Protein 2L2R (pdb70)

Secondary structure (DSSP, 8-state):
---S--HHHHHHHHTSS-GGGHHHHHHHHHS-TTT--

Foldseek 3Di:
DDDDDQLQVVLCVVCVVPVVCSVVSNCVVVPPVDVHD

Solvent-accessible surface area: 3735 Å² total; per-residue (Å²): 117,124,62,211,76,54,34,167,40,95,2,94,156,180,30,141,130,81,76,220,96,12,128,114,28,31,65,106,62,150,141,148,192,84,74,34,180

Organism: Echinochloa crus-galli (NCBI:txid90397)

Radius of gyration: 10.23 Å; Cα contacts (8 Å, |Δi|>4): 17; chains: 1; bounding box: 23×18×23 Å

GO terms:
  GO:0050832 defense response to fungus (P, IDA)

Sequence (37 aa):
GSGRGSCRSQCMRRHEDEPWRVQECVSQCRRRRGGGDGSGRGSCRSQCMRRHEDEPWRVQECVSQCRRRRGGGDGSGRGSCRSQCMRRHEDEPWRVQECVSQCRRRRGGGDGSGRGSCRSQCMRRHEDEPWRVQECVSQCRRRRGGGDGSGRGSCRSQCMRRHEDEPWRVQECVSQCRRRRGGGDGSGRGSCRSQCMRRHEDEPWRVQECVSQCRRRRGGGDGSGRGSCRSQCMRRHEDEPWRVQECVSQCRRRRGGGDGSGRGSCRSQCMRRHEDEPWRVQECVSQCRRRRGGGDGSGRGSCRSQCMRRHEDEPWRVQECVSQCRRRRGGGDGSGRGSCRSQCMRRHEDEPWRVQECVSQCRRRRGGGDGSGRGSCRSQCMRRHEDEPWRVQECVSQCRRRRGGGDGSGRGSCRSQCMRRHEDEPWRVQECVSQCRRRRGGGDGSGRGSCRSQCMRRHEDEPWRVQECVSQCRRRRGGGDGSGRGSCRSQCMRRHEDEPWRVQECVSQCRRRRGGGDGSGRGSCRSQCMRRHEDEPWRVQECVSQCRRRRGGGDGSGRGSCRSQCMRRHEDEPWRVQECVSQCRRRRGGGDGSGRGSCRSQCMRRHEDEPWRVQECVSQCRRRRGGGDGSGRGSCRSQCMRRHEDEPWRVQECVSQCRRRRGGGDGSGRGSCRSQCMRRHEDEPWRVQECVSQCRRRRGGGDGSGRGSCRSQCMRRHEDEPWRVQECVSQCRRRRGGGD

InterPro domains:
  IPR029227 Plant antimicrobial peptide [PF14861] (137-168)
  IPR029227 Plant antimicrobial peptide [PF14861] (222-250)
  IPR029227 Plant antimicrobial peptide [PF14861] (317-346)
  IPR029227 Plant antimicrobial peptide [SM01357] (92-124)
  IPR029227 Plant antimicrobial peptide [SM01357] (136-168)
  IPR029227 Plant antimicrobial peptide [SM01357] (175-205)
  IPR029227 Plant antimicrobial peptide [SM01357] (220-250)
  IPR029227 Plant antimicrobial peptide [SM01357] (316-346)

Structure (mmCIF, N/CA/C/O backbone):
data_2L2R
#
_entry.id   2L2R
#
loop_
_atom_site.group_PDB
_atom_site.id
_atom_site.type_symbol
_atom_site.label_atom_id
_atom_site.label_alt_id
_atom_site.label_comp_id
_atom_site.label_asym_id
_atom_site.label_entity_id
_atom_site.label_seq_id
_atom_site.pdbx_PDB_ins_code
_atom_site.Cartn_x
_atom_site.Cartn_y
_atom_site.Cartn_z
_atom_site.occupancy
_atom_site.B_iso_or_equiv
_atom_site.auth_seq_id
_atom_site.auth_comp_id
_atom_site.auth_asym_id
_atom_site.auth_atom_id
_atom_site.pdbx_PDB_model_num
ATOM 1 N N . GLY A 1 1 ? 15.520 10.080 -34.850 1.00 0.00 1 GLY A N 1
ATOM 2 C CA . GLY A 1 1 ? 15.680 8.650 -34.700 1.00 0.00 1 GLY A CA 1
ATOM 3 C C . GLY A 1 1 ? 15.810 8.230 -33.250 1.00 0.00 1 GLY A C 1
ATOM 4 O O . GLY A 1 1 ? 15.110 7.320 -32.790 1.00 0.00 1 GLY A O 1
ATOM 8 N N . SER A 1 2 ? 16.690 8.900 -32.510 1.00 0.00 2 SER A N 1
ATOM 9 C CA . SER A 1 2 ? 16.910 8.590 -31.110 1.00 0.00 2 SER A CA 1
ATOM 10 C C . SER A 1 2 ? 17.430 7.160 -30.940 1.00 0.00 2 SER A C 1
ATOM 11 O O . SER A 1 2 ? 17.150 6.500 -29.940 1.00 0.00 2 SER A O 1
ATOM 19 N N . GLY A 1 3 ? 18.200 6.700 -31.920 1.00 0.00 3 GLY A N 1
ATOM 20 C CA . GLY A 1 3 ? 18.760 5.360 -31.860 1.00 0.00 3 GLY A CA 1
ATOM 21 C C . GLY A 1 3 ? 17.680 4.300 -31.780 1.00 0.00 3 GLY A C 1
ATOM 22 O O . GLY A 1 3 ? 16.500 4.610 -31.640 1.00 0.00 3 GLY A O 1
ATOM 26 N N . ARG A 1 4 ? 18.090 3.040 -31.850 1.00 0.00 4 ARG A N 1
ATOM 27 C CA . ARG A 1 4 ? 17.160 1.920 -31.780 1.00 0.00 4 ARG A CA 1
ATOM 28 C C . ARG A 1 4 ? 17.180 1.280 -30.400 1.00 0.00 4 ARG A C 1
ATOM 29 O O . ARG A 1 4 ? 18.050 1.570 -29.580 1.00 0.00 4 ARG A O 1
ATOM 50 N N . GLY A 1 5 ? 16.210 0.400 -30.140 1.00 0.00 5 GLY A N 1
ATOM 51 C CA . GLY A 1 5 ? 16.130 -0.270 -28.860 1.00 0.00 5 GLY A CA 1
ATOM 52 C C . GLY A 1 5 ? 15.360 0.540 -27.830 1.00 0.00 5 GLY A C 1
ATOM 53 O O . GLY A 1 5 ? 15.960 1.170 -26.950 1.00 0.00 5 GLY A O 1
ATOM 57 N N . SER A 1 6 ? 14.040 0.530 -27.940 1.00 0.00 6 SER A N 1
ATOM 58 C CA . SER A 1 6 ? 13.190 1.260 -27.020 1.00 0.00 6 SER A CA 1
ATOM 59 C C . SER A 1 6 ? 11.790 0.650 -26.950 1.00 0.00 6 SER A C 1
ATOM 60 O O . SER A 1 6 ? 11.280 0.130 -27.950 1.00 0.00 6 SER A O 1
ATOM 68 N N . CYS A 1 7 ? 11.190 0.700 -25.770 1.00 0.00 7 CYS A N 1
ATOM 69 C CA . CYS A 1 7 ? 9.850 0.150 -25.570 1.00 0.00 7 CYS A CA 1
ATOM 70 C C . CYS A 1 7 ? 8.840 0.830 -26.490 1.00 0.00 7 CYS A C 1
ATOM 71 O O . CYS A 1 7 ? 7.830 0.230 -26.860 1.00 0.00 7 CYS A O 1
ATOM 78 N N . ARG A 1 8 ? 9.120 2.070 -26.850 1.00 0.00 8 ARG A N 1
ATOM 79 C CA . ARG A 1 8 ? 8.230 2.830 -27.720 1.00 0.00 8 ARG A CA 1
ATOM 80 C C . ARG A 1 8 ? 8.140 2.190 -29.100 1.00 0.00 8 ARG A C 1
ATOM 81 O O . ARG A 1 8 ? 7.080 1.720 -29.520 1.00 0.00 8 ARG A O 1
ATOM 102 N N . SER A 1 9 ? 9.270 2.170 -29.810 1.00 0.00 9 SER A N 1
ATOM 103 C CA . SER A 1 9 ? 9.320 1.590 -31.150 1.00 0.00 9 SER A CA 1
ATOM 104 C C . SER A 1 9 ? 8.840 0.140 -31.130 1.00 0.00 9 SER A C 1
ATOM 105 O O . SER A 1 9 ? 8.220 -0.340 -32.080 1.00 0.00 9 SER A O 1
ATOM 113 N N . GLN A 1 10 ? 9.140 -0.560 -30.040 1.00 0.00 10 GLN A N 1
ATOM 114 C CA . GLN A 1 10 ? 8.750 -1.960 -29.890 1.00 0.00 10 GLN A CA 1
ATOM 115 C C . GLN A 1 10 ? 7.230 -2.080 -29.760 1.00 0.00 10 GLN A C 1
ATOM 116 O O . GLN A 1 10 ? 6.610 -2.910 -30.420 1.00 0.00 10 GLN A O 1
ATOM 130 N N . CYS A 1 11 ? 6.650 -1.250 -28.900 1.00 0.00 11 CYS A N 1
ATOM 131 C CA . CYS A 1 11 ? 5.210 -1.270 -28.680 1.00 0.00 11 CYS A CA 1
ATOM 132 C C . CYS A 1 11 ? 4.460 -0.710 -29.890 1.00 0.00 11 CYS A C 1
ATOM 133 O O . CYS A 1 11 ? 3.310 -1.070 -30.140 1.00 0.00 11 CYS A O 1
ATOM 140 N N . MET A 1 12 ? 5.130 0.160 -30.640 1.00 0.00 12 MET A N 1
ATOM 141 C CA . MET A 1 12 ? 4.540 0.760 -31.830 1.00 0.00 12 MET A CA 1
ATOM 142 C C . MET A 1 12 ? 4.360 -0.280 -32.940 1.00 0.00 12 MET A C 1
ATOM 143 O O . MET A 1 12 ? 3.290 -0.380 -33.540 1.00 0.00 12 MET A O 1
ATOM 157 N N . ARG A 1 13 ? 5.420 -1.040 -33.200 1.00 0.00 13 ARG A N 1
ATOM 158 C CA . ARG A 1 13 ? 5.390 -2.060 -34.240 1.00 0.00 13 ARG A CA 1
ATOM 159 C C . ARG A 1 13 ? 4.450 -3.200 -33.840 1.00 0.00 13 ARG A C 1
ATOM 160 O O . ARG A 1 13 ? 3.770 -3.780 -34.690 1.00 0.00 13 ARG A O 1
ATOM 181 N N . ARG A 1 14 ? 4.420 -3.510 -32.550 1.00 0.00 14 ARG A N 1
ATOM 182 C CA . ARG A 1 14 ? 3.560 -4.580 -32.050 1.00 0.00 14 ARG A CA 1
ATOM 183 C C . ARG A 1 14 ? 2.090 -4.190 -32.140 1.00 0.00 14 ARG A C 1
ATOM 184 O O . ARG A 1 14 ? 1.220 -5.050 -32.270 1.00 0.00 14 ARG A O 1
ATOM 205 N N . HIS A 1 15 ? 1.820 -2.890 -32.090 1.00 0.00 15 HIS A N 1
ATOM 206 C CA . HIS A 1 15 ? 0.460 -2.390 -32.170 1.00 0.00 15 HIS A CA 1
ATOM 207 C C . HIS A 1 15 ? 0.280 -1.500 -33.390 1.00 0.00 15 HIS A C 1
ATOM 208 O O . HIS A 1 15 ? -0.260 -0.390 -33.290 1.00 0.00 15 HIS A O 1
ATOM 222 N N . GLU A 1 16 ? 0.720 -1.990 -34.540 1.00 0.00 16 GLU A N 1
ATOM 223 C CA . GLU A 1 16 ? 0.610 -1.230 -35.790 1.00 0.00 16 GLU A CA 1
ATOM 224 C C . GLU A 1 16 ? -0.850 -1.030 -36.170 1.00 0.00 16 GLU A C 1
ATOM 225 O O . GLU A 1 16 ? -1.200 -0.080 -36.870 1.00 0.00 16 GLU A O 1
ATOM 237 N N . ASP A 1 17 ? -1.710 -1.950 -35.720 1.00 0.00 17 ASP A N 1
ATOM 238 C CA . ASP A 1 17 ? -3.130 -1.870 -36.020 1.00 0.00 17 ASP A CA 1
ATOM 239 C C . ASP A 1 17 ? -3.840 -0.910 -35.080 1.00 0.00 17 ASP A C 1
ATOM 240 O O . ASP A 1 17 ? -4.870 -0.330 -35.420 1.00 0.00 17 ASP A O 1
ATOM 249 N N . GLU A 1 18 ? -3.270 -0.730 -33.890 1.00 0.00 18 GLU A N 1
ATOM 250 C CA . GLU A 1 18 ? -3.840 0.170 -32.890 1.00 0.00 18 GLU A CA 1
ATOM 251 C C . GLU A 1 18 ? -2.750 0.850 -32.080 1.00 0.00 18 GLU A C 1
ATOM 252 O O . GLU A 1 18 ? -2.490 0.510 -30.920 1.00 0.00 18 GLU A O 1
ATOM 264 N N . PRO A 1 19 ? -2.090 1.840 -32.690 1.00 0.00 19 PRO A N 1
ATOM 265 C CA . PRO A 1 19 ? -1.010 2.600 -32.040 1.00 0.00 19 PRO A CA 1
ATOM 266 C C . PRO A 1 19 ? -1.520 3.500 -30.920 1.00 0.00 19 PRO A C 1
ATOM 267 O O . PRO A 1 19 ? -0.740 4.090 -30.190 1.00 0.00 19 PRO A O 1
ATOM 278 N N . TRP A 1 20 ? -2.840 3.590 -30.800 1.00 0.00 20 TRP A N 1
ATOM 279 C CA . TRP A 1 20 ? -3.460 4.420 -29.780 1.00 0.00 20 TRP A CA 1
ATOM 280 C C . TRP A 1 20 ? -3.370 3.750 -28.410 1.00 0.00 20 TRP A C 1
ATOM 281 O O . TRP A 1 20 ? -3.580 4.390 -27.380 1.00 0.00 20 TRP A O 1
ATOM 302 N N . ARG A 1 21 ? -3.050 2.460 -28.410 1.00 0.00 21 ARG A N 1
ATOM 303 C CA . ARG A 1 21 ? -2.930 1.710 -27.160 1.00 0.00 21 ARG A CA 1
ATOM 304 C C . ARG A 1 21 ? -1.460 1.450 -26.830 1.00 0.00 21 ARG A C 1
ATOM 305 O O . ARG A 1 21 ? -1.150 0.830 -25.810 1.00 0.00 21 ARG A O 1
ATOM 326 N N . VAL A 1 22 ? -0.570 1.930 -27.680 1.00 0.00 22 VAL A N 1
ATOM 327 C CA . VAL A 1 22 ? 0.870 1.760 -27.470 1.00 0.00 22 VAL A CA 1
ATOM 328 C C . VAL A 1 22 ? 1.290 2.270 -26.100 1.00 0.00 22 VAL A C 1
ATOM 329 O O . VAL A 1 22 ? 2.130 1.670 -25.430 1.00 0.00 22 VAL A O 1
ATOM 342 N N . GLN A 1 23 ? 0.700 3.390 -25.690 1.00 0.00 23 GLN A N 1
ATOM 343 C CA . GLN A 1 23 ? 1.010 3.990 -24.400 1.00 0.00 23 GLN A CA 1
ATOM 344 C C . GLN A 1 23 ? 0.910 2.960 -23.280 1.00 0.00 23 GLN A C 1
ATOM 345 O O . GLN A 1 23 ? 1.810 2.830 -22.450 1.00 0.00 23 GLN A O 1
ATOM 359 N N . GLU A 1 24 ? -0.190 2.210 -23.270 1.00 0.00 24 GLU A N 1
ATOM 360 C CA . GLU A 1 24 ? -0.410 1.190 -22.250 1.00 0.00 24 GLU A CA 1
ATOM 361 C C . GLU A 1 24 ? 0.730 0.170 -22.250 1.00 0.00 24 GLU A C 1
ATOM 362 O O . GLU A 1 24 ? 1.120 -0.340 -21.200 1.00 0.00 24 GLU A O 1
ATOM 374 N N . CYS A 1 25 ? 1.250 -0.130 -23.440 1.00 0.00 25 CYS A N 1
ATOM 375 C CA . CYS A 1 25 ? 2.340 -1.080 -23.570 1.00 0.00 25 CYS A CA 1
ATOM 376 C C . CYS A 1 25 ? 3.660 -0.470 -23.120 1.00 0.00 25 CYS A C 1
ATOM 377 O O . CYS A 1 25 ? 4.440 -1.110 -22.410 1.00 0.00 25 CYS A O 1
ATOM 384 N N . VAL A 1 26 ? 3.910 0.770 -23.530 1.00 0.00 26 VAL A N 1
ATOM 385 C CA . VAL A 1 26 ? 5.130 1.460 -23.170 1.00 0.00 26 VAL A CA 1
ATOM 386 C C . VAL A 1 26 ? 5.200 1.700 -21.660 1.00 0.00 26 VAL A C 1
ATOM 387 O O . VAL A 1 26 ? 6.260 1.570 -21.050 1.00 0.00 26 VAL A O 1
ATOM 400 N N . SER A 1 27 ? 4.070 2.070 -21.070 1.00 0.00 27 SER A N 1
ATOM 401 C CA . SER A 1 27 ? 4.000 2.330 -19.640 1.00 0.00 27 SER A CA 1
ATOM 402 C C . SER A 1 27 ? 4.440 1.110 -18.840 1.00 0.00 27 SER A C 1
ATOM 403 O O . SER A 1 27 ? 5.220 1.220 -17.900 1.00 0.00 27 SER A O 1
ATOM 411 N N . GLN A 1 28 ? 3.940 -0.060 -19.230 1.00 0.00 28 GLN A N 1
ATOM 412 C CA . GLN A 1 28 ? 4.290 -1.300 -18.550 1.00 0.00 28 GLN A CA 1
ATOM 413 C C . GLN A 1 28 ? 5.690 -1.760 -18.920 1.00 0.00 28 GLN A C 1
ATOM 414 O O . GLN A 1 28 ? 6.510 -2.060 -18.050 1.00 0.00 28 GLN A O 1
ATOM 428 N N . CYS A 1 29 ? 5.970 -1.790 -20.220 1.00 0.00 29 CYS A N 1
ATOM 429 C CA . CYS A 1 29 ? 7.280 -2.210 -20.710 1.00 0.00 29 CYS A CA 1
ATOM 430 C C . CYS A 1 29 ? 8.390 -1.380 -20.070 1.00 0.00 29 CYS A C 1
ATOM 431 O O . CYS A 1 29 ? 9.410 -1.920 -19.630 1.00 0.00 29 CYS A O 1
ATOM 438 N N . ARG A 1 30 ? 8.190 -0.070 -20.020 1.00 0.00 30 ARG A N 1
ATOM 439 C CA . ARG A 1 30 ? 9.170 0.840 -19.440 1.00 0.00 30 ARG A CA 1
ATOM 440 C C . ARG A 1 30 ? 9.320 0.580 -17.940 1.00 0.00 30 ARG A C 1
ATOM 441 O O . ARG A 1 30 ? 10.390 0.190 -17.480 1.00 0.00 30 ARG A O 1
ATOM 462 N N . ARG A 1 31 ? 8.250 0.800 -17.190 1.00 0.00 31 ARG A N 1
ATOM 463 C CA . ARG A 1 31 ? 8.260 0.590 -15.750 1.00 0.00 31 ARG A CA 1
ATOM 464 C C . ARG A 1 31 ? 8.720 -0.820 -15.410 1.00 0.00 31 ARG A C 1
ATOM 465 O O . ARG A 1 31 ? 8.590 -1.740 -16.220 1.00 0.00 31 ARG A O 1
ATOM 486 N N . ARG A 1 32 ? 9.250 -1.000 -14.210 1.00 0.00 32 ARG A N 1
ATOM 487 C CA . ARG A 1 32 ? 9.720 -2.300 -13.760 1.00 0.00 32 ARG A CA 1
ATOM 488 C C . ARG A 1 32 ? 10.700 -2.900 -14.770 1.00 0.00 32 ARG A C 1
ATOM 489 O O . ARG A 1 32 ? 10.460 -3.980 -15.300 1.00 0.00 32 ARG A O 1
ATOM 510 N N . ARG A 1 33 ? 11.790 -2.190 -15.030 1.00 0.00 33 ARG A N 1
ATOM 511 C CA . ARG A 1 33 ? 12.800 -2.650 -15.970 1.00 0.00 33 ARG A CA 1
ATOM 512 C C . ARG A 1 33 ? 13.820 -3.540 -15.280 1.00 0.00 33 ARG A C 1
ATOM 513 O O . ARG A 1 33 ? 14.570 -4.260 -15.940 1.00 0.00 33 ARG A O 1
ATOM 534 N N . GLY A 1 34 ? 13.850 -3.490 -13.950 1.00 0.00 34 GLY A N 1
ATOM 535 C CA . GLY A 1 34 ? 14.790 -4.290 -13.200 1.00 0.00 34 GLY A CA 1
ATOM 536 C C . GLY A 1 34 ? 14.460 -5.770 -13.260 1.00 0.00 34 GLY A C 1
ATOM 537 O O . GLY A 1 34 ? 15.350 -6.620 -13.170 1.00 0.00 34 GLY A O 1
ATOM 541 N N . GLY A 1 35 ? 13.180 -6.090 -13.410 1.00 0.00 35 GLY A N 1
ATOM 542 C CA . GLY A 1 35 ? 12.760 -7.480 -13.490 1.00 0.00 35 GLY A CA 1
ATOM 543 C C . GLY A 1 35 ? 11.290 -7.650 -13.160 1.00 0.00 35 GLY A C 1
ATOM 544 O O . GLY A 1 35 ? 10.920 -8.530 -12.380 1.00 0.00 35 GLY A O 1
ATOM 548 N N . GLY A 1 36 ? 10.440 -6.820 -13.770 1.00 0.00 36 GLY A N 1
ATOM 549 C CA . GLY A 1 36 ? 9.020 -6.910 -13.530 1.00 0.00 36 GLY A CA 1
ATOM 550 C C . GLY A 1 36 ? 8.430 -8.230 -13.990 1.00 0.00 36 GLY A C 1
ATOM 551 O O . GLY A 1 36 ? 9.090 -9.000 -14.690 1.00 0.00 36 GLY A O 1
ATOM 555 N N . ASP A 1 37 ? 7.190 -8.490 -13.600 1.00 0.00 37 ASP A N 1
ATOM 556 C CA . ASP A 1 37 ? 6.510 -9.720 -13.980 1.00 0.00 37 ASP A CA 1
ATOM 557 C C . ASP A 1 37 ? 5.930 -9.620 -15.390 1.00 0.00 37 ASP A C 1
ATOM 558 O O . ASP A 1 37 ? 6.220 -8.660 -16.110 1.00 0.00 37 ASP A O 1
ATOM 567 N N . GLY A 1 1 ? 18.609 -5.887 -29.802 1.00 0.00 1 GLY A N 2
ATOM 568 C CA . GLY A 1 1 ? 18.835 -6.701 -30.981 1.00 0.00 1 GLY A CA 2
ATOM 569 C C . GLY A 1 1 ? 18.874 -5.880 -32.255 1.00 0.00 1 GLY A C 2
ATOM 570 O O . GLY A 1 1 ? 17.906 -5.200 -32.593 1.00 0.00 1 GLY A O 2
ATOM 574 N N . SER A 1 2 ? 19.993 -5.957 -32.975 1.00 0.00 2 SER A N 2
ATOM 575 C CA . SER A 1 2 ? 20.152 -5.209 -34.216 1.00 0.00 2 SER A CA 2
ATOM 576 C C . SER A 1 2 ? 19.837 -3.733 -34.010 1.00 0.00 2 SER A C 2
ATOM 577 O O . SER A 1 2 ? 19.020 -3.147 -34.724 1.00 0.00 2 SER A O 2
ATOM 585 N N . GLY A 1 3 ? 20.495 -3.120 -33.025 1.00 0.00 3 GLY A N 2
ATOM 586 C CA . GLY A 1 3 ? 20.278 -1.720 -32.737 1.00 0.00 3 GLY A CA 2
ATOM 587 C C . GLY A 1 3 ? 19.372 -1.506 -31.538 1.00 0.00 3 GLY A C 2
ATOM 588 O O . GLY A 1 3 ? 18.694 -0.489 -31.434 1.00 0.00 3 GLY A O 2
ATOM 592 N N . ARG A 1 4 ? 19.375 -2.476 -30.621 1.00 0.00 4 ARG A N 2
ATOM 593 C CA . ARG A 1 4 ? 18.544 -2.393 -29.427 1.00 0.00 4 ARG A CA 2
ATOM 594 C C . ARG A 1 4 ? 17.072 -2.298 -29.790 1.00 0.00 4 ARG A C 2
ATOM 595 O O . ARG A 1 4 ? 16.695 -2.426 -30.950 1.00 0.00 4 ARG A O 2
ATOM 616 N N . GLY A 1 5 ? 16.226 -2.089 -28.780 1.00 0.00 5 GLY A N 2
ATOM 617 C CA . GLY A 1 5 ? 14.798 -1.988 -29.010 1.00 0.00 5 GLY A CA 2
ATOM 618 C C . GLY A 1 5 ? 14.095 -1.164 -27.953 1.00 0.00 5 GLY A C 2
ATOM 619 O O . GLY A 1 5 ? 13.875 -1.643 -26.840 1.00 0.00 5 GLY A O 2
ATOM 623 N N . SER A 1 6 ? 13.740 0.064 -28.297 1.00 0.00 6 SER A N 2
ATOM 624 C CA . SER A 1 6 ? 13.062 0.954 -27.366 1.00 0.00 6 SER A CA 2
ATOM 625 C C . SER A 1 6 ? 11.638 0.482 -27.099 1.00 0.00 6 SER A C 2
ATOM 626 O O . SER A 1 6 ? 10.952 0.002 -27.997 1.00 0.00 6 SER A O 2
ATOM 634 N N . CYS A 1 7 ? 11.203 0.611 -25.842 1.00 0.00 7 CYS A N 2
ATOM 635 C CA . CYS A 1 7 ? 9.859 0.190 -25.456 1.00 0.00 7 CYS A CA 2
ATOM 636 C C . CYS A 1 7 ? 8.806 0.841 -26.348 1.00 0.00 7 CYS A C 2
ATOM 637 O O . CYS A 1 7 ? 7.730 0.280 -26.570 1.00 0.00 7 CYS A O 2
ATOM 644 N N . ARG A 1 8 ? 9.121 2.030 -26.861 1.00 0.00 8 ARG A N 2
ATOM 645 C CA . ARG A 1 8 ? 8.197 2.748 -27.723 1.00 0.00 8 ARG A CA 2
ATOM 646 C C . ARG A 1 8 ? 8.109 2.088 -29.091 1.00 0.00 8 ARG A C 2
ATOM 647 O O . ARG A 1 8 ? 7.051 1.600 -29.491 1.00 0.00 8 ARG A O 2
ATOM 668 N N . SER A 1 9 ? 9.227 2.082 -29.818 1.00 0.00 9 SER A N 2
ATOM 669 C CA . SER A 1 9 ? 9.265 1.481 -31.146 1.00 0.00 9 SER A CA 2
ATOM 670 C C . SER A 1 9 ? 8.792 0.026 -31.106 1.00 0.00 9 SER A C 2
ATOM 671 O O . SER A 1 9 ? 8.129 -0.439 -32.035 1.00 0.00 9 SER A O 2
ATOM 679 N N . GLN A 1 10 ? 9.123 -0.667 -30.030 1.00 0.00 10 GLN A N 2
ATOM 680 C CA . GLN A 1 10 ? 8.731 -2.060 -29.863 1.00 0.00 10 GLN A CA 2
ATOM 681 C C . GLN A 1 10 ? 7.215 -2.189 -29.743 1.00 0.00 10 GLN A C 2
ATOM 682 O O . GLN A 1 10 ? 6.602 -3.031 -30.402 1.00 0.00 10 GLN A O 2
ATOM 696 N N . CYS A 1 11 ? 6.617 -1.348 -28.904 1.00 0.00 11 CYS A N 2
ATOM 697 C CA . CYS A 1 11 ? 5.181 -1.369 -28.701 1.00 0.00 11 CYS A CA 2
ATOM 698 C C . CYS A 1 11 ? 4.447 -0.819 -29.921 1.00 0.00 11 CYS A C 2
ATOM 699 O O . CYS A 1 11 ? 3.297 -1.182 -30.186 1.00 0.00 11 CYS A O 2
ATOM 706 N N . MET A 1 12 ? 5.119 0.049 -30.670 1.00 0.00 12 MET A N 2
ATOM 707 C CA . MET A 1 12 ? 4.540 0.642 -31.868 1.00 0.00 12 MET A CA 2
ATOM 708 C C . MET A 1 12 ? 4.422 -0.396 -32.990 1.00 0.00 12 MET A C 2
ATOM 709 O O . MET A 1 12 ? 3.388 -0.487 -33.658 1.00 0.00 12 MET A O 2
ATOM 723 N N . ARG A 1 13 ? 5.477 -1.176 -33.182 1.00 0.00 13 ARG A N 2
ATOM 724 C CA . ARG A 1 13 ? 5.497 -2.203 -34.209 1.00 0.00 13 ARG A CA 2
ATOM 725 C C . ARG A 1 13 ? 4.506 -3.313 -33.892 1.00 0.00 13 ARG A C 2
ATOM 726 O O . ARG A 1 13 ? 3.869 -3.879 -34.780 1.00 0.00 13 ARG A O 2
ATOM 747 N N . ARG A 1 14 ? 4.378 -3.625 -32.601 1.00 0.00 14 ARG A N 2
ATOM 748 C CA . ARG A 1 14 ? 3.469 -4.673 -32.156 1.00 0.00 14 ARG A CA 2
ATOM 749 C C . ARG A 1 14 ? 2.017 -4.225 -32.281 1.00 0.00 14 ARG A C 2
ATOM 750 O O . ARG A 1 14 ? 1.110 -5.039 -32.482 1.00 0.00 14 ARG A O 2
ATOM 771 N N . HIS A 1 15 ? 1.798 -2.922 -32.174 1.00 0.00 15 HIS A N 2
ATOM 772 C CA . HIS A 1 15 ? 0.450 -2.353 -32.265 1.00 0.00 15 HIS A CA 2
ATOM 773 C C . HIS A 1 15 ? 0.337 -1.416 -33.466 1.00 0.00 15 HIS A C 2
ATOM 774 O O . HIS A 1 15 ? -0.137 -0.290 -33.333 1.00 0.00 15 HIS A O 2
ATOM 788 N N . GLU A 1 16 ? 0.785 -1.892 -34.628 1.00 0.00 16 GLU A N 2
ATOM 789 C CA . GLU A 1 16 ? 0.748 -1.087 -35.843 1.00 0.00 16 GLU A CA 2
ATOM 790 C C . GLU A 1 16 ? -0.696 -0.776 -36.236 1.00 0.00 16 GLU A C 2
ATOM 791 O O . GLU A 1 16 ? -0.971 0.233 -36.887 1.00 0.00 16 GLU A O 2
ATOM 803 N N . ASP A 1 17 ? -1.612 -1.655 -35.838 1.00 0.00 17 ASP A N 2
ATOM 804 C CA . ASP A 1 17 ? -3.026 -1.472 -36.147 1.00 0.00 17 ASP A CA 2
ATOM 805 C C . ASP A 1 17 ? -3.678 -0.509 -35.150 1.00 0.00 17 ASP A C 2
ATOM 806 O O . ASP A 1 17 ? -4.412 0.399 -35.550 1.00 0.00 17 ASP A O 2
ATOM 815 N N . GLU A 1 18 ? -3.420 -0.720 -33.873 1.00 0.00 18 GLU A N 2
ATOM 816 C CA . GLU A 1 18 ? -3.977 0.135 -32.822 1.00 0.00 18 GLU A CA 2
ATOM 817 C C . GLU A 1 18 ? -2.884 0.836 -32.039 1.00 0.00 18 GLU A C 2
ATOM 818 O O . GLU A 1 18 ? -2.575 0.485 -30.896 1.00 0.00 18 GLU A O 2
ATOM 830 N N . PRO A 1 19 ? -2.261 1.854 -32.663 1.00 0.00 19 PRO A N 2
ATOM 831 C CA . PRO A 1 19 ? -1.190 2.623 -32.049 1.00 0.00 19 PRO A CA 2
ATOM 832 C C . PRO A 1 19 ? -1.688 3.509 -30.908 1.00 0.00 19 PRO A C 2
ATOM 833 O O . PRO A 1 19 ? -0.887 4.110 -30.178 1.00 0.00 19 PRO A O 2
ATOM 844 N N . TRP A 1 20 ? -3.001 3.569 -30.748 1.00 0.00 20 TRP A N 2
ATOM 845 C CA . TRP A 1 20 ? -3.604 4.380 -29.695 1.00 0.00 20 TRP A CA 2
ATOM 846 C C . TRP A 1 20 ? -3.469 3.696 -28.336 1.00 0.00 20 TRP A C 2
ATOM 847 O O . TRP A 1 20 ? -3.660 4.321 -27.299 1.00 0.00 20 TRP A O 2
ATOM 868 N N . ARG A 1 21 ? -3.120 2.415 -28.359 1.00 0.00 21 ARG A N 2
ATOM 869 C CA . ARG A 1 21 ? -2.948 1.644 -27.132 1.00 0.00 21 ARG A CA 2
ATOM 870 C C . ARG A 1 21 ? -1.469 1.411 -26.836 1.00 0.00 21 ARG A C 2
ATOM 871 O O . ARG A 1 21 ? -1.128 0.769 -25.845 1.00 0.00 21 ARG A O 2
ATOM 892 N N . VAL A 1 22 ? -0.612 1.931 -27.704 1.00 0.00 22 VAL A N 2
ATOM 893 C CA . VAL A 1 22 ? 0.833 1.772 -27.538 1.00 0.00 22 VAL A CA 2
ATOM 894 C C . VAL A 1 22 ? 1.274 2.275 -26.170 1.00 0.00 22 VAL A C 2
ATOM 895 O O . VAL A 1 22 ? 2.087 1.624 -25.500 1.00 0.00 22 VAL A O 2
ATOM 908 N N . GLN A 1 23 ? 0.736 3.414 -25.749 1.00 0.00 23 GLN A N 2
ATOM 909 C CA . GLN A 1 23 ? 1.080 3.994 -24.453 1.00 0.00 23 GLN A CA 2
ATOM 910 C C . GLN A 1 23 ? 0.934 2.959 -23.344 1.00 0.00 23 GLN A C 2
ATOM 911 O O . GLN A 1 23 ? 1.827 2.800 -22.507 1.00 0.00 23 GLN A O 2
ATOM 925 N N . GLU A 1 24 ? -0.201 2.276 -23.326 1.00 0.00 24 GLU A N 2
ATOM 926 C CA . GLU A 1 24 ? -0.471 1.258 -22.315 1.00 0.00 24 GLU A CA 2
ATOM 927 C C . GLU A 1 24 ? 0.618 0.188 -22.317 1.00 0.00 24 GLU A C 2
ATOM 928 O O . GLU A 1 24 ? 0.969 -0.359 -21.264 1.00 0.00 24 GLU A O 2
ATOM 940 N N . CYS A 1 25 ? 1.150 -0.109 -23.502 1.00 0.00 25 CYS A N 2
ATOM 941 C CA . CYS A 1 25 ? 2.194 -1.115 -23.633 1.00 0.00 25 CYS A CA 2
ATOM 942 C C . CYS A 1 25 ? 3.536 -0.574 -23.146 1.00 0.00 25 CYS A C 2
ATOM 943 O O . CYS A 1 25 ? 4.260 -1.259 -22.426 1.00 0.00 25 CYS A O 2
ATOM 950 N N . VAL A 1 26 ? 3.849 0.657 -23.533 1.00 0.00 26 VAL A N 2
ATOM 951 C CA . VAL A 1 26 ? 5.105 1.282 -23.128 1.00 0.00 26 VAL A CA 2
ATOM 952 C C . VAL A 1 26 ? 5.143 1.514 -21.630 1.00 0.00 26 VAL A C 2
ATOM 953 O O . VAL A 1 26 ? 6.172 1.300 -20.983 1.00 0.00 26 VAL A O 2
ATOM 966 N N . SER A 1 27 ? 4.016 1.952 -21.066 1.00 0.00 27 SER A N 2
ATOM 967 C CA . SER A 1 27 ? 3.921 2.215 -19.637 1.00 0.00 27 SER A CA 2
ATOM 968 C C . SER A 1 27 ? 4.395 1.004 -18.827 1.00 0.00 27 SER A C 2
ATOM 969 O O . SER A 1 27 ? 5.033 1.147 -17.799 1.00 0.00 27 SER A O 2
ATOM 977 N N . GLN A 1 28 ? 4.052 -0.192 -19.320 1.00 0.00 28 GLN A N 2
ATOM 978 C CA . GLN A 1 28 ? 4.430 -1.423 -18.643 1.00 0.00 28 GLN A CA 2
ATOM 979 C C . GLN A 1 28 ? 5.918 -1.725 -18.863 1.00 0.00 28 GLN A C 2
ATOM 980 O O . GLN A 1 28 ? 6.655 -1.954 -17.905 1.00 0.00 28 GLN A O 2
ATOM 994 N N . CYS A 1 29 ? 6.338 -1.730 -20.121 1.00 0.00 29 CYS A N 2
ATOM 995 C CA . CYS A 1 29 ? 7.726 -1.999 -20.459 1.00 0.00 29 CYS A CA 2
ATOM 996 C C . CYS A 1 29 ? 8.669 -1.060 -19.715 1.00 0.00 29 CYS A C 2
ATOM 997 O O . CYS A 1 29 ? 9.575 -1.507 -19.011 1.00 0.00 29 CYS A O 2
ATOM 1004 N N . ARG A 1 30 ? 8.433 0.242 -19.861 1.00 0.00 30 ARG A N 2
ATOM 1005 C CA . ARG A 1 30 ? 9.267 1.238 -19.207 1.00 0.00 30 ARG A CA 2
ATOM 1006 C C . ARG A 1 30 ? 9.206 1.080 -17.686 1.00 0.00 30 ARG A C 2
ATOM 1007 O O . ARG A 1 30 ? 10.164 1.386 -16.982 1.00 0.00 30 ARG A O 2
ATOM 1028 N N . ARG A 1 31 ? 8.071 0.601 -17.196 1.00 0.00 31 ARG A N 2
ATOM 1029 C CA . ARG A 1 31 ? 7.889 0.411 -15.757 1.00 0.00 31 ARG A CA 2
ATOM 1030 C C . ARG A 1 31 ? 8.840 -0.655 -15.233 1.00 0.00 31 ARG A C 2
ATOM 1031 O O . ARG A 1 31 ? 8.577 -1.856 -15.339 1.00 0.00 31 ARG A O 2
ATOM 1052 N N . ARG A 1 32 ? 9.953 -0.208 -14.655 1.00 0.00 32 ARG A N 2
ATOM 1053 C CA . ARG A 1 32 ? 10.951 -1.127 -14.113 1.00 0.00 32 ARG A CA 2
ATOM 1054 C C . ARG A 1 32 ? 10.628 -1.480 -12.665 1.00 0.00 32 ARG A C 2
ATOM 1055 O O . ARG A 1 32 ? 11.513 -1.536 -11.807 1.00 0.00 32 ARG A O 2
ATOM 1076 N N . ARG A 1 33 ? 9.350 -1.738 -12.392 1.00 0.00 33 ARG A N 2
ATOM 1077 C CA . ARG A 1 33 ? 8.901 -2.095 -11.049 1.00 0.00 33 ARG A CA 2
ATOM 1078 C C . ARG A 1 33 ? 8.907 -3.607 -10.864 1.00 0.00 33 ARG A C 2
ATOM 1079 O O . ARG A 1 33 ? 8.857 -4.096 -9.733 1.00 0.00 33 ARG A O 2
ATOM 1100 N N . GLY A 1 34 ? 8.978 -4.334 -11.967 1.00 0.00 34 GLY A N 2
ATOM 1101 C CA . GLY A 1 34 ? 8.988 -5.787 -11.898 1.00 0.00 34 GLY A CA 2
ATOM 1102 C C . GLY A 1 34 ? 10.294 -6.329 -11.348 1.00 0.00 34 GLY A C 2
ATOM 1103 O O . GLY A 1 34 ? 10.318 -6.879 -10.238 1.00 0.00 34 GLY A O 2
ATOM 1107 N N . GLY A 1 35 ? 11.361 -6.190 -12.111 1.00 0.00 35 GLY A N 2
ATOM 1108 C CA . GLY A 1 35 ? 12.661 -6.671 -11.678 1.00 0.00 35 GLY A CA 2
ATOM 1109 C C . GLY A 1 35 ? 12.665 -8.167 -11.423 1.00 0.00 35 GLY A C 2
ATOM 1110 O O . GLY A 1 35 ? 13.014 -8.629 -10.338 1.00 0.00 35 GLY A O 2
ATOM 1114 N N . GLY A 1 36 ? 12.273 -8.938 -12.442 1.00 0.00 36 GLY A N 2
ATOM 1115 C CA . GLY A 1 36 ? 12.240 -10.380 -12.314 1.00 0.00 36 GLY A CA 2
ATOM 1116 C C . GLY A 1 36 ? 12.306 -11.086 -13.651 1.00 0.00 36 GLY A C 2
ATOM 1117 O O . GLY A 1 36 ? 12.490 -10.455 -14.690 1.00 0.00 36 GLY A O 2
ATOM 1121 N N . ASP A 1 37 ? 12.152 -12.411 -13.631 1.00 0.00 37 ASP A N 2
ATOM 1122 C CA . ASP A 1 37 ? 12.191 -13.205 -14.850 1.00 0.00 37 ASP A CA 2
ATOM 1123 C C . ASP A 1 37 ? 10.778 -13.572 -15.307 1.00 0.00 37 ASP A C 2
ATOM 1124 O O . ASP A 1 37 ? 10.058 -14.288 -14.615 1.00 0.00 37 ASP A O 2
ATOM 1133 N N . GLY A 1 1 ? 17.310 -10.820 -30.830 1.00 0.00 1 GLY A N 3
ATOM 1134 C CA . GLY A 1 1 ? 18.611 -11.436 -31.011 1.00 0.00 1 GLY A CA 3
ATOM 1135 C C . GLY A 1 1 ? 19.648 -10.455 -31.507 1.00 0.00 1 GLY A C 3
ATOM 1136 O O . GLY A 1 1 ? 19.587 -9.998 -32.646 1.00 0.00 1 GLY A O 3
ATOM 1140 N N . SER A 1 2 ? 20.611 -10.130 -30.650 1.00 0.00 2 SER A N 3
ATOM 1141 C CA . SER A 1 2 ? 21.665 -9.187 -31.007 1.00 0.00 2 SER A CA 3
ATOM 1142 C C . SER A 1 2 ? 21.076 -7.862 -31.487 1.00 0.00 2 SER A C 3
ATOM 1143 O O . SER A 1 2 ? 21.143 -7.536 -32.668 1.00 0.00 2 SER A O 3
ATOM 1151 N N . GLY A 1 3 ? 20.510 -7.104 -30.551 1.00 0.00 3 GLY A N 3
ATOM 1152 C CA . GLY A 1 3 ? 19.916 -5.824 -30.903 1.00 0.00 3 GLY A CA 3
ATOM 1153 C C . GLY A 1 3 ? 19.009 -5.291 -29.806 1.00 0.00 3 GLY A C 3
ATOM 1154 O O . GLY A 1 3 ? 18.303 -6.063 -29.144 1.00 0.00 3 GLY A O 3
ATOM 1158 N N . ARG A 1 4 ? 19.023 -3.979 -29.619 1.00 0.00 4 ARG A N 3
ATOM 1159 C CA . ARG A 1 4 ? 18.201 -3.342 -28.593 1.00 0.00 4 ARG A CA 3
ATOM 1160 C C . ARG A 1 4 ? 17.082 -2.527 -29.229 1.00 0.00 4 ARG A C 3
ATOM 1161 O O . ARG A 1 4 ? 17.285 -1.859 -30.238 1.00 0.00 4 ARG A O 3
ATOM 1182 N N . GLY A 1 5 ? 15.892 -2.591 -28.631 1.00 0.00 5 GLY A N 3
ATOM 1183 C CA . GLY A 1 5 ? 14.763 -1.852 -29.156 1.00 0.00 5 GLY A CA 3
ATOM 1184 C C . GLY A 1 5 ? 14.031 -1.076 -28.082 1.00 0.00 5 GLY A C 3
ATOM 1185 O O . GLY A 1 5 ? 13.685 -1.628 -27.031 1.00 0.00 5 GLY A O 3
ATOM 1189 N N . SER A 1 6 ? 13.799 0.209 -28.336 1.00 0.00 6 SER A N 3
ATOM 1190 C CA . SER A 1 6 ? 13.109 1.064 -27.374 1.00 0.00 6 SER A CA 3
ATOM 1191 C C . SER A 1 6 ? 11.688 0.565 -27.123 1.00 0.00 6 SER A C 3
ATOM 1192 O O . SER A 1 6 ? 11.033 0.040 -28.027 1.00 0.00 6 SER A O 3
ATOM 1200 N N . CYS A 1 7 ? 11.209 0.746 -25.899 1.00 0.00 7 CYS A N 3
ATOM 1201 C CA . CYS A 1 7 ? 9.873 0.315 -25.521 1.00 0.00 7 CYS A CA 3
ATOM 1202 C C . CYS A 1 7 ? 8.826 0.950 -26.439 1.00 0.00 7 CYS A C 3
ATOM 1203 O O . CYS A 1 7 ? 7.743 0.399 -26.631 1.00 0.00 7 CYS A O 3
ATOM 1210 N N . ARG A 1 8 ? 9.156 2.103 -26.994 1.00 0.00 8 ARG A N 3
ATOM 1211 C CA . ARG A 1 8 ? 8.249 2.820 -27.884 1.00 0.00 8 ARG A CA 3
ATOM 1212 C C . ARG A 1 8 ? 8.166 2.130 -29.246 1.00 0.00 8 ARG A C 3
ATOM 1213 O O . ARG A 1 8 ? 7.117 1.628 -29.636 1.00 0.00 8 ARG A O 3
ATOM 1234 N N . SER A 1 9 ? 9.287 2.115 -29.948 1.00 0.00 9 SER A N 3
ATOM 1235 C CA . SER A 1 9 ? 9.351 1.497 -31.270 1.00 0.00 9 SER A CA 3
ATOM 1236 C C . SER A 1 9 ? 8.853 0.049 -31.219 1.00 0.00 9 SER A C 3
ATOM 1237 O O . SER A 1 9 ? 8.164 -0.405 -32.127 1.00 0.00 9 SER A O 3
ATOM 1245 N N . GLN A 1 10 ? 9.195 -0.645 -30.144 1.00 0.00 10 GLN A N 3
ATOM 1246 C CA . GLN A 1 10 ? 8.780 -2.036 -29.975 1.00 0.00 10 GLN A CA 3
ATOM 1247 C C . GLN A 1 10 ? 7.267 -2.138 -29.812 1.00 0.00 10 GLN A C 3
ATOM 1248 O O . GLN A 1 10 ? 6.625 -2.966 -30.466 1.00 0.00 10 GLN A O 3
ATOM 1262 N N . CYS A 1 11 ? 6.709 -1.300 -28.958 1.00 0.00 11 CYS A N 3
ATOM 1263 C CA . CYS A 1 11 ? 5.278 -1.287 -28.715 1.00 0.00 11 CYS A CA 3
ATOM 1264 C C . CYS A 1 11 ? 4.520 -0.799 -29.943 1.00 0.00 11 CYS A C 3
ATOM 1265 O O . CYS A 1 11 ? 3.370 -1.170 -30.168 1.00 0.00 11 CYS A O 3
ATOM 1272 N N . MET A 1 12 ? 5.175 0.042 -30.741 1.00 0.00 12 MET A N 3
ATOM 1273 C CA . MET A 1 12 ? 4.564 0.590 -31.947 1.00 0.00 12 MET A CA 3
ATOM 1274 C C . MET A 1 12 ? 4.426 -0.495 -33.020 1.00 0.00 12 MET A C 3
ATOM 1275 O O . MET A 1 12 ? 3.392 -0.590 -33.684 1.00 0.00 12 MET A O 3
ATOM 1289 N N . ARG A 1 13 ? 5.470 -1.302 -33.172 1.00 0.00 13 ARG A N 3
ATOM 1290 C CA . ARG A 1 13 ? 5.462 -2.369 -34.166 1.00 0.00 13 ARG A CA 3
ATOM 1291 C C . ARG A 1 13 ? 4.428 -3.441 -33.809 1.00 0.00 13 ARG A C 3
ATOM 1292 O O . ARG A 1 13 ? 3.789 -4.018 -34.683 1.00 0.00 13 ARG A O 3
ATOM 1313 N N . ARG A 1 14 ? 4.283 -3.689 -32.504 1.00 0.00 14 ARG A N 3
ATOM 1314 C CA . ARG A 1 14 ? 3.325 -4.693 -32.030 1.00 0.00 14 ARG A CA 3
ATOM 1315 C C . ARG A 1 14 ? 1.899 -4.175 -32.127 1.00 0.00 14 ARG A C 3
ATOM 1316 O O . ARG A 1 14 ? 0.950 -4.946 -32.235 1.00 0.00 14 ARG A O 3
ATOM 1337 N N . HIS A 1 15 ? 1.746 -2.849 -32.077 1.00 0.00 15 HIS A N 3
ATOM 1338 C CA . HIS A 1 15 ? 0.436 -2.225 -32.162 1.00 0.00 15 HIS A CA 3
ATOM 1339 C C . HIS A 1 15 ? 0.335 -1.332 -33.391 1.00 0.00 15 HIS A C 3
ATOM 1340 O O . HIS A 1 15 ? -0.180 -0.214 -33.327 1.00 0.00 15 HIS A O 3
ATOM 1354 N N . GLU A 1 16 ? 0.829 -1.837 -34.524 1.00 0.00 16 GLU A N 3
ATOM 1355 C CA . GLU A 1 16 ? 0.788 -1.086 -35.767 1.00 0.00 16 GLU A CA 3
ATOM 1356 C C . GLU A 1 16 ? -0.657 -0.861 -36.227 1.00 0.00 16 GLU A C 3
ATOM 1357 O O . GLU A 1 16 ? -0.945 0.107 -36.934 1.00 0.00 16 GLU A O 3
ATOM 1369 N N . ASP A 1 17 ? -1.540 -1.757 -35.814 1.00 0.00 17 ASP A N 3
ATOM 1370 C CA . ASP A 1 17 ? -2.953 -1.653 -36.182 1.00 0.00 17 ASP A CA 3
ATOM 1371 C C . ASP A 1 17 ? -3.717 -0.785 -35.186 1.00 0.00 17 ASP A C 3
ATOM 1372 O O . ASP A 1 17 ? -4.734 -0.186 -35.528 1.00 0.00 17 ASP A O 3
ATOM 1381 N N . GLU A 1 18 ? -3.214 -0.740 -33.957 1.00 0.00 18 GLU A N 3
ATOM 1382 C CA . GLU A 1 18 ? -3.857 0.052 -32.910 1.00 0.00 18 GLU A CA 3
ATOM 1383 C C . GLU A 1 18 ? -2.811 0.762 -32.055 1.00 0.00 18 GLU A C 3
ATOM 1384 O O . GLU A 1 18 ? -2.598 0.436 -30.883 1.00 0.00 18 GLU A O 3
ATOM 1396 N N . PRO A 1 19 ? -2.141 1.761 -32.652 1.00 0.00 19 PRO A N 3
ATOM 1397 C CA . PRO A 1 19 ? -1.100 2.544 -31.961 1.00 0.00 19 PRO A CA 3
ATOM 1398 C C . PRO A 1 19 ? -1.679 3.449 -30.875 1.00 0.00 19 PRO A C 3
ATOM 1399 O O . PRO A 1 19 ? -0.945 4.099 -30.136 1.00 0.00 19 PRO A O 3
ATOM 1410 N N . TRP A 1 20 ? -3.013 3.487 -30.801 1.00 0.00 20 TRP A N 3
ATOM 1411 C CA . TRP A 1 20 ? -3.684 4.311 -29.802 1.00 0.00 20 TRP A CA 3
ATOM 1412 C C . TRP A 1 20 ? -3.516 3.736 -28.403 1.00 0.00 20 TRP A C 3
ATOM 1413 O O . TRP A 1 20 ? -3.699 4.435 -27.407 1.00 0.00 20 TRP A O 3
ATOM 1434 N N . ARG A 1 21 ? -3.146 2.465 -28.333 1.00 0.00 21 ARG A N 3
ATOM 1435 C CA . ARG A 1 21 ? -2.946 1.792 -27.058 1.00 0.00 21 ARG A CA 3
ATOM 1436 C C . ARG A 1 21 ? -1.465 1.587 -26.771 1.00 0.00 21 ARG A C 3
ATOM 1437 O O . ARG A 1 21 ? -1.084 0.907 -25.827 1.00 0.00 21 ARG A O 3
ATOM 1458 N N . VAL A 1 22 ? -0.623 2.197 -27.611 1.00 0.00 22 VAL A N 3
ATOM 1459 C CA . VAL A 1 22 ? 0.821 2.079 -27.451 1.00 0.00 22 VAL A CA 3
ATOM 1460 C C . VAL A 1 22 ? 1.258 2.496 -26.050 1.00 0.00 22 VAL A C 3
ATOM 1461 O O . VAL A 1 22 ? 2.066 1.813 -25.407 1.00 0.00 22 VAL A O 3
ATOM 1474 N N . GLN A 1 23 ? 0.717 3.613 -25.572 1.00 0.00 23 GLN A N 3
ATOM 1475 C CA . GLN A 1 23 ? 1.047 4.111 -24.243 1.00 0.00 23 GLN A CA 3
ATOM 1476 C C . GLN A 1 23 ? 0.883 3.023 -23.187 1.00 0.00 23 GLN A C 3
ATOM 1477 O O . GLN A 1 23 ? 1.761 2.805 -22.356 1.00 0.00 23 GLN A O 3
ATOM 1491 N N . GLU A 1 24 ? -0.251 2.329 -23.230 1.00 0.00 24 GLU A N 3
ATOM 1492 C CA . GLU A 1 24 ? -0.533 1.257 -22.287 1.00 0.00 24 GLU A CA 3
ATOM 1493 C C . GLU A 1 24 ? 0.561 0.192 -22.324 1.00 0.00 24 GLU A C 3
ATOM 1494 O O . GLU A 1 24 ? 0.904 -0.395 -21.306 1.00 0.00 24 GLU A O 3
ATOM 1506 N N . CYS A 1 25 ? 1.093 -0.050 -23.515 1.00 0.00 25 CYS A N 3
ATOM 1507 C CA . CYS A 1 25 ? 2.149 -1.041 -23.698 1.00 0.00 25 CYS A CA 3
ATOM 1508 C C . CYS A 1 25 ? 3.488 -0.511 -23.168 1.00 0.00 25 CYS A C 3
ATOM 1509 O O . CYS A 1 25 ? 4.220 -1.232 -22.485 1.00 0.00 25 CYS A O 3
ATOM 1516 N N . VAL A 1 26 ? 3.794 0.729 -23.506 1.00 0.00 26 VAL A N 3
ATOM 1517 C CA . VAL A 1 26 ? 5.042 1.353 -23.069 1.00 0.00 26 VAL A CA 3
ATOM 1518 C C . VAL A 1 26 ? 5.082 1.502 -21.556 1.00 0.00 26 VAL A C 3
ATOM 1519 O O . VAL A 1 26 ? 6.121 1.258 -20.922 1.00 0.00 26 VAL A O 3
ATOM 1532 N N . SER A 1 27 ? 3.959 1.887 -20.971 1.00 0.00 27 SER A N 3
ATOM 1533 C CA . SER A 1 27 ? 3.860 2.072 -19.526 1.00 0.00 27 SER A CA 3
ATOM 1534 C C . SER A 1 27 ? 4.345 0.818 -18.790 1.00 0.00 27 SER A C 3
ATOM 1535 O O . SER A 1 27 ? 4.995 0.915 -17.751 1.00 0.00 27 SER A O 3
ATOM 1543 N N . GLN A 1 28 ? 4.014 -0.346 -19.339 1.00 0.00 28 GLN A N 3
ATOM 1544 C CA . GLN A 1 28 ? 4.418 -1.608 -18.740 1.00 0.00 28 GLN A CA 3
ATOM 1545 C C . GLN A 1 28 ? 5.901 -1.883 -18.980 1.00 0.00 28 GLN A C 3
ATOM 1546 O O . GLN A 1 28 ? 6.648 -2.157 -18.038 1.00 0.00 28 GLN A O 3
ATOM 1560 N N . CYS A 1 29 ? 6.319 -1.813 -20.236 1.00 0.00 29 CYS A N 3
ATOM 1561 C CA . CYS A 1 29 ? 7.710 -2.048 -20.590 1.00 0.00 29 CYS A CA 3
ATOM 1562 C C . CYS A 1 29 ? 8.644 -1.141 -19.794 1.00 0.00 29 CYS A C 3
ATOM 1563 O O . CYS A 1 29 ? 9.560 -1.619 -19.123 1.00 0.00 29 CYS A O 3
ATOM 1570 N N . ARG A 1 30 ? 8.397 0.161 -19.869 1.00 0.00 30 ARG A N 3
ATOM 1571 C CA . ARG A 1 30 ? 9.213 1.140 -19.154 1.00 0.00 30 ARG A CA 3
ATOM 1572 C C . ARG A 1 30 ? 9.132 0.912 -17.654 1.00 0.00 30 ARG A C 3
ATOM 1573 O O . ARG A 1 30 ? 10.126 0.524 -17.022 1.00 0.00 30 ARG A O 3
ATOM 1594 N N . ARG A 1 31 ? 7.953 1.143 -17.081 1.00 0.00 31 ARG A N 3
ATOM 1595 C CA . ARG A 1 31 ? 7.749 0.969 -15.650 1.00 0.00 31 ARG A CA 3
ATOM 1596 C C . ARG A 1 31 ? 7.817 -0.507 -15.268 1.00 0.00 31 ARG A C 3
ATOM 1597 O O . ARG A 1 31 ? 6.805 -1.214 -15.329 1.00 0.00 31 ARG A O 3
ATOM 1618 N N . ARG A 1 32 ? 8.997 -0.964 -14.874 1.00 0.00 32 ARG A N 3
ATOM 1619 C CA . ARG A 1 32 ? 9.187 -2.355 -14.485 1.00 0.00 32 ARG A CA 3
ATOM 1620 C C . ARG A 1 32 ? 8.889 -2.551 -13.007 1.00 0.00 32 ARG A C 3
ATOM 1621 O O . ARG A 1 32 ? 9.613 -3.257 -12.306 1.00 0.00 32 ARG A O 3
ATOM 1642 N N . ARG A 1 33 ? 7.806 -1.933 -12.546 1.00 0.00 33 ARG A N 3
ATOM 1643 C CA . ARG A 1 33 ? 7.406 -2.030 -11.141 1.00 0.00 33 ARG A CA 3
ATOM 1644 C C . ARG A 1 33 ? 6.777 -3.393 -10.861 1.00 0.00 33 ARG A C 3
ATOM 1645 O O . ARG A 1 33 ? 6.642 -3.798 -9.704 1.00 0.00 33 ARG A O 3
ATOM 1666 N N . GLY A 1 34 ? 6.389 -4.090 -11.921 1.00 0.00 34 GLY A N 3
ATOM 1667 C CA . GLY A 1 34 ? 5.777 -5.401 -11.768 1.00 0.00 34 GLY A CA 3
ATOM 1668 C C . GLY A 1 34 ? 6.789 -6.520 -11.743 1.00 0.00 34 GLY A C 3
ATOM 1669 O O . GLY A 1 34 ? 7.709 -6.521 -10.921 1.00 0.00 34 GLY A O 3
ATOM 1673 N N . GLY A 1 35 ? 6.630 -7.484 -12.654 1.00 0.00 35 GLY A N 3
ATOM 1674 C CA . GLY A 1 35 ? 7.548 -8.601 -12.717 1.00 0.00 35 GLY A CA 3
ATOM 1675 C C . GLY A 1 35 ? 7.739 -9.118 -14.125 1.00 0.00 35 GLY A C 3
ATOM 1676 O O . GLY A 1 35 ? 8.235 -8.413 -14.996 1.00 0.00 35 GLY A O 3
ATOM 1680 N N . GLY A 1 36 ? 7.341 -10.367 -14.351 1.00 0.00 36 GLY A N 3
ATOM 1681 C CA . GLY A 1 36 ? 7.472 -10.961 -15.671 1.00 0.00 36 GLY A CA 3
ATOM 1682 C C . GLY A 1 36 ? 6.722 -10.191 -16.728 1.00 0.00 36 GLY A C 3
ATOM 1683 O O . GLY A 1 36 ? 5.628 -9.671 -16.476 1.00 0.00 36 GLY A O 3
ATOM 1687 N N . ASP A 1 37 ? 7.289 -10.120 -17.923 1.00 0.00 37 ASP A N 3
ATOM 1688 C CA . ASP A 1 37 ? 6.667 -9.401 -19.034 1.00 0.00 37 ASP A CA 3
ATOM 1689 C C . ASP A 1 37 ? 5.801 -10.342 -19.871 1.00 0.00 37 ASP A C 3
ATOM 1690 O O . ASP A 1 37 ? 5.087 -9.903 -20.763 1.00 0.00 37 ASP A O 3
ATOM 1699 N N . GLY A 1 1 ? 17.150 -6.832 -22.936 1.00 0.00 1 GLY A N 4
ATOM 1700 C CA . GLY A 1 1 ? 16.125 -7.853 -23.121 1.00 0.00 1 GLY A CA 4
ATOM 1701 C C . GLY A 1 1 ? 15.966 -8.252 -24.580 1.00 0.00 1 GLY A C 4
ATOM 1702 O O . GLY A 1 1 ? 16.250 -9.388 -24.951 1.00 0.00 1 GLY A O 4
ATOM 1706 N N . SER A 1 2 ? 15.496 -7.316 -25.394 1.00 0.00 2 SER A N 4
ATOM 1707 C CA . SER A 1 2 ? 15.294 -7.574 -26.817 1.00 0.00 2 SER A CA 4
ATOM 1708 C C . SER A 1 2 ? 16.547 -7.255 -27.616 1.00 0.00 2 SER A C 4
ATOM 1709 O O . SER A 1 2 ? 17.225 -8.156 -28.122 1.00 0.00 2 SER A O 4
ATOM 1717 N N . GLY A 1 3 ? 16.866 -5.972 -27.725 1.00 0.00 3 GLY A N 4
ATOM 1718 C CA . GLY A 1 3 ? 18.048 -5.557 -28.465 1.00 0.00 3 GLY A CA 4
ATOM 1719 C C . GLY A 1 3 ? 18.082 -4.060 -28.704 1.00 0.00 3 GLY A C 4
ATOM 1720 O O . GLY A 1 3 ? 18.516 -3.303 -27.838 1.00 0.00 3 GLY A O 4
ATOM 1724 N N . ARG A 1 4 ? 17.630 -3.633 -29.886 1.00 0.00 4 ARG A N 4
ATOM 1725 C CA . ARG A 1 4 ? 17.618 -2.220 -30.231 1.00 0.00 4 ARG A CA 4
ATOM 1726 C C . ARG A 1 4 ? 16.217 -1.639 -30.109 1.00 0.00 4 ARG A C 4
ATOM 1727 O O . ARG A 1 4 ? 15.259 -2.370 -29.845 1.00 0.00 4 ARG A O 4
ATOM 1748 N N . GLY A 1 5 ? 16.100 -0.331 -30.309 1.00 0.00 5 GLY A N 4
ATOM 1749 C CA . GLY A 1 5 ? 14.812 0.322 -30.219 1.00 0.00 5 GLY A CA 4
ATOM 1750 C C . GLY A 1 5 ? 14.260 0.326 -28.796 1.00 0.00 5 GLY A C 4
ATOM 1751 O O . GLY A 1 5 ? 14.321 -0.681 -28.093 1.00 0.00 5 GLY A O 4
ATOM 1755 N N . SER A 1 6 ? 13.723 1.472 -28.386 1.00 0.00 6 SER A N 4
ATOM 1756 C CA . SER A 1 6 ? 13.174 1.610 -27.045 1.00 0.00 6 SER A CA 4
ATOM 1757 C C . SER A 1 6 ? 11.823 0.904 -26.940 1.00 0.00 6 SER A C 4
ATOM 1758 O O . SER A 1 6 ? 11.362 0.287 -27.890 1.00 0.00 6 SER A O 4
ATOM 1766 N N . CYS A 1 7 ? 11.198 1.010 -25.770 1.00 0.00 7 CYS A N 4
ATOM 1767 C CA . CYS A 1 7 ? 9.903 0.387 -25.539 1.00 0.00 7 CYS A CA 4
ATOM 1768 C C . CYS A 1 7 ? 8.834 0.987 -26.450 1.00 0.00 7 CYS A C 4
ATOM 1769 O O . CYS A 1 7 ? 7.761 0.409 -26.636 1.00 0.00 7 CYS A O 4
ATOM 1776 N N . ARG A 1 8 ? 9.141 2.143 -27.020 1.00 0.00 8 ARG A N 4
ATOM 1777 C CA . ARG A 1 8 ? 8.203 2.816 -27.912 1.00 0.00 8 ARG A CA 4
ATOM 1778 C C . ARG A 1 8 ? 8.160 2.135 -29.271 1.00 0.00 8 ARG A C 4
ATOM 1779 O O . ARG A 1 8 ? 7.124 1.594 -29.680 1.00 0.00 8 ARG A O 4
ATOM 1800 N N . SER A 1 9 ? 9.283 2.146 -29.978 1.00 0.00 9 SER A N 4
ATOM 1801 C CA . SER A 1 9 ? 9.368 1.529 -31.297 1.00 0.00 9 SER A CA 4
ATOM 1802 C C . SER A 1 9 ? 8.877 0.084 -31.252 1.00 0.00 9 SER A C 4
ATOM 1803 O O . SER A 1 9 ? 8.224 -0.383 -32.193 1.00 0.00 9 SER A O 4
ATOM 1811 N N . GLN A 1 10 ? 9.175 -0.601 -30.165 1.00 0.00 10 GLN A N 4
ATOM 1812 C CA . GLN A 1 10 ? 8.755 -1.996 -29.991 1.00 0.00 10 GLN A CA 4
ATOM 1813 C C . GLN A 1 10 ? 7.246 -2.098 -29.855 1.00 0.00 10 GLN A C 4
ATOM 1814 O O . GLN A 1 10 ? 6.600 -2.862 -30.569 1.00 0.00 10 GLN A O 4
ATOM 1828 N N . CYS A 1 11 ? 6.681 -1.313 -28.942 1.00 0.00 11 CYS A N 4
ATOM 1829 C CA . CYS A 1 11 ? 5.242 -1.316 -28.711 1.00 0.00 11 CYS A CA 4
ATOM 1830 C C . CYS A 1 11 ? 4.502 -0.801 -29.943 1.00 0.00 11 CYS A C 4
ATOM 1831 O O . CYS A 1 11 ? 3.333 -1.133 -30.154 1.00 0.00 11 CYS A O 4
ATOM 1838 N N . MET A 1 12 ? 5.177 0.008 -30.749 1.00 0.00 12 MET A N 4
ATOM 1839 C CA . MET A 1 12 ? 4.572 0.557 -31.957 1.00 0.00 12 MET A CA 4
ATOM 1840 C C . MET A 1 12 ? 4.418 -0.511 -33.026 1.00 0.00 12 MET A C 4
ATOM 1841 O O . MET A 1 12 ? 3.378 -0.604 -33.674 1.00 0.00 12 MET A O 4
ATOM 1855 N N . ARG A 1 13 ? 5.453 -1.335 -33.192 1.00 0.00 13 ARG A N 4
ATOM 1856 C CA . ARG A 1 13 ? 5.426 -2.406 -34.184 1.00 0.00 13 ARG A CA 4
ATOM 1857 C C . ARG A 1 13 ? 4.395 -3.461 -33.814 1.00 0.00 13 ARG A C 4
ATOM 1858 O O . ARG A 1 13 ? 3.735 -4.034 -34.686 1.00 0.00 13 ARG A O 4
ATOM 1879 N N . ARG A 1 14 ? 4.257 -3.721 -32.511 1.00 0.00 14 ARG A N 4
ATOM 1880 C CA . ARG A 1 14 ? 3.301 -4.707 -32.023 1.00 0.00 14 ARG A CA 4
ATOM 1881 C C . ARG A 1 14 ? 1.874 -4.181 -32.119 1.00 0.00 14 ARG A C 4
ATOM 1882 O O . ARG A 1 14 ? 0.919 -4.962 -32.222 1.00 0.00 14 ARG A O 4
ATOM 1903 N N . HIS A 1 15 ? 1.725 -2.868 -32.080 1.00 0.00 15 HIS A N 4
ATOM 1904 C CA . HIS A 1 15 ? 0.413 -2.236 -32.160 1.00 0.00 15 HIS A CA 4
ATOM 1905 C C . HIS A 1 15 ? 0.313 -1.349 -33.397 1.00 0.00 15 HIS A C 4
ATOM 1906 O O . HIS A 1 15 ? -0.198 -0.224 -33.326 1.00 0.00 15 HIS A O 4
ATOM 1920 N N . GLU A 1 16 ? 0.799 -1.856 -34.528 1.00 0.00 16 GLU A N 4
ATOM 1921 C CA . GLU A 1 16 ? 0.761 -1.100 -35.771 1.00 0.00 16 GLU A CA 4
ATOM 1922 C C . GLU A 1 16 ? -0.678 -0.876 -36.233 1.00 0.00 16 GLU A C 4
ATOM 1923 O O . GLU A 1 16 ? -0.967 0.093 -36.942 1.00 0.00 16 GLU A O 4
ATOM 1935 N N . ASP A 1 17 ? -1.576 -1.764 -35.811 1.00 0.00 17 ASP A N 4
ATOM 1936 C CA . ASP A 1 17 ? -2.978 -1.660 -36.181 1.00 0.00 17 ASP A CA 4
ATOM 1937 C C . ASP A 1 17 ? -3.736 -0.778 -35.185 1.00 0.00 17 ASP A C 4
ATOM 1938 O O . ASP A 1 17 ? -4.757 -0.189 -35.510 1.00 0.00 17 ASP A O 4
ATOM 1947 N N . GLU A 1 18 ? -3.227 -0.712 -33.953 1.00 0.00 18 GLU A N 4
ATOM 1948 C CA . GLU A 1 18 ? -3.848 0.091 -32.914 1.00 0.00 18 GLU A CA 4
ATOM 1949 C C . GLU A 1 18 ? -2.804 0.789 -32.057 1.00 0.00 18 GLU A C 4
ATOM 1950 O O . GLU A 1 18 ? -2.589 0.466 -30.895 1.00 0.00 18 GLU A O 4
ATOM 1962 N N . PRO A 1 19 ? -2.115 1.775 -32.657 1.00 0.00 19 PRO A N 4
ATOM 1963 C CA . PRO A 1 19 ? -1.071 2.549 -31.967 1.00 0.00 19 PRO A CA 4
ATOM 1964 C C . PRO A 1 19 ? -1.648 3.462 -30.885 1.00 0.00 19 PRO A C 4
ATOM 1965 O O . PRO A 1 19 ? -0.899 4.102 -30.146 1.00 0.00 19 PRO A O 4
ATOM 1976 N N . TRP A 1 20 ? -2.971 3.510 -30.805 1.00 0.00 20 TRP A N 4
ATOM 1977 C CA . TRP A 1 20 ? -3.634 4.347 -29.811 1.00 0.00 20 TRP A CA 4
ATOM 1978 C C . TRP A 1 20 ? -3.469 3.768 -28.407 1.00 0.00 20 TRP A C 4
ATOM 1979 O O . TRP A 1 20 ? -3.646 4.473 -27.411 1.00 0.00 20 TRP A O 4
ATOM 2000 N N . ARG A 1 21 ? -3.119 2.485 -28.340 1.00 0.00 21 ARG A N 4
ATOM 2001 C CA . ARG A 1 21 ? -2.931 1.811 -27.058 1.00 0.00 21 ARG A CA 4
ATOM 2002 C C . ARG A 1 21 ? -1.450 1.596 -26.776 1.00 0.00 21 ARG A C 4
ATOM 2003 O O . ARG A 1 21 ? -1.083 0.910 -25.826 1.00 0.00 21 ARG A O 4
ATOM 2024 N N . VAL A 1 22 ? -0.602 2.185 -27.615 1.00 0.00 22 VAL A N 4
ATOM 2025 C CA . VAL A 1 22 ? 0.848 2.056 -27.453 1.00 0.00 22 VAL A CA 4
ATOM 2026 C C . VAL A 1 22 ? 1.284 2.461 -26.053 1.00 0.00 22 VAL A C 4
ATOM 2027 O O . VAL A 1 22 ? 2.072 1.779 -25.408 1.00 0.00 22 VAL A O 4
ATOM 2040 N N . GLN A 1 23 ? 0.761 3.590 -25.581 1.00 0.00 23 GLN A N 4
ATOM 2041 C CA . GLN A 1 23 ? 1.095 4.095 -24.254 1.00 0.00 23 GLN A CA 4
ATOM 2042 C C . GLN A 1 23 ? 0.903 3.012 -23.193 1.00 0.00 23 GLN A C 4
ATOM 2043 O O . GLN A 1 23 ? 1.758 2.815 -22.326 1.00 0.00 23 GLN A O 4
ATOM 2057 N N . GLU A 1 24 ? -0.216 2.297 -23.279 1.00 0.00 24 GLU A N 4
ATOM 2058 C CA . GLU A 1 24 ? -0.510 1.231 -22.334 1.00 0.00 24 GLU A CA 4
ATOM 2059 C C . GLU A 1 24 ? 0.574 0.168 -22.346 1.00 0.00 24 GLU A C 4
ATOM 2060 O O . GLU A 1 24 ? 0.910 -0.416 -21.317 1.00 0.00 24 GLU A O 4
ATOM 2072 N N . CYS A 1 25 ? 1.128 -0.090 -23.536 1.00 0.00 25 CYS A N 4
ATOM 2073 C CA . CYS A 1 25 ? 2.178 -1.088 -23.686 1.00 0.00 25 CYS A CA 4
ATOM 2074 C C . CYS A 1 25 ? 3.509 -0.561 -23.164 1.00 0.00 25 CYS A C 4
ATOM 2075 O O . CYS A 1 25 ? 4.229 -1.269 -22.459 1.00 0.00 25 CYS A O 4
ATOM 2082 N N . VAL A 1 26 ? 3.826 0.682 -23.510 1.00 0.00 26 VAL A N 4
ATOM 2083 C CA . VAL A 1 26 ? 5.064 1.307 -23.070 1.00 0.00 26 VAL A CA 4
ATOM 2084 C C . VAL A 1 26 ? 5.095 1.466 -21.556 1.00 0.00 26 VAL A C 4
ATOM 2085 O O . VAL A 1 26 ? 6.120 1.236 -20.910 1.00 0.00 26 VAL A O 4
ATOM 2098 N N . SER A 1 27 ? 3.958 1.871 -20.986 1.00 0.00 27 SER A N 4
ATOM 2099 C CA . SER A 1 27 ? 3.858 2.073 -19.551 1.00 0.00 27 SER A CA 4
ATOM 2100 C C . SER A 1 27 ? 4.329 0.839 -18.790 1.00 0.00 27 SER A C 4
ATOM 2101 O O . SER A 1 27 ? 4.965 0.942 -17.748 1.00 0.00 27 SER A O 4
ATOM 2109 N N . GLN A 1 28 ? 4.000 -0.332 -19.325 1.00 0.00 28 GLN A N 4
ATOM 2110 C CA . GLN A 1 28 ? 4.383 -1.595 -18.706 1.00 0.00 28 GLN A CA 4
ATOM 2111 C C . GLN A 1 28 ? 5.871 -1.882 -18.920 1.00 0.00 28 GLN A C 4
ATOM 2112 O O . GLN A 1 28 ? 6.613 -2.137 -17.972 1.00 0.00 28 GLN A O 4
ATOM 2126 N N . CYS A 1 29 ? 6.302 -1.823 -20.173 1.00 0.00 29 CYS A N 4
ATOM 2127 C CA . CYS A 1 29 ? 7.701 -2.076 -20.514 1.00 0.00 29 CYS A CA 4
ATOM 2128 C C . CYS A 1 29 ? 8.627 -1.164 -19.721 1.00 0.00 29 CYS A C 4
ATOM 2129 O O . CYS A 1 29 ? 9.535 -1.627 -19.039 1.00 0.00 29 CYS A O 4
ATOM 2136 N N . ARG A 1 30 ? 8.383 0.141 -19.825 1.00 0.00 30 ARG A N 4
ATOM 2137 C CA . ARG A 1 30 ? 9.202 1.123 -19.112 1.00 0.00 30 ARG A CA 4
ATOM 2138 C C . ARG A 1 30 ? 9.139 0.899 -17.608 1.00 0.00 30 ARG A C 4
ATOM 2139 O O . ARG A 1 30 ? 10.140 0.570 -16.975 1.00 0.00 30 ARG A O 4
ATOM 2160 N N . ARG A 1 31 ? 7.949 1.080 -17.031 1.00 0.00 31 ARG A N 4
ATOM 2161 C CA . ARG A 1 31 ? 7.754 0.889 -15.606 1.00 0.00 31 ARG A CA 4
ATOM 2162 C C . ARG A 1 31 ? 7.950 -0.567 -15.210 1.00 0.00 31 ARG A C 4
ATOM 2163 O O . ARG A 1 31 ? 8.219 -1.416 -16.059 1.00 0.00 31 ARG A O 4
ATOM 2184 N N . ARG A 1 32 ? 7.819 -0.849 -13.915 1.00 0.00 32 ARG A N 4
ATOM 2185 C CA . ARG A 1 32 ? 7.982 -2.211 -13.417 1.00 0.00 32 ARG A CA 4
ATOM 2186 C C . ARG A 1 32 ? 9.309 -2.808 -13.882 1.00 0.00 32 ARG A C 4
ATOM 2187 O O . ARG A 1 32 ? 9.356 -3.939 -14.364 1.00 0.00 32 ARG A O 4
ATOM 2208 N N . ARG A 1 33 ? 10.380 -2.040 -13.723 1.00 0.00 33 ARG A N 4
ATOM 2209 C CA . ARG A 1 33 ? 11.704 -2.490 -14.130 1.00 0.00 33 ARG A CA 4
ATOM 2210 C C . ARG A 1 33 ? 12.463 -3.104 -12.950 1.00 0.00 33 ARG A C 4
ATOM 2211 O O . ARG A 1 33 ? 13.693 -3.120 -12.926 1.00 0.00 33 ARG A O 4
ATOM 2232 N N . GLY A 1 34 ? 11.713 -3.594 -11.974 1.00 0.00 34 GLY A N 4
ATOM 2233 C CA . GLY A 1 34 ? 12.322 -4.197 -10.801 1.00 0.00 34 GLY A CA 4
ATOM 2234 C C . GLY A 1 34 ? 12.576 -5.678 -10.982 1.00 0.00 34 GLY A C 4
ATOM 2235 O O . GLY A 1 34 ? 13.600 -6.198 -10.532 1.00 0.00 34 GLY A O 4
ATOM 2239 N N . GLY A 1 35 ? 11.644 -6.365 -11.634 1.00 0.00 35 GLY A N 4
ATOM 2240 C CA . GLY A 1 35 ? 11.787 -7.793 -11.855 1.00 0.00 35 GLY A CA 4
ATOM 2241 C C . GLY A 1 35 ? 11.990 -8.134 -13.314 1.00 0.00 35 GLY A C 4
ATOM 2242 O O . GLY A 1 35 ? 12.920 -8.847 -13.675 1.00 0.00 35 GLY A O 4
ATOM 2246 N N . GLY A 1 36 ? 11.096 -7.636 -14.169 1.00 0.00 36 GLY A N 4
ATOM 2247 C CA . GLY A 1 36 ? 11.197 -7.898 -15.588 1.00 0.00 36 GLY A CA 4
ATOM 2248 C C . GLY A 1 36 ? 9.837 -8.165 -16.215 1.00 0.00 36 GLY A C 4
ATOM 2249 O O . GLY A 1 36 ? 8.837 -7.581 -15.826 1.00 0.00 36 GLY A O 4
ATOM 2253 N N . ASP A 1 37 ? 9.814 -9.063 -17.203 1.00 0.00 37 ASP A N 4
ATOM 2254 C CA . ASP A 1 37 ? 8.578 -9.414 -17.887 1.00 0.00 37 ASP A CA 4
ATOM 2255 C C . ASP A 1 37 ? 7.818 -8.161 -18.310 1.00 0.00 37 ASP A C 4
ATOM 2256 O O . ASP A 1 37 ? 8.418 -7.143 -18.675 1.00 0.00 37 ASP A O 4
ATOM 2265 N N . GLY A 1 1 ? 22.969 -10.488 -34.699 1.00 0.00 1 GLY A N 5
ATOM 2266 C CA . GLY A 1 1 ? 23.593 -9.358 -34.043 1.00 0.00 1 GLY A CA 5
ATOM 2267 C C . GLY A 1 1 ? 22.574 -8.363 -33.514 1.00 0.00 1 GLY A C 5
ATOM 2268 O O . GLY A 1 1 ? 21.634 -7.986 -34.221 1.00 0.00 1 GLY A O 5
ATOM 2272 N N . SER A 1 2 ? 22.755 -7.927 -32.271 1.00 0.00 2 SER A N 5
ATOM 2273 C CA . SER A 1 2 ? 21.849 -6.971 -31.656 1.00 0.00 2 SER A CA 5
ATOM 2274 C C . SER A 1 2 ? 22.325 -5.547 -31.882 1.00 0.00 2 SER A C 5
ATOM 2275 O O . SER A 1 2 ? 23.454 -5.309 -32.296 1.00 0.00 2 SER A O 5
ATOM 2283 N N . GLY A 1 3 ? 21.442 -4.582 -31.618 1.00 0.00 3 GLY A N 5
ATOM 2284 C CA . GLY A 1 3 ? 21.782 -3.190 -31.805 1.00 0.00 3 GLY A CA 5
ATOM 2285 C C . GLY A 1 3 ? 21.071 -2.279 -30.832 1.00 0.00 3 GLY A C 5
ATOM 2286 O O . GLY A 1 3 ? 21.305 -2.344 -29.620 1.00 0.00 3 GLY A O 5
ATOM 2290 N N . ARG A 1 4 ? 20.190 -1.425 -31.353 1.00 0.00 4 ARG A N 5
ATOM 2291 C CA . ARG A 1 4 ? 19.445 -0.497 -30.512 1.00 0.00 4 ARG A CA 5
ATOM 2292 C C . ARG A 1 4 ? 18.003 -0.971 -30.324 1.00 0.00 4 ARG A C 5
ATOM 2293 O O . ARG A 1 4 ? 17.555 -1.891 -30.996 1.00 0.00 4 ARG A O 5
ATOM 2314 N N . GLY A 1 5 ? 17.292 -0.335 -29.396 1.00 0.00 5 GLY A N 5
ATOM 2315 C CA . GLY A 1 5 ? 15.920 -0.703 -29.131 1.00 0.00 5 GLY A CA 5
ATOM 2316 C C . GLY A 1 5 ? 15.241 0.225 -28.148 1.00 0.00 5 GLY A C 5
ATOM 2317 O O . GLY A 1 5 ? 15.902 0.922 -27.378 1.00 0.00 5 GLY A O 5
ATOM 2321 N N . SER A 1 6 ? 13.905 0.250 -28.175 1.00 0.00 6 SER A N 5
ATOM 2322 C CA . SER A 1 6 ? 13.141 1.113 -27.290 1.00 0.00 6 SER A CA 5
ATOM 2323 C C . SER A 1 6 ? 11.738 0.554 -27.066 1.00 0.00 6 SER A C 5
ATOM 2324 O O . SER A 1 6 ? 11.137 -0.016 -27.972 1.00 0.00 6 SER A O 5
ATOM 2332 N N . CYS A 1 7 ? 11.226 0.728 -25.857 1.00 0.00 7 CYS A N 5
ATOM 2333 C CA . CYS A 1 7 ? 9.899 0.248 -25.515 1.00 0.00 7 CYS A CA 5
ATOM 2334 C C . CYS A 1 7 ? 8.834 0.882 -26.409 1.00 0.00 7 CYS A C 5
ATOM 2335 O O . CYS A 1 7 ? 7.767 0.311 -26.627 1.00 0.00 7 CYS A O 5
ATOM 2342 N N . ARG A 1 8 ? 9.140 2.070 -26.918 1.00 0.00 8 ARG A N 5
ATOM 2343 C CA . ARG A 1 8 ? 8.205 2.791 -27.783 1.00 0.00 8 ARG A CA 5
ATOM 2344 C C . ARG A 1 8 ? 8.122 2.125 -29.151 1.00 0.00 8 ARG A C 5
ATOM 2345 O O . ARG A 1 8 ? 7.079 1.623 -29.552 1.00 0.00 8 ARG A O 5
ATOM 2366 N N . SER A 1 9 ? 9.244 2.126 -29.873 1.00 0.00 9 SER A N 5
ATOM 2367 C CA . SER A 1 9 ? 9.288 1.527 -31.212 1.00 0.00 9 SER A CA 5
ATOM 2368 C C . SER A 1 9 ? 8.826 0.082 -31.165 1.00 0.00 9 SER A C 5
ATOM 2369 O O . SER A 1 9 ? 8.156 -0.391 -32.088 1.00 0.00 9 SER A O 5
ATOM 2377 N N . GLN A 1 10 ? 9.182 -0.621 -30.095 1.00 0.00 10 GLN A N 5
ATOM 2378 C CA . GLN A 1 10 ? 8.792 -2.019 -29.938 1.00 0.00 10 GLN A CA 5
ATOM 2379 C C . GLN A 1 10 ? 7.281 -2.155 -29.790 1.00 0.00 10 GLN A C 5
ATOM 2380 O O . GLN A 1 10 ? 6.660 -2.992 -30.432 1.00 0.00 10 GLN A O 5
ATOM 2394 N N . CYS A 1 11 ? 6.705 -1.326 -28.929 1.00 0.00 11 CYS A N 5
ATOM 2395 C CA . CYS A 1 11 ? 5.263 -1.354 -28.685 1.00 0.00 11 CYS A CA 5
ATOM 2396 C C . CYS A 1 11 ? 4.496 -0.843 -29.905 1.00 0.00 11 CYS A C 5
ATOM 2397 O O . CYS A 1 11 ? 3.361 -1.235 -30.154 1.00 0.00 11 CYS A O 5
ATOM 2404 N N . MET A 1 12 ? 5.138 0.040 -30.668 1.00 0.00 12 MET A N 5
ATOM 2405 C CA . MET A 1 12 ? 4.528 0.605 -31.868 1.00 0.00 12 MET A CA 5
ATOM 2406 C C . MET A 1 12 ? 4.370 -0.451 -32.956 1.00 0.00 12 MET A C 5
ATOM 2407 O O . MET A 1 12 ? 3.309 -0.569 -33.569 1.00 0.00 12 MET A O 5
ATOM 2421 N N . ARG A 1 13 ? 5.435 -1.224 -33.176 1.00 0.00 13 ARG A N 5
ATOM 2422 C CA . ARG 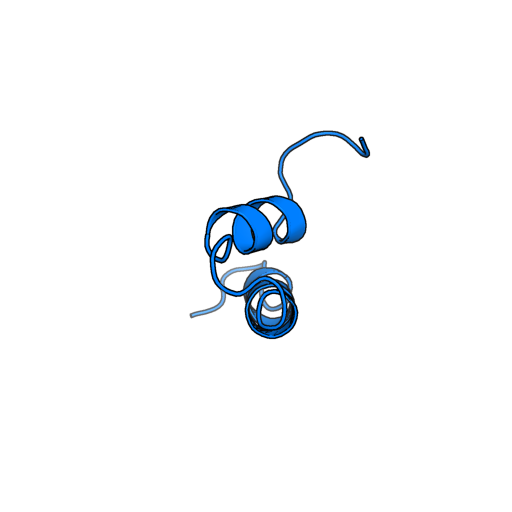A 1 13 ? 5.417 -2.273 -34.191 1.00 0.00 13 ARG A CA 5
ATOM 2423 C C . ARG A 1 13 ? 4.411 -3.365 -33.827 1.00 0.00 13 ARG A C 5
ATOM 2424 O O . ARG A 1 13 ? 3.758 -3.938 -34.694 1.00 0.00 13 ARG A O 5
ATOM 2445 N N . ARG A 1 14 ? 4.305 -3.648 -32.531 1.00 0.00 14 ARG A N 5
ATOM 2446 C CA . ARG A 1 14 ? 3.384 -4.674 -32.049 1.00 0.00 14 ARG A CA 5
ATOM 2447 C C . ARG A 1 14 ? 1.942 -4.184 -32.113 1.00 0.00 14 ARG A C 5
ATOM 2448 O O . ARG A 1 14 ? 1.006 -4.986 -32.224 1.00 0.00 14 ARG A O 5
ATOM 2469 N N . HIS A 1 15 ? 1.762 -2.868 -32.050 1.00 0.00 15 HIS A N 5
ATOM 2470 C CA . HIS A 1 15 ? 0.433 -2.270 -32.108 1.00 0.00 15 HIS A CA 5
ATOM 2471 C C . HIS A 1 15 ? 0.296 -1.370 -33.333 1.00 0.00 15 HIS A C 5
ATOM 2472 O O . HIS A 1 15 ? -0.306 -0.296 -33.248 1.00 0.00 15 HIS A O 5
ATOM 2486 N N . GLU A 1 16 ? 0.846 -1.806 -34.457 1.00 0.00 16 GLU A N 5
ATOM 2487 C CA . GLU A 1 16 ? 0.785 -1.036 -35.693 1.00 0.00 16 GLU A CA 5
ATOM 2488 C C . GLU A 1 16 ? -0.662 -0.878 -36.151 1.00 0.00 16 GLU A C 5
ATOM 2489 O O . GLU A 1 16 ? -0.990 0.082 -36.863 1.00 0.00 16 GLU A O 5
ATOM 2501 N N . ASP A 1 17 ? -1.509 -1.806 -35.751 1.00 0.00 17 ASP A N 5
ATOM 2502 C CA . ASP A 1 17 ? -2.922 -1.769 -36.131 1.00 0.00 17 ASP A CA 5
ATOM 2503 C C . ASP A 1 17 ? -3.717 -0.889 -35.169 1.00 0.00 17 ASP A C 5
ATOM 2504 O O . ASP A 1 17 ? -4.760 -0.341 -35.537 1.00 0.00 17 ASP A O 5
ATOM 2513 N N . GLU A 1 18 ? -3.219 -0.764 -33.950 1.00 0.00 18 GLU A N 5
ATOM 2514 C CA . GLU A 1 18 ? -3.883 0.043 -32.930 1.00 0.00 18 GLU A CA 5
ATOM 2515 C C . GLU A 1 18 ? -2.871 0.833 -32.105 1.00 0.00 18 GLU A C 5
ATOM 2516 O O . GLU A 1 18 ? -2.621 0.542 -30.941 1.00 0.00 18 GLU A O 5
ATOM 2528 N N . PRO A 1 19 ? -2.259 1.847 -32.736 1.00 0.00 19 PRO A N 5
ATOM 2529 C CA . PRO A 1 19 ? -1.254 2.700 -32.075 1.00 0.00 19 PRO A CA 5
ATOM 2530 C C . PRO A 1 19 ? -1.870 3.595 -31.008 1.00 0.00 19 PRO A C 5
ATOM 2531 O O . PRO A 1 19 ? -1.151 4.264 -30.265 1.00 0.00 19 PRO A O 5
ATOM 2542 N N . TRP A 1 20 ? -3.192 3.595 -30.923 1.00 0.00 20 TRP A N 5
ATOM 2543 C CA . TRP A 1 20 ? -3.895 4.404 -29.944 1.00 0.00 20 TRP A CA 5
ATOM 2544 C C . TRP A 1 20 ? -3.866 3.746 -28.565 1.00 0.00 20 TRP A C 5
ATOM 2545 O O . TRP A 1 20 ? -4.572 4.169 -27.655 1.00 0.00 20 TRP A O 5
ATOM 2566 N N . ARG A 1 21 ? -3.056 2.699 -28.436 1.00 0.00 21 ARG A N 5
ATOM 2567 C CA . ARG A 1 21 ? -2.939 1.985 -27.171 1.00 0.00 21 ARG A CA 5
ATOM 2568 C C . ARG A 1 21 ? -1.486 1.657 -26.864 1.00 0.00 21 ARG A C 5
ATOM 2569 O O . ARG A 1 21 ? -1.179 0.934 -25.915 1.00 0.00 21 ARG A O 5
ATOM 2590 N N . VAL A 1 22 ? -0.581 2.193 -27.681 1.00 0.00 22 VAL A N 5
ATOM 2591 C CA . VAL A 1 22 ? 0.846 1.963 -27.491 1.00 0.00 22 VAL A CA 5
ATOM 2592 C C . VAL A 1 22 ? 1.303 2.385 -26.099 1.00 0.00 22 VAL A C 5
ATOM 2593 O O . VAL A 1 22 ? 2.099 1.699 -25.460 1.00 0.00 22 VAL A O 5
ATOM 2606 N N . GLN A 1 23 ? 0.786 3.519 -25.634 1.00 0.00 23 GLN A N 5
ATOM 2607 C CA . GLN A 1 23 ? 1.136 4.039 -24.321 1.00 0.00 23 GLN A CA 5
ATOM 2608 C C . GLN A 1 23 ? 0.956 2.967 -23.255 1.00 0.00 23 GLN A C 5
ATOM 2609 O O . GLN A 1 23 ? 1.813 2.789 -22.391 1.00 0.00 23 GLN A O 5
ATOM 2623 N N . GLU A 1 24 ? -0.172 2.260 -23.316 1.00 0.00 24 GLU A N 5
ATOM 2624 C CA . GLU A 1 24 ? -0.477 1.217 -22.345 1.00 0.00 24 GLU A CA 5
ATOM 2625 C C . GLU A 1 24 ? 0.617 0.150 -22.348 1.00 0.00 24 GLU A C 5
ATOM 2626 O O . GLU A 1 24 ? 0.961 -0.412 -21.306 1.00 0.00 24 GLU A O 5
ATOM 2638 N N . CYS A 1 25 ? 1.168 -0.128 -23.530 1.00 0.00 25 CYS A N 5
ATOM 2639 C CA . CYS A 1 25 ? 2.214 -1.126 -23.668 1.00 0.00 25 CYS A CA 5
ATOM 2640 C C . CYS A 1 25 ? 3.549 -0.592 -23.152 1.00 0.00 25 CYS A C 5
ATOM 2641 O O . CYS A 1 25 ? 4.270 -1.286 -22.433 1.00 0.00 25 CYS A O 5
ATOM 2648 N N . VAL A 1 26 ? 3.866 0.642 -23.522 1.00 0.00 26 VAL A N 5
ATOM 2649 C CA . VAL A 1 26 ? 5.114 1.273 -23.093 1.00 0.00 26 VAL A CA 5
ATOM 2650 C C . VAL A 1 26 ? 5.137 1.459 -21.579 1.00 0.00 26 VAL A C 5
ATOM 2651 O O . VAL A 1 26 ? 6.167 1.230 -20.929 1.00 0.00 26 VAL A O 5
ATOM 2664 N N . SER A 1 27 ? 4.007 1.865 -21.010 1.00 0.00 27 SER A N 5
ATOM 2665 C CA . SER A 1 27 ? 3.905 2.082 -19.572 1.00 0.00 27 SER A CA 5
ATOM 2666 C C . SER A 1 27 ? 4.381 0.856 -18.801 1.00 0.00 27 SER A C 5
ATOM 2667 O O . SER A 1 27 ? 5.014 0.966 -17.759 1.00 0.00 27 SER A O 5
ATOM 2675 N N . GLN A 1 28 ? 4.059 -0.323 -19.326 1.00 0.00 28 GLN A N 5
ATOM 2676 C CA . GLN A 1 28 ? 4.446 -1.576 -18.696 1.00 0.00 28 GLN A CA 5
ATOM 2677 C C . GLN A 1 28 ? 5.932 -1.854 -18.912 1.00 0.00 28 GLN A C 5
ATOM 2678 O O . GLN A 1 28 ? 6.667 -2.104 -17.957 1.00 0.00 28 GLN A O 5
ATOM 2692 N N . CYS A 1 29 ? 6.360 -1.819 -20.165 1.00 0.00 29 CYS A N 5
ATOM 2693 C CA . CYS A 1 29 ? 7.752 -2.072 -20.505 1.00 0.00 29 CYS A CA 5
ATOM 2694 C C . CYS A 1 29 ? 8.681 -1.143 -19.720 1.00 0.00 29 CYS A C 5
ATOM 2695 O O . CYS A 1 29 ? 9.592 -1.599 -19.040 1.00 0.00 29 CYS A O 5
ATOM 2702 N N . ARG A 1 30 ? 8.434 0.161 -19.838 1.00 0.00 30 ARG A N 5
ATOM 2703 C CA . ARG A 1 30 ? 9.251 1.149 -19.140 1.00 0.00 30 ARG A CA 5
ATOM 2704 C C . ARG A 1 30 ? 9.188 0.942 -17.627 1.00 0.00 30 ARG A C 5
ATOM 2705 O O . ARG A 1 30 ? 10.146 1.239 -16.917 1.00 0.00 30 ARG A O 5
ATOM 2726 N N . ARG A 1 31 ? 8.056 0.435 -17.158 1.00 0.00 31 ARG A N 5
ATOM 2727 C CA . ARG A 1 31 ? 7.860 0.200 -15.728 1.00 0.00 31 ARG A CA 5
ATOM 2728 C C . ARG A 1 31 ? 8.826 -0.877 -15.232 1.00 0.00 31 ARG A C 5
ATOM 2729 O O . ARG A 1 31 ? 9.353 -1.675 -16.006 1.00 0.00 31 ARG A O 5
ATOM 2750 N N . ARG A 1 32 ? 9.064 -0.888 -13.923 1.00 0.00 32 ARG A N 5
ATOM 2751 C CA . ARG A 1 32 ? 9.958 -1.860 -13.315 1.00 0.00 32 ARG A CA 5
ATOM 2752 C C . ARG A 1 32 ? 9.231 -3.169 -13.012 1.00 0.00 32 ARG A C 5
ATOM 2753 O O . ARG A 1 32 ? 9.810 -4.095 -12.435 1.00 0.00 32 ARG A O 5
ATOM 2774 N N . ARG A 1 33 ? 7.967 -3.242 -13.412 1.00 0.00 33 ARG A N 5
ATOM 2775 C CA . ARG A 1 33 ? 7.155 -4.435 -13.187 1.00 0.00 33 ARG A CA 5
ATOM 2776 C C . ARG A 1 33 ? 7.236 -5.374 -14.386 1.00 0.00 33 ARG A C 5
ATOM 2777 O O . ARG A 1 33 ? 6.875 -6.546 -14.291 1.00 0.00 33 ARG A O 5
ATOM 2798 N N . GLY A 1 34 ? 7.697 -4.852 -15.515 1.00 0.00 34 GLY A N 5
ATOM 2799 C CA . GLY A 1 34 ? 7.804 -5.653 -16.720 1.00 0.00 34 GLY A CA 5
ATOM 2800 C C . GLY A 1 34 ? 9.028 -6.553 -16.708 1.00 0.00 34 GLY A C 5
ATOM 2801 O O . GLY A 1 34 ? 9.092 -7.520 -15.952 1.00 0.00 34 GLY A O 5
ATOM 2805 N N . GLY A 1 35 ? 10.001 -6.218 -17.543 1.00 0.00 35 GLY A N 5
ATOM 2806 C CA . GLY A 1 35 ? 11.221 -7.011 -17.617 1.00 0.00 35 GLY A CA 5
ATOM 2807 C C . GLY A 1 35 ? 12.475 -6.168 -17.540 1.00 0.00 35 GLY A C 5
ATOM 2808 O O . GLY A 1 35 ? 13.274 -6.316 -16.620 1.00 0.00 35 GLY A O 5
ATOM 2812 N N . GLY A 1 36 ? 12.642 -5.270 -18.507 1.00 0.00 36 GLY A N 5
ATOM 2813 C CA . GLY A 1 36 ? 13.802 -4.400 -18.524 1.00 0.00 36 GLY A CA 5
ATOM 2814 C C . GLY A 1 36 ? 14.891 -4.910 -19.459 1.00 0.00 36 GLY A C 5
ATOM 2815 O O . GLY A 1 36 ? 15.245 -6.089 -19.415 1.00 0.00 36 GLY A O 5
ATOM 2819 N N . ASP A 1 37 ? 15.415 -4.017 -20.296 1.00 0.00 37 ASP A N 5
ATOM 2820 C CA . ASP A 1 37 ? 16.461 -4.382 -21.240 1.00 0.00 37 ASP A CA 5
ATOM 2821 C C . ASP A 1 37 ? 17.843 -4.190 -20.613 1.00 0.00 37 ASP A C 5
ATOM 2822 O O . ASP A 1 37 ? 17.997 -4.256 -19.394 1.00 0.00 37 ASP A O 5
ATOM 2831 N N . GLY A 1 1 ? 26.735 -3.217 -24.694 1.00 0.00 1 GLY A N 6
ATOM 2832 C CA . GLY A 1 1 ? 26.868 -1.891 -24.125 1.00 0.00 1 GLY A CA 6
ATOM 2833 C C . GLY A 1 1 ? 25.687 -0.999 -24.457 1.00 0.00 1 GLY A C 6
ATOM 2834 O O . GLY A 1 1 ? 25.131 -0.340 -23.586 1.00 0.00 1 GLY A O 6
ATOM 2838 N N . SER A 1 2 ? 25.315 -0.973 -25.738 1.00 0.00 2 SER A N 6
ATOM 2839 C CA . SER A 1 2 ? 24.187 -0.154 -26.181 1.00 0.00 2 SER A CA 6
ATOM 2840 C C . SER A 1 2 ? 22.869 -0.885 -25.986 1.00 0.00 2 SER A C 6
ATOM 2841 O O . SER A 1 2 ? 22.839 -2.019 -25.513 1.00 0.00 2 SER A O 6
ATOM 2849 N N . GLY A 1 3 ? 21.777 -0.221 -26.345 1.00 0.00 3 GLY A N 6
ATOM 2850 C CA . GLY A 1 3 ? 20.456 -0.821 -26.198 1.00 0.00 3 GLY A CA 6
ATOM 2851 C C . GLY A 1 3 ? 20.075 -1.672 -2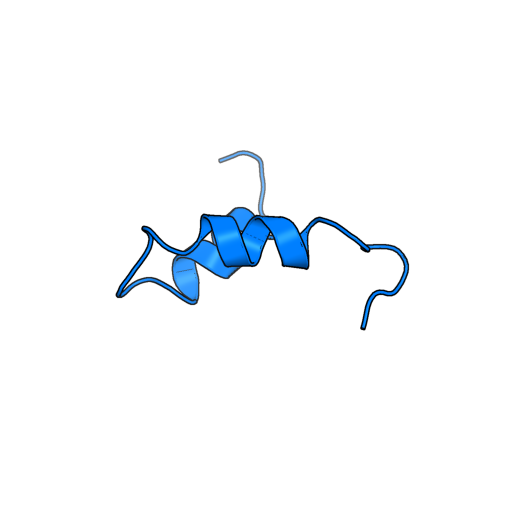7.390 1.00 0.00 3 GLY A C 6
ATOM 2852 O O . GLY A 1 3 ? 20.901 -1.929 -28.270 1.00 0.00 3 GLY A O 6
ATOM 2856 N N . ARG A 1 4 ? 18.826 -2.107 -27.425 1.00 0.00 4 ARG A N 6
ATOM 2857 C CA . ARG A 1 4 ? 18.332 -2.936 -28.513 1.00 0.00 4 ARG A CA 6
ATOM 2858 C C . ARG A 1 4 ? 16.834 -2.719 -28.737 1.00 0.00 4 ARG A C 6
ATOM 2859 O O . ARG A 1 4 ? 16.018 -3.577 -28.400 1.00 0.00 4 ARG A O 6
ATOM 2880 N N . GLY A 1 5 ? 16.491 -1.567 -29.299 1.00 0.00 5 GLY A N 6
ATOM 2881 C CA . GLY A 1 5 ? 15.094 -1.256 -29.556 1.00 0.00 5 GLY A CA 6
ATOM 2882 C C . GLY A 1 5 ? 14.382 -0.751 -28.323 1.00 0.00 5 GLY A C 6
ATOM 2883 O O . GLY A 1 5 ? 14.224 -1.482 -27.343 1.00 0.00 5 GLY A O 6
ATOM 2887 N N . SER A 1 6 ? 13.932 0.497 -28.359 1.00 0.00 6 SER A N 6
ATOM 2888 C CA . SER A 1 6 ? 13.231 1.108 -27.231 1.00 0.00 6 SER A CA 6
ATOM 2889 C C . SER A 1 6 ? 11.823 0.532 -27.097 1.00 0.00 6 SER A C 6
ATOM 2890 O O . SER A 1 6 ? 11.276 -0.010 -28.055 1.00 0.00 6 SER A O 6
ATOM 2898 N N . CYS A 1 7 ? 11.251 0.657 -25.905 1.00 0.00 7 CYS A N 6
ATOM 2899 C CA . CYS A 1 7 ? 9.909 0.156 -25.645 1.00 0.00 7 CYS A CA 6
ATOM 2900 C C . CYS A 1 7 ? 8.894 0.807 -26.579 1.00 0.00 7 CYS A C 6
ATOM 2901 O O . CYS A 1 7 ? 7.898 0.197 -26.955 1.00 0.00 7 CYS A O 6
ATOM 2908 N N . ARG A 1 8 ? 9.165 2.057 -26.957 1.00 0.00 8 ARG A N 6
ATOM 2909 C CA . ARG A 1 8 ? 8.269 2.792 -27.840 1.00 0.00 8 ARG A CA 6
ATOM 2910 C C . ARG A 1 8 ? 8.212 2.145 -29.224 1.00 0.00 8 ARG A C 6
ATOM 2911 O O . ARG A 1 8 ? 7.170 1.652 -29.644 1.00 0.00 8 ARG A O 6
ATOM 2932 N N . SER A 1 9 ? 9.348 2.137 -29.917 1.00 0.00 9 SER A N 6
ATOM 2933 C CA . SER A 1 9 ? 9.427 1.551 -31.247 1.00 0.00 9 SER A CA 6
ATOM 2934 C C . SER A 1 9 ? 8.902 0.116 -31.244 1.00 0.00 9 SER A C 6
ATOM 2935 O O . SER A 1 9 ? 8.215 -0.311 -32.167 1.00 0.00 9 SER A O 6
ATOM 2943 N N . GLN A 1 10 ? 9.243 -0.623 -30.190 1.00 0.00 10 GLN A N 6
ATOM 2944 C CA . GLN A 1 10 ? 8.801 -2.006 -30.058 1.00 0.00 10 GLN A CA 6
ATOM 2945 C C . GLN A 1 10 ? 7.291 -2.097 -29.883 1.00 0.00 10 GLN A C 6
ATOM 2946 O O . GLN A 1 10 ? 6.617 -2.873 -30.562 1.00 0.00 10 GLN A O 6
ATOM 2960 N N . CYS A 1 11 ? 6.765 -1.280 -28.976 1.00 0.00 11 CYS A N 6
ATOM 2961 C CA . CYS A 1 11 ? 5.330 -1.269 -28.706 1.00 0.00 11 CYS A CA 6
ATOM 2962 C C . CYS A 1 11 ? 4.551 -0.799 -29.933 1.00 0.00 11 CYS A C 6
ATOM 2963 O O . CYS A 1 11 ? 3.432 -1.242 -30.183 1.00 0.00 11 CYS A O 6
ATOM 2970 N N . MET A 1 12 ? 5.157 0.110 -30.694 1.00 0.00 12 MET A N 6
ATOM 2971 C CA . MET A 1 12 ? 4.529 0.647 -31.895 1.00 0.00 12 MET A CA 6
ATOM 2972 C C . MET A 1 12 ? 4.389 -0.442 -32.962 1.00 0.00 12 MET A C 6
ATOM 2973 O O . MET A 1 12 ? 3.344 -0.566 -33.604 1.00 0.00 12 MET A O 6
ATOM 2987 N N . ARG A 1 13 ? 5.446 -1.219 -33.147 1.00 0.00 13 ARG A N 6
ATOM 2988 C CA . ARG A 1 13 ? 5.442 -2.288 -34.138 1.00 0.00 13 ARG A CA 6
ATOM 2989 C C . ARG A 1 13 ? 4.457 -3.390 -33.748 1.00 0.00 13 ARG A C 6
ATOM 2990 O O . ARG A 1 13 ? 3.796 -3.981 -34.608 1.00 0.00 13 ARG A O 6
ATOM 3011 N N . ARG A 1 14 ? 4.351 -3.652 -32.455 1.00 0.00 14 ARG A N 6
ATOM 3012 C CA . ARG A 1 14 ? 3.445 -4.672 -31.949 1.00 0.00 14 ARG A CA 6
ATOM 3013 C C . ARG A 1 14 ? 1.998 -4.194 -32.019 1.00 0.00 14 ARG A C 6
ATOM 3014 O O . ARG A 1 14 ? 1.077 -5.011 -32.142 1.00 0.00 14 ARG A O 6
ATOM 3035 N N . HIS A 1 15 ? 1.808 -2.883 -31.945 1.00 0.00 15 HIS A N 6
ATOM 3036 C CA . HIS A 1 15 ? 0.467 -2.300 -31.998 1.00 0.00 15 HIS A CA 6
ATOM 3037 C C . HIS A 1 15 ? 0.328 -1.387 -33.208 1.00 0.00 15 HIS A C 6
ATOM 3038 O O . HIS A 1 15 ? -0.357 -0.370 -33.140 1.00 0.00 15 HIS A O 6
ATOM 3052 N N . GLU A 1 16 ? 0.971 -1.764 -34.306 1.00 0.00 16 GLU A N 6
ATOM 3053 C CA . GLU A 1 16 ? 0.916 -0.976 -35.528 1.00 0.00 16 GLU A CA 6
ATOM 3054 C C . GLU A 1 16 ? -0.528 -0.848 -36.023 1.00 0.00 16 GLU A C 6
ATOM 3055 O O . GLU A 1 16 ? -0.874 0.107 -36.717 1.00 0.00 16 GLU A O 6
ATOM 3067 N N . ASP A 1 17 ? -1.355 -1.825 -35.671 1.00 0.00 17 ASP A N 6
ATOM 3068 C CA . ASP A 1 17 ? -2.758 -1.813 -36.084 1.00 0.00 17 ASP A CA 6
ATOM 3069 C C . ASP A 1 17 ? -3.600 -0.962 -35.138 1.00 0.00 17 ASP A C 6
ATOM 3070 O O . ASP A 1 17 ? -4.640 -0.440 -35.523 1.00 0.00 17 ASP A O 6
ATOM 3079 N N . GLU A 1 18 ? -3.137 -0.833 -33.895 1.00 0.00 18 GLU A N 6
ATOM 3080 C CA . GLU A 1 18 ? -3.843 -0.043 -32.898 1.00 0.00 18 GLU A CA 6
ATOM 3081 C C . GLU A 1 18 ? -2.869 0.769 -32.052 1.00 0.00 18 GLU A C 6
ATOM 3082 O O . GLU A 1 18 ? -2.645 0.490 -30.877 1.00 0.00 18 GLU A O 6
ATOM 3094 N N . PRO A 1 19 ? -2.273 1.807 -32.659 1.00 0.00 19 PRO A N 6
ATOM 3095 C CA . PRO A 1 19 ? -1.307 2.675 -31.988 1.00 0.00 19 PRO A CA 6
ATOM 3096 C C . PRO A 1 19 ? -1.966 3.560 -30.931 1.00 0.00 19 PRO A C 6
ATOM 3097 O O . PRO A 1 19 ? -1.295 4.287 -30.209 1.00 0.00 19 PRO A O 6
ATOM 3108 N N . TRP A 1 20 ? -3.296 3.487 -30.855 1.00 0.00 20 TRP A N 6
ATOM 3109 C CA . TRP A 1 20 ? -4.040 4.271 -29.883 1.00 0.00 20 TRP A CA 6
ATOM 3110 C C . TRP A 1 20 ? -3.926 3.683 -28.483 1.00 0.00 20 TRP A C 6
ATOM 3111 O O . TRP A 1 20 ? -4.484 4.214 -27.524 1.00 0.00 20 TRP A O 6
ATOM 3132 N N . ARG A 1 21 ? -3.198 2.574 -28.378 1.00 0.00 21 ARG A N 6
ATOM 3133 C CA . ARG A 1 21 ? -3.011 1.898 -27.094 1.00 0.00 21 ARG A CA 6
ATOM 3134 C C . ARG A 1 21 ? -1.536 1.625 -26.840 1.00 0.00 21 ARG A C 6
ATOM 3135 O O . ARG A 1 21 ? -1.188 0.859 -25.945 1.00 0.00 21 ARG A O 6
ATOM 3156 N N . VAL A 1 22 ? -0.675 2.247 -27.632 1.00 0.00 22 VAL A N 6
ATOM 3157 C CA . VAL A 1 22 ? 0.770 2.066 -27.498 1.00 0.00 22 VAL A CA 6
ATOM 3158 C C . VAL A 1 22 ? 1.240 2.493 -26.108 1.00 0.00 22 VAL A C 6
ATOM 3159 O O . VAL A 1 22 ? 2.072 1.821 -25.500 1.00 0.00 22 VAL A O 6
ATOM 3172 N N . GLN A 1 23 ? 0.708 3.611 -25.623 1.00 0.00 23 GLN A N 6
ATOM 3173 C CA . GLN A 1 23 ? 1.080 4.123 -24.312 1.00 0.00 23 GLN A CA 6
ATOM 3174 C C . GLN A 1 23 ? 0.945 3.037 -23.248 1.00 0.00 23 GLN A C 6
ATOM 3175 O O . GLN A 1 23 ? 1.844 2.837 -22.435 1.00 0.00 23 GLN A O 6
ATOM 3189 N N . GLU A 1 24 ? -0.196 2.352 -23.245 1.00 0.00 24 GLU A N 6
ATOM 3190 C CA . GLU A 1 24 ? -0.446 1.291 -22.279 1.00 0.00 24 GLU A CA 6
ATOM 3191 C C . GLU A 1 24 ? 0.669 0.245 -22.310 1.00 0.00 24 GLU A C 6
ATOM 3192 O O . GLU A 1 24 ? 1.041 -0.317 -21.282 1.00 0.00 24 GLU A O 6
ATOM 3204 N N . CYS A 1 25 ? 1.201 -0.005 -23.500 1.00 0.00 25 CYS A N 6
ATOM 3205 C CA . CYS A 1 25 ? 2.273 -0.988 -23.671 1.00 0.00 25 CYS A CA 6
ATOM 3206 C C . CYS A 1 25 ? 3.603 -0.418 -23.169 1.00 0.00 25 CYS A C 6
ATOM 3207 O O . CYS A 1 25 ? 4.347 -1.103 -22.460 1.00 0.00 25 CYS A O 6
ATOM 3214 N N . VAL A 1 26 ? 3.892 0.820 -23.545 1.00 0.00 26 VAL A N 6
ATOM 3215 C CA . VAL A 1 26 ? 5.125 1.474 -23.130 1.00 0.00 26 VAL A CA 6
ATOM 3216 C C . VAL A 1 26 ? 5.189 1.638 -21.617 1.00 0.00 26 VAL A C 6
ATOM 3217 O O . VAL A 1 26 ? 6.229 1.448 -20.998 1.00 0.00 26 VAL A O 6
ATOM 3230 N N . SER A 1 27 ? 4.048 1.988 -21.015 1.00 0.00 27 SER A N 6
ATOM 3231 C CA . SER A 1 27 ? 3.972 2.172 -19.571 1.00 0.00 27 SER A CA 6
ATOM 3232 C C . SER A 1 27 ? 4.408 0.920 -18.839 1.00 0.00 27 SER A C 6
ATOM 3233 O O . SER A 1 27 ? 5.119 0.990 -17.833 1.00 0.00 27 SER A O 6
ATOM 3241 N N . GLN A 1 28 ? 3.966 -0.232 -19.337 1.00 0.00 28 GLN A N 6
ATOM 3242 C CA . GLN A 1 28 ? 4.311 -1.514 -18.716 1.00 0.00 28 GLN A CA 6
ATOM 3243 C C . GLN A 1 28 ? 5.755 -1.893 -19.035 1.00 0.00 28 GLN A C 6
ATOM 3244 O O . GLN A 1 28 ? 6.532 -2.202 -18.130 1.00 0.00 28 GLN A O 6
ATOM 3258 N N . CYS A 1 29 ? 6.096 -1.882 -20.315 1.00 0.00 29 CYS A N 6
ATOM 3259 C CA . CYS A 1 29 ? 7.450 -2.221 -20.748 1.00 0.00 29 CYS A CA 6
ATOM 3260 C C . CYS A 1 29 ? 8.487 -1.372 -20.026 1.00 0.00 29 CYS A C 6
ATOM 3261 O O . CYS A 1 29 ? 9.521 -1.881 -19.583 1.00 0.00 29 CYS A O 6
ATOM 3268 N N . ARG A 1 30 ? 8.208 -0.075 -19.913 1.00 0.00 30 ARG A N 6
ATOM 3269 C CA . ARG A 1 30 ? 9.121 0.843 -19.241 1.00 0.00 30 ARG A CA 6
ATOM 3270 C C . ARG A 1 30 ? 9.241 0.500 -17.763 1.00 0.00 30 ARG A C 6
ATOM 3271 O O . ARG A 1 30 ? 10.314 0.138 -17.282 1.00 0.00 30 ARG A O 6
ATOM 3292 N N . ARG A 1 31 ? 8.139 0.625 -17.032 1.00 0.00 31 ARG A N 6
ATOM 3293 C CA . ARG A 1 31 ? 8.122 0.333 -15.605 1.00 0.00 31 ARG A CA 6
ATOM 3294 C C . ARG A 1 31 ? 8.637 -1.081 -15.338 1.00 0.00 31 ARG A C 6
ATOM 3295 O O . ARG A 1 31 ? 8.298 -2.024 -16.046 1.00 0.00 31 ARG A O 6
ATOM 3316 N N . ARG A 1 32 ? 9.455 -1.209 -14.298 1.00 0.00 32 ARG A N 6
ATOM 3317 C CA . ARG A 1 32 ? 10.016 -2.505 -13.931 1.00 0.00 32 ARG A CA 6
ATOM 3318 C C . ARG A 1 32 ? 9.066 -3.282 -13.040 1.00 0.00 32 ARG A C 6
ATOM 3319 O O . ARG A 1 32 ? 9.378 -4.370 -12.556 1.00 0.00 32 ARG A O 6
ATOM 3340 N N . ARG A 1 33 ? 7.878 -2.714 -12.810 1.00 0.00 33 ARG A N 6
ATOM 3341 C CA . ARG A 1 33 ? 6.875 -3.352 -11.974 1.00 0.00 33 ARG A CA 6
ATOM 3342 C C . ARG A 1 33 ? 5.892 -4.163 -12.822 1.00 0.00 33 ARG A C 6
ATOM 3343 O O . ARG A 1 33 ? 4.685 -4.149 -12.574 1.00 0.00 33 ARG A O 6
ATOM 3364 N N . GLY A 1 34 ? 6.417 -4.862 -13.816 1.00 0.00 34 GLY A N 6
ATOM 3365 C CA . GLY A 1 34 ? 5.571 -5.666 -14.688 1.00 0.00 34 GLY A CA 6
ATOM 3366 C C . GLY A 1 34 ? 5.741 -7.145 -14.442 1.00 0.00 34 GLY A C 6
ATOM 3367 O O . GLY A 1 34 ? 4.873 -7.783 -13.841 1.00 0.00 34 GLY A O 6
ATOM 3371 N N . GLY A 1 35 ? 6.850 -7.709 -14.914 1.00 0.00 35 GLY A N 6
ATOM 3372 C CA . GLY A 1 35 ? 7.101 -9.122 -14.733 1.00 0.00 35 GLY A CA 6
ATOM 3373 C C . GLY A 1 35 ? 7.888 -9.727 -15.880 1.00 0.00 35 GLY A C 6
ATOM 3374 O O . GLY A 1 35 ? 8.984 -10.245 -15.681 1.00 0.00 35 GLY A O 6
ATOM 3378 N N . GLY A 1 36 ? 7.329 -9.658 -17.087 1.00 0.00 36 GLY A N 6
ATOM 3379 C CA . GLY A 1 36 ? 8.004 -10.194 -18.243 1.00 0.00 36 GLY A CA 6
ATOM 3380 C C . GLY A 1 36 ? 7.046 -10.882 -19.205 1.00 0.00 36 GLY A C 6
ATOM 3381 O O . GLY A 1 36 ? 5.845 -10.910 -18.974 1.00 0.00 36 GLY A O 6
ATOM 3385 N N . ASP A 1 37 ? 7.588 -11.424 -20.287 1.00 0.00 37 ASP A N 6
ATOM 3386 C CA . ASP A 1 37 ? 6.779 -12.107 -21.292 1.00 0.00 37 ASP A CA 6
ATOM 3387 C C . ASP A 1 37 ? 6.554 -13.567 -20.896 1.00 0.00 37 ASP A C 6
ATOM 3388 O O . ASP A 1 37 ? 7.466 -14.248 -20.438 1.00 0.00 37 ASP A O 6
ATOM 3397 N N . GLY A 1 1 ? 16.781 -2.966 -38.172 1.00 0.00 1 GLY A N 7
ATOM 3398 C CA . GLY A 1 1 ? 16.956 -4.405 -38.350 1.00 0.00 1 GLY A CA 7
ATOM 3399 C C . GLY A 1 1 ? 17.437 -5.086 -37.082 1.00 0.00 1 GLY A C 7
ATOM 3400 O O . GLY A 1 1 ? 17.048 -6.215 -36.788 1.00 0.00 1 GLY A O 7
ATOM 3404 N N . SER A 1 2 ? 18.288 -4.398 -36.331 1.00 0.00 2 SER A N 7
ATOM 3405 C CA . SER A 1 2 ? 18.829 -4.942 -35.090 1.00 0.00 2 SER A CA 7
ATOM 3406 C C . SER A 1 2 ? 17.771 -4.942 -33.986 1.00 0.00 2 SER A C 7
ATOM 3407 O O . SER A 1 2 ? 16.813 -4.173 -34.029 1.00 0.00 2 SER A O 7
ATOM 3415 N N . GLY A 1 3 ? 17.959 -5.805 -32.995 1.00 0.00 3 GLY A N 7
ATOM 3416 C CA . GLY A 1 3 ? 17.018 -5.883 -31.892 1.00 0.00 3 GLY A CA 7
ATOM 3417 C C . GLY A 1 3 ? 17.371 -4.948 -30.758 1.00 0.00 3 GLY A C 7
ATOM 3418 O O . GLY A 1 3 ? 18.297 -4.137 -30.869 1.00 0.00 3 GLY A O 7
ATOM 3422 N N . ARG A 1 4 ? 16.632 -5.039 -29.657 1.00 0.00 4 ARG A N 7
ATOM 3423 C CA . ARG A 1 4 ? 16.874 -4.190 -28.497 1.00 0.00 4 ARG A CA 7
ATOM 3424 C C . ARG A 1 4 ? 16.888 -2.720 -28.893 1.00 0.00 4 ARG A C 7
ATOM 3425 O O . ARG A 1 4 ? 17.938 -2.093 -28.962 1.00 0.00 4 ARG A O 7
ATOM 3446 N N . GLY A 1 5 ? 15.697 -2.172 -29.143 1.00 0.00 5 GLY A N 7
ATOM 3447 C CA . GLY A 1 5 ? 15.593 -0.780 -29.536 1.00 0.00 5 GLY A CA 7
ATOM 3448 C C . GLY A 1 5 ? 15.046 0.091 -28.424 1.00 0.00 5 GLY A C 7
ATOM 3449 O O . GLY A 1 5 ? 15.792 0.672 -27.644 1.00 0.00 5 GLY A O 7
ATOM 3453 N N . SER A 1 6 ? 13.721 0.191 -28.349 1.00 0.00 6 SER A N 7
ATOM 3454 C CA . SER A 1 6 ? 13.065 0.995 -27.329 1.00 0.00 6 SER A CA 7
ATOM 3455 C C . SER A 1 6 ? 11.648 0.497 -27.062 1.00 0.00 6 SER A C 7
ATOM 3456 O O . SER A 1 6 ? 10.984 -0.022 -27.964 1.00 0.00 6 SER A O 7
ATOM 3464 N N . CYS A 1 7 ? 11.185 0.655 -25.831 1.00 0.00 7 CYS A N 7
ATOM 3465 C CA . CYS A 1 7 ? 9.854 0.215 -25.441 1.00 0.00 7 CYS A CA 7
ATOM 3466 C C . CYS A 1 7 ? 8.799 0.866 -26.331 1.00 0.00 7 CYS A C 7
ATOM 3467 O O . CYS A 1 7 ? 7.710 0.308 -26.532 1.00 0.00 7 CYS A O 7
ATOM 3474 N N . ARG A 1 8 ? 9.112 2.049 -26.852 1.00 0.00 8 ARG A N 7
ATOM 3475 C CA . ARG A 1 8 ? 8.183 2.771 -27.723 1.00 0.00 8 ARG A CA 7
ATOM 3476 C C . ARG A 1 8 ? 8.085 2.111 -29.091 1.00 0.00 8 ARG A C 7
ATOM 3477 O O . ARG A 1 8 ? 7.031 1.612 -29.477 1.00 0.00 8 ARG A O 7
ATOM 3498 N N . SER A 1 9 ? 9.197 2.104 -29.814 1.00 0.00 9 SER A N 7
ATOM 3499 C CA . SER A 1 9 ? 9.242 1.503 -31.149 1.00 0.00 9 SER A CA 7
ATOM 3500 C C . SER A 1 9 ? 8.765 0.050 -31.107 1.00 0.00 9 SER A C 7
ATOM 3501 O O . SER A 1 9 ? 8.111 -0.423 -32.029 1.00 0.00 9 SER A O 7
ATOM 3509 N N . GLN A 1 10 ? 9.114 -0.641 -30.025 1.00 0.00 10 GLN A N 7
ATOM 3510 C CA . GLN A 1 10 ? 8.732 -2.039 -29.869 1.00 0.00 10 GLN A CA 7
ATOM 3511 C C . GLN A 1 10 ? 7.213 -2.178 -29.740 1.00 0.00 10 GLN A C 7
ATOM 3512 O O . GLN A 1 10 ? 6.599 -3.022 -30.390 1.00 0.00 10 GLN A O 7
ATOM 3526 N N . CYS A 1 11 ? 6.618 -1.333 -28.910 1.00 0.00 11 CYS A N 7
ATOM 3527 C CA . CYS A 1 11 ? 5.178 -1.356 -28.691 1.00 0.00 11 CYS A CA 7
ATOM 3528 C C . CYS A 1 11 ? 4.433 -0.808 -29.919 1.00 0.00 11 CYS A C 7
ATOM 3529 O O . CYS A 1 11 ? 3.287 -1.155 -30.166 1.00 0.00 11 CYS A O 7
ATOM 3536 N N . MET A 1 12 ? 5.116 0.052 -30.670 1.00 0.00 12 MET A N 7
ATOM 3537 C CA . MET A 1 12 ? 4.521 0.648 -31.862 1.00 0.00 12 MET A CA 7
ATOM 3538 C C . MET A 1 12 ? 4.394 -0.383 -32.981 1.00 0.00 12 MET A C 7
ATOM 3539 O O . MET A 1 12 ? 3.359 -0.470 -33.635 1.00 0.00 12 MET A O 7
ATOM 3553 N N . ARG A 1 13 ? 5.449 -1.160 -33.188 1.00 0.00 13 ARG A N 7
ATOM 3554 C CA . ARG A 1 13 ? 5.460 -2.183 -34.222 1.00 0.00 13 ARG A CA 7
ATOM 3555 C C . ARG A 1 13 ? 4.477 -3.302 -33.886 1.00 0.00 13 ARG A C 7
ATOM 3556 O O . ARG A 1 13 ? 3.832 -3.875 -34.777 1.00 0.00 13 ARG A O 7
ATOM 3577 N N . ARG A 1 14 ? 4.364 -3.624 -32.597 1.00 0.00 14 ARG A N 7
ATOM 3578 C CA . ARG A 1 14 ? 3.459 -4.674 -32.150 1.00 0.00 14 ARG A CA 7
ATOM 3579 C C . ARG A 1 14 ? 2.001 -4.227 -32.253 1.00 0.00 14 ARG A C 7
ATOM 3580 O O . ARG A 1 14 ? 1.102 -5.044 -32.396 1.00 0.00 14 ARG A O 7
ATOM 3601 N N . HIS A 1 15 ? 1.788 -2.917 -32.183 1.00 0.00 15 HIS A N 7
ATOM 3602 C CA . HIS A 1 15 ? 0.444 -2.355 -32.266 1.00 0.00 15 HIS A CA 7
ATOM 3603 C C . HIS A 1 15 ? 0.316 -1.424 -33.474 1.00 0.00 15 HIS A C 7
ATOM 3604 O O . HIS A 1 15 ? -0.153 -0.297 -33.342 1.00 0.00 15 HIS A O 7
ATOM 3618 N N . GLU A 1 16 ? 0.750 -1.905 -34.628 1.00 0.00 16 GLU A N 7
ATOM 3619 C CA . GLU A 1 16 ? 0.686 -1.117 -35.856 1.00 0.00 16 GLU A CA 7
ATOM 3620 C C . GLU A 1 16 ? -0.763 -0.834 -36.252 1.00 0.00 16 GLU A C 7
ATOM 3621 O O . GLU A 1 16 ? -1.049 0.166 -36.916 1.00 0.00 16 GLU A O 7
ATOM 3633 N N . ASP A 1 17 ? -1.663 -1.714 -35.830 1.00 0.00 17 ASP A N 7
ATOM 3634 C CA . ASP A 1 17 ? -3.082 -1.556 -36.138 1.00 0.00 17 ASP A CA 7
ATOM 3635 C C . ASP A 1 17 ? -3.745 -0.593 -35.160 1.00 0.00 17 ASP A C 7
ATOM 3636 O O . ASP A 1 17 ? -4.578 0.214 -35.555 1.00 0.00 17 ASP A O 7
ATOM 3645 N N . GLU A 1 18 ? -3.364 -0.701 -33.891 1.00 0.00 18 GLU A N 7
ATOM 3646 C CA . GLU A 1 18 ? -3.929 0.158 -32.859 1.00 0.00 18 GLU A CA 7
ATOM 3647 C C . GLU A 1 18 ? -2.824 0.853 -32.062 1.00 0.00 18 GLU A C 7
ATOM 3648 O O . GLU A 1 18 ? -2.544 0.502 -30.919 1.00 0.00 18 GLU A O 7
ATOM 3660 N N . PRO A 1 19 ? -2.192 1.855 -32.681 1.00 0.00 19 PRO A N 7
ATOM 3661 C CA . PRO A 1 19 ? -1.111 2.626 -32.053 1.00 0.00 19 PRO A CA 7
ATOM 3662 C C . PRO A 1 19 ? -1.616 3.513 -30.923 1.00 0.00 19 PRO A C 7
ATOM 3663 O O . PRO A 1 19 ? -0.823 4.104 -30.196 1.00 0.00 19 PRO A O 7
ATOM 3674 N N . TRP A 1 20 ? -2.929 3.592 -30.783 1.00 0.00 20 TRP A N 7
ATOM 3675 C CA . TRP A 1 20 ? -3.533 4.411 -29.733 1.00 0.00 20 TRP A CA 7
ATOM 3676 C C . TRP A 1 20 ? -3.416 3.732 -28.374 1.00 0.00 20 TRP A C 7
ATOM 3677 O O . TRP A 1 20 ? -3.619 4.359 -27.335 1.00 0.00 20 TRP A O 7
ATOM 3698 N N . ARG A 1 21 ? -3.080 2.437 -28.393 1.00 0.00 21 ARG A N 7
ATOM 3699 C CA . ARG A 1 21 ? -2.940 1.676 -27.159 1.00 0.00 21 ARG A CA 7
ATOM 3700 C C . ARG A 1 21 ? -1.467 1.435 -26.842 1.00 0.00 21 ARG A C 7
ATOM 3701 O O . ARG A 1 21 ? -1.133 0.791 -25.852 1.00 0.00 21 ARG A O 7
ATOM 3722 N N . VAL A 1 22 ? -0.591 1.939 -27.708 1.00 0.00 22 VAL A N 7
ATOM 3723 C CA . VAL A 1 22 ? 0.845 1.774 -27.521 1.00 0.00 22 VAL A CA 7
ATOM 3724 C C . VAL A 1 22 ? 1.288 2.267 -26.149 1.00 0.00 22 VAL A C 7
ATOM 3725 O O . VAL A 1 22 ? 2.104 1.623 -25.482 1.00 0.00 22 VAL A O 7
ATOM 3738 N N . GLN A 1 23 ? 0.750 3.403 -25.736 1.00 0.00 23 GLN A N 7
ATOM 3739 C CA . GLN A 1 23 ? 1.081 3.979 -24.436 1.00 0.00 23 GLN A CA 7
ATOM 3740 C C . GLN A 1 23 ? 0.931 2.952 -23.328 1.00 0.00 23 GLN A C 7
ATOM 3741 O O . GLN A 1 23 ? 1.821 2.784 -22.492 1.00 0.00 23 GLN A O 7
ATOM 3755 N N . GLU A 1 24 ? -0.199 2.257 -23.319 1.00 0.00 24 GLU A N 7
ATOM 3756 C CA . GLU A 1 24 ? -0.473 1.237 -22.309 1.00 0.00 24 GLU A CA 7
ATOM 3757 C C . GLU A 1 24 ? 0.622 0.169 -22.312 1.00 0.00 24 GLU A C 7
ATOM 3758 O O . GLU A 1 24 ? 0.970 -0.382 -21.258 1.00 0.00 24 GLU A O 7
ATOM 3770 N N . CYS A 1 25 ? 1.146 -0.128 -23.492 1.00 0.00 25 CYS A N 7
ATOM 3771 C CA . CYS A 1 25 ? 2.192 -1.130 -23.633 1.00 0.00 25 CYS A CA 7
ATOM 3772 C C . CYS A 1 25 ? 3.533 -0.587 -23.135 1.00 0.00 25 CYS A C 7
ATOM 3773 O O . CYS A 1 25 ? 4.268 -1.268 -22.422 1.00 0.00 25 CYS A O 7
ATOM 3780 N N . VAL A 1 26 ? 3.847 0.643 -23.524 1.00 0.00 26 VAL A N 7
ATOM 3781 C CA . VAL A 1 26 ? 5.101 1.280 -23.119 1.00 0.00 26 VAL A CA 7
ATOM 3782 C C . VAL A 1 26 ? 5.142 1.501 -21.611 1.00 0.00 26 VAL A C 7
ATOM 3783 O O . VAL A 1 26 ? 6.169 1.285 -20.975 1.00 0.00 26 VAL A O 7
ATOM 3796 N N . SER A 1 27 ? 4.015 1.936 -21.059 1.00 0.00 27 SER A N 7
ATOM 3797 C CA . SER A 1 27 ? 3.925 2.192 -19.623 1.00 0.00 27 SER A CA 7
ATOM 3798 C C . SER A 1 27 ? 4.394 0.982 -18.818 1.00 0.00 27 SER A C 7
ATOM 3799 O O . SER A 1 27 ? 5.045 1.123 -17.786 1.00 0.00 27 SER A O 7
ATOM 3807 N N . GLN A 1 28 ? 4.059 -0.202 -19.308 1.00 0.00 28 GLN A N 7
ATOM 3808 C CA . GLN A 1 28 ? 4.440 -1.442 -18.642 1.00 0.00 28 GLN A CA 7
ATOM 3809 C C . GLN A 1 28 ? 5.928 -1.740 -18.855 1.00 0.00 28 GLN A C 7
ATOM 3810 O O . GLN A 1 28 ? 6.665 -1.965 -17.898 1.00 0.00 28 GLN A O 7
ATOM 3824 N N . CYS A 1 29 ? 6.344 -1.739 -20.120 1.00 0.00 29 CYS A N 7
ATOM 3825 C CA . CYS A 1 29 ? 7.734 -2.009 -20.454 1.00 0.00 29 CYS A CA 7
ATOM 3826 C C . CYS A 1 29 ? 8.677 -1.071 -19.712 1.00 0.00 29 CYS A C 7
ATOM 3827 O O . CYS A 1 29 ? 9.583 -1.510 -19.013 1.00 0.00 29 CYS A O 7
ATOM 3834 N N . ARG A 1 30 ? 8.436 0.233 -19.856 1.00 0.00 30 ARG A N 7
ATOM 3835 C CA . ARG A 1 30 ? 9.266 1.240 -19.203 1.00 0.00 30 ARG A CA 7
ATOM 3836 C C . ARG A 1 30 ? 9.209 1.078 -17.679 1.00 0.00 30 ARG A C 7
ATOM 3837 O O . ARG A 1 30 ? 10.212 0.740 -17.050 1.00 0.00 30 ARG A O 7
ATOM 3858 N N . ARG A 1 31 ? 8.030 1.310 -17.107 1.00 0.00 31 ARG A N 7
ATOM 3859 C CA . ARG A 1 31 ? 7.844 1.190 -15.667 1.00 0.00 31 ARG A CA 7
ATOM 3860 C C . ARG A 1 31 ? 8.024 -0.257 -15.210 1.00 0.00 31 ARG A C 7
ATOM 3861 O O . ARG A 1 31 ? 7.178 -1.111 -15.486 1.00 0.00 31 ARG A O 7
ATOM 3882 N N . ARG A 1 32 ? 9.130 -0.521 -14.521 1.00 0.00 32 ARG A N 7
ATOM 3883 C CA . ARG A 1 32 ? 9.421 -1.861 -14.031 1.00 0.00 32 ARG A CA 7
ATOM 3884 C C . ARG A 1 32 ? 8.778 -2.097 -12.673 1.00 0.00 32 ARG A C 7
ATOM 3885 O O . ARG A 1 32 ? 9.112 -3.049 -11.976 1.00 0.00 32 ARG A O 7
ATOM 3906 N N . ARG A 1 33 ? 7.866 -1.212 -12.299 1.00 0.00 33 ARG A N 7
ATOM 3907 C CA . ARG A 1 33 ? 7.183 -1.318 -11.010 1.00 0.00 33 ARG A CA 7
ATOM 3908 C C . ARG A 1 33 ? 5.722 -0.896 -11.138 1.00 0.00 33 ARG A C 7
ATOM 3909 O O . ARG A 1 33 ? 5.033 -0.674 -10.141 1.00 0.00 33 ARG A O 7
ATOM 3930 N N . GLY A 1 34 ? 5.246 -0.794 -12.378 1.00 0.00 34 GLY A N 7
ATOM 3931 C CA . GLY A 1 34 ? 3.869 -0.400 -12.611 1.00 0.00 34 GLY A CA 7
ATOM 3932 C C . GLY A 1 34 ? 2.985 -1.577 -12.975 1.00 0.00 34 GLY A C 7
ATOM 3933 O O . GLY A 1 34 ? 1.756 -1.500 -12.863 1.00 0.00 34 GLY A O 7
ATOM 3937 N N . GLY A 1 35 ? 3.607 -2.665 -13.427 1.00 0.00 35 GLY A N 7
ATOM 3938 C CA . GLY A 1 35 ? 2.845 -3.848 -13.797 1.00 0.00 35 GLY A CA 7
ATOM 3939 C C . GLY A 1 35 ? 3.652 -5.123 -13.632 1.00 0.00 35 GLY A C 7
ATOM 3940 O O . GLY A 1 35 ? 3.302 -5.982 -12.831 1.00 0.00 35 GLY A O 7
ATOM 3944 N N . GLY A 1 36 ? 4.724 -5.247 -14.404 1.00 0.00 36 GLY A N 7
ATOM 3945 C CA . GLY A 1 36 ? 5.565 -6.433 -14.329 1.00 0.00 36 GLY A CA 7
ATOM 3946 C C . GLY A 1 36 ? 6.236 -6.756 -15.642 1.00 0.00 36 GLY A C 7
ATOM 3947 O O . GLY A 1 36 ? 5.929 -6.148 -16.676 1.00 0.00 36 GLY A O 7
ATOM 3951 N N . ASP A 1 37 ? 7.159 -7.710 -15.623 1.00 0.00 37 ASP A N 7
ATOM 3952 C CA . ASP A 1 37 ? 7.877 -8.116 -16.826 1.00 0.00 37 ASP A CA 7
ATOM 3953 C C . ASP A 1 37 ? 7.059 -9.114 -17.634 1.00 0.00 37 ASP A C 7
ATOM 3954 O O . ASP A 1 37 ? 6.842 -8.933 -18.832 1.00 0.00 37 ASP A O 7
ATOM 3963 N N . GLY A 1 1 ? 17.222 4.613 -40.637 1.00 0.00 1 GLY A N 8
ATOM 3964 C CA . GLY A 1 1 ? 16.553 3.554 -39.901 1.00 0.00 1 GLY A CA 8
ATOM 3965 C C . GLY A 1 1 ? 17.490 2.777 -39.013 1.00 0.00 1 GLY A C 8
ATOM 3966 O O . GLY A 1 1 ? 18.666 3.132 -38.865 1.00 0.00 1 GLY A O 8
ATOM 3970 N N . SER A 1 2 ? 16.995 1.699 -38.406 1.00 0.00 2 SER A N 8
ATOM 3971 C CA . SER A 1 2 ? 17.792 0.869 -37.526 1.00 0.00 2 SER A CA 8
ATOM 3972 C C . SER A 1 2 ? 18.277 1.671 -36.317 1.00 0.00 2 SER A C 8
ATOM 3973 O O . SER A 1 2 ? 17.940 2.845 -36.157 1.00 0.00 2 SER A O 8
ATOM 3981 N N . GLY A 1 3 ? 19.061 1.030 -35.454 1.00 0.00 3 GLY A N 8
ATOM 3982 C CA . GLY A 1 3 ? 19.575 1.688 -34.274 1.00 0.00 3 GLY A CA 8
ATOM 3983 C C . GLY A 1 3 ? 18.794 1.327 -33.024 1.00 0.00 3 GLY A C 8
ATOM 3984 O O . GLY A 1 3 ? 18.031 2.145 -32.497 1.00 0.00 3 GLY A O 8
ATOM 3988 N N . ARG A 1 4 ? 18.975 0.098 -32.548 1.00 0.00 4 ARG A N 8
ATOM 3989 C CA . ARG A 1 4 ? 18.282 -0.367 -31.354 1.00 0.00 4 ARG A CA 8
ATOM 3990 C C . ARG A 1 4 ? 16.803 0.015 -31.394 1.00 0.00 4 ARG A C 8
ATOM 3991 O O . ARG A 1 4 ? 16.282 0.383 -32.446 1.00 0.00 4 ARG A O 8
ATOM 4012 N N . GLY A 1 5 ? 16.143 -0.062 -30.246 1.00 0.00 5 GLY A N 8
ATOM 4013 C CA . GLY A 1 5 ? 14.731 0.282 -30.175 1.00 0.00 5 GLY A CA 8
ATOM 4014 C C . GLY A 1 5 ? 14.204 0.251 -28.758 1.00 0.00 5 GLY A C 8
ATOM 4015 O O . GLY A 1 5 ? 14.252 -0.782 -28.092 1.00 0.00 5 GLY A O 8
ATOM 4019 N N . SER A 1 6 ? 13.684 1.389 -28.303 1.00 0.00 6 SER A N 8
ATOM 4020 C CA . SER A 1 6 ? 13.143 1.493 -26.947 1.00 0.00 6 SER A CA 8
ATOM 4021 C C . SER A 1 6 ? 11.784 0.805 -26.854 1.00 0.00 6 SER A C 8
ATOM 4022 O O . SER A 1 6 ? 11.310 0.207 -27.821 1.00 0.00 6 SER A O 8
ATOM 4030 N N . CYS A 1 7 ? 11.174 0.882 -25.674 1.00 0.00 7 CYS A N 8
ATOM 4031 C CA . CYS A 1 7 ? 9.871 0.268 -25.450 1.00 0.00 7 CYS A CA 8
ATOM 4032 C C . CYS A 1 7 ? 8.805 0.912 -26.339 1.00 0.00 7 CYS A C 8
ATOM 4033 O O . CYS A 1 7 ? 7.721 0.364 -26.525 1.00 0.00 7 CYS A O 8
ATOM 4040 N N . ARG A 1 8 ? 9.123 2.083 -26.876 1.00 0.00 8 ARG A N 8
ATOM 4041 C CA . ARG A 1 8 ? 8.198 2.802 -27.739 1.00 0.00 8 ARG A CA 8
ATOM 4042 C C . ARG A 1 8 ? 8.094 2.133 -29.110 1.00 0.00 8 ARG A C 8
ATOM 4043 O O . ARG A 1 8 ? 7.038 1.638 -29.493 1.00 0.00 8 ARG A O 8
ATOM 4064 N N . SER A 1 9 ? 9.207 2.126 -29.840 1.00 0.00 9 SER A N 8
ATOM 4065 C CA . SER A 1 9 ? 9.245 1.524 -31.164 1.00 0.00 9 SER A CA 8
ATOM 4066 C C . SER A 1 9 ? 8.785 0.074 -31.118 1.00 0.00 9 SER A C 8
ATOM 4067 O O . SER A 1 9 ? 8.121 -0.413 -32.044 1.00 0.00 9 SER A O 8
ATOM 4075 N N . GLN A 1 10 ? 9.131 -0.615 -30.036 1.00 0.00 10 GLN A N 8
ATOM 4076 C CA . GLN A 1 10 ? 8.746 -2.012 -29.868 1.00 0.00 10 GLN A CA 8
ATOM 4077 C C . GLN A 1 10 ? 7.233 -2.157 -29.737 1.00 0.00 10 GLN A C 8
ATOM 4078 O O . GLN A 1 10 ? 6.628 -3.009 -30.381 1.00 0.00 10 GLN A O 8
ATOM 4092 N N . CYS A 1 11 ? 6.635 -1.308 -28.909 1.00 0.00 11 CYS A N 8
ATOM 4093 C CA . CYS A 1 11 ? 5.194 -1.343 -28.691 1.00 0.00 11 CYS A CA 8
ATOM 4094 C C . CYS A 1 11 ? 4.453 -0.794 -29.910 1.00 0.00 11 CYS A C 8
ATOM 4095 O O . CYS A 1 11 ? 3.292 -1.138 -30.161 1.00 0.00 11 CYS A O 8
ATOM 4102 N N . MET A 1 12 ? 5.123 0.062 -30.677 1.00 0.00 12 MET A N 8
ATOM 4103 C CA . MET A 1 12 ? 4.532 0.656 -31.868 1.00 0.00 12 MET A CA 8
ATOM 4104 C C . MET A 1 12 ? 4.396 -0.372 -32.983 1.00 0.00 12 MET A C 8
ATOM 4105 O O . MET A 1 12 ? 3.362 -0.469 -33.635 1.00 0.00 12 MET A O 8
ATOM 4119 N N . ARG A 1 13 ? 5.457 -1.146 -33.188 1.00 0.00 13 ARG A N 8
ATOM 4120 C CA . ARG A 1 13 ? 5.455 -2.175 -34.229 1.00 0.00 13 ARG A CA 8
ATOM 4121 C C . ARG A 1 13 ? 4.485 -3.305 -33.884 1.00 0.00 13 ARG A C 8
ATOM 4122 O 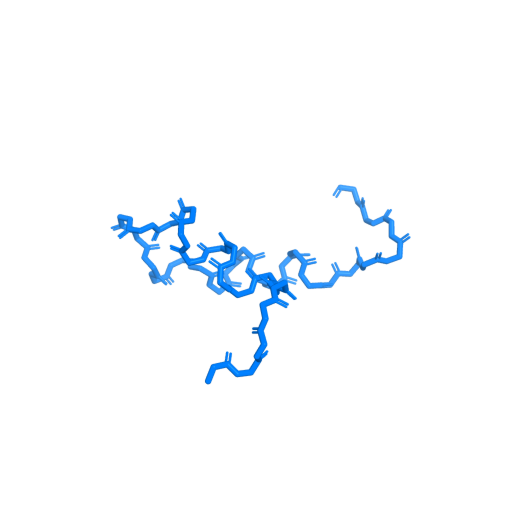O . ARG A 1 13 ? 3.835 -3.868 -34.764 1.00 0.00 13 ARG A O 8
ATOM 4143 N N . ARG A 1 14 ? 4.377 -3.611 -32.593 1.00 0.00 14 ARG A N 8
ATOM 4144 C CA . ARG A 1 14 ? 3.483 -4.668 -32.128 1.00 0.00 14 ARG A CA 8
ATOM 4145 C C . ARG A 1 14 ? 2.030 -4.231 -32.235 1.00 0.00 14 ARG A C 8
ATOM 4146 O O . ARG A 1 14 ? 1.131 -5.053 -32.384 1.00 0.00 14 ARG A O 8
ATOM 4167 N N . HIS A 1 15 ? 1.807 -2.922 -32.163 1.00 0.00 15 HIS A N 8
ATOM 4168 C CA . HIS A 1 15 ? 0.454 -2.371 -32.245 1.00 0.00 15 HIS A CA 8
ATOM 4169 C C . HIS A 1 15 ? 0.319 -1.448 -33.449 1.00 0.00 15 HIS A C 8
ATOM 4170 O O . HIS A 1 15 ? -0.159 -0.321 -33.327 1.00 0.00 15 HIS A O 8
ATOM 4184 N N . GLU A 1 16 ? 0.745 -1.929 -34.613 1.00 0.00 16 GLU A N 8
ATOM 4185 C CA . GLU A 1 16 ? 0.681 -1.138 -35.839 1.00 0.00 16 GLU A CA 8
ATOM 4186 C C . GLU A 1 16 ? -0.775 -0.866 -36.221 1.00 0.00 16 GLU A C 8
ATOM 4187 O O . GLU A 1 16 ? -1.073 0.122 -36.890 1.00 0.00 16 GLU A O 8
ATOM 4199 N N . ASP A 1 17 ? -1.673 -1.757 -35.802 1.00 0.00 17 ASP A N 8
ATOM 4200 C CA . ASP A 1 17 ? -3.083 -1.608 -36.105 1.00 0.00 17 ASP A CA 8
ATOM 4201 C C . ASP A 1 17 ? -3.754 -0.646 -35.123 1.00 0.00 17 ASP A C 8
ATOM 4202 O O . ASP A 1 17 ? -4.596 0.167 -35.517 1.00 0.00 17 ASP A O 8
ATOM 4211 N N . GLU A 1 18 ? -3.376 -0.735 -33.858 1.00 0.00 18 GLU A N 8
ATOM 4212 C CA . GLU A 1 18 ? -3.934 0.133 -32.823 1.00 0.00 18 GLU A CA 8
ATOM 4213 C C . GLU A 1 18 ? -2.829 0.826 -32.038 1.00 0.00 18 GLU A C 8
ATOM 4214 O O . GLU A 1 18 ? -2.535 0.483 -30.896 1.00 0.00 18 GLU A O 8
ATOM 4226 N N . PRO A 1 19 ? -2.204 1.834 -32.666 1.00 0.00 19 PRO A N 8
ATOM 4227 C CA . PRO A 1 19 ? -1.119 2.602 -32.048 1.00 0.00 19 PRO A CA 8
ATOM 4228 C C . PRO A 1 19 ? -1.622 3.499 -30.918 1.00 0.00 19 PRO A C 8
ATOM 4229 O O . PRO A 1 19 ? -0.830 4.092 -30.189 1.00 0.00 19 PRO A O 8
ATOM 4240 N N . TRP A 1 20 ? -2.937 3.571 -30.767 1.00 0.00 20 TRP A N 8
ATOM 4241 C CA . TRP A 1 20 ? -3.543 4.389 -29.725 1.00 0.00 20 TRP A CA 8
ATOM 4242 C C . TRP A 1 20 ? -3.413 3.722 -28.363 1.00 0.00 20 TRP A C 8
ATOM 4243 O O . TRP A 1 20 ? -3.607 4.345 -27.325 1.00 0.00 20 TRP A O 8
ATOM 4264 N N . ARG A 1 21 ? -3.077 2.431 -28.372 1.00 0.00 21 ARG A N 8
ATOM 4265 C CA . ARG A 1 21 ? -2.923 1.673 -27.134 1.00 0.00 21 ARG A CA 8
ATOM 4266 C C . ARG A 1 21 ? -1.442 1.434 -26.836 1.00 0.00 21 ARG A C 8
ATOM 4267 O O . ARG A 1 21 ? -1.101 0.799 -25.830 1.00 0.00 21 ARG A O 8
ATOM 4288 N N . VAL A 1 22 ? -0.572 1.933 -27.701 1.00 0.00 22 VAL A N 8
ATOM 4289 C CA . VAL A 1 22 ? 0.861 1.773 -27.519 1.00 0.00 22 VAL A CA 8
ATOM 4290 C C . VAL A 1 22 ? 1.308 2.277 -26.150 1.00 0.00 22 VAL A C 8
ATOM 4291 O O . VAL A 1 22 ? 2.122 1.649 -25.480 1.00 0.00 22 VAL A O 8
ATOM 4304 N N . GLN A 1 23 ? 0.764 3.419 -25.745 1.00 0.00 23 GLN A N 8
ATOM 4305 C CA . GLN A 1 23 ? 1.105 4.005 -24.448 1.00 0.00 23 GLN A CA 8
ATOM 4306 C C . GLN A 1 23 ? 0.956 2.980 -23.331 1.00 0.00 23 GLN A C 8
ATOM 4307 O O . GLN A 1 23 ? 1.853 2.830 -22.498 1.00 0.00 23 GLN A O 8
ATOM 4321 N N . GLU A 1 24 ? -0.166 2.289 -23.320 1.00 0.00 24 GLU A N 8
ATOM 4322 C CA . GLU A 1 24 ? -0.431 1.273 -22.298 1.00 0.00 24 GLU A CA 8
ATOM 4323 C C . GLU A 1 24 ? 0.664 0.207 -22.296 1.00 0.00 24 GLU A C 8
ATOM 4324 O O . GLU A 1 24 ? 1.016 -0.324 -21.250 1.00 0.00 24 GLU A O 8
ATOM 4336 N N . CYS A 1 25 ? 1.186 -0.093 -23.482 1.00 0.00 25 CYS A N 8
ATOM 4337 C CA . CYS A 1 25 ? 2.233 -1.092 -23.615 1.00 0.00 25 CYS A CA 8
ATOM 4338 C C . CYS A 1 25 ? 3.573 -0.553 -23.140 1.00 0.00 25 CYS A C 8
ATOM 4339 O O . CYS A 1 25 ? 4.310 -1.229 -22.422 1.00 0.00 25 CYS A O 8
ATOM 4346 N N . VAL A 1 26 ? 3.888 0.681 -23.541 1.00 0.00 26 VAL A N 8
ATOM 4347 C CA . VAL A 1 26 ? 5.132 1.320 -23.151 1.00 0.00 26 VAL A CA 8
ATOM 4348 C C . VAL A 1 26 ? 5.188 1.559 -21.648 1.00 0.00 26 VAL A C 8
ATOM 4349 O O . VAL A 1 26 ? 6.215 1.363 -21.009 1.00 0.00 26 VAL A O 8
ATOM 4362 N N . SER A 1 27 ? 4.061 1.993 -21.077 1.00 0.00 27 SER A N 8
ATOM 4363 C CA . SER A 1 27 ? 3.982 2.262 -19.650 1.00 0.00 27 SER A CA 8
ATOM 4364 C C . SER A 1 27 ? 4.400 1.037 -18.844 1.00 0.00 27 SER A C 8
ATOM 4365 O O . SER A 1 27 ? 5.093 1.162 -17.826 1.00 0.00 27 SER A O 8
ATOM 4373 N N . GLN A 1 28 ? 3.990 -0.146 -19.298 1.00 0.00 28 GLN A N 8
ATOM 4374 C CA . GLN A 1 28 ? 4.332 -1.384 -18.618 1.00 0.00 28 GLN A CA 8
ATOM 4375 C C . GLN A 1 28 ? 5.785 -1.763 -18.869 1.00 0.00 28 GLN A C 8
ATOM 4376 O O . GLN A 1 28 ? 6.539 -2.027 -17.938 1.00 0.00 28 GLN A O 8
ATOM 4390 N N . CYS A 1 29 ? 6.179 -1.782 -20.144 1.00 0.00 29 CYS A N 8
ATOM 4391 C CA . CYS A 1 29 ? 7.546 -2.134 -20.514 1.00 0.00 29 CYS A CA 8
ATOM 4392 C C . CYS A 1 29 ? 8.545 -1.248 -19.792 1.00 0.00 29 CYS A C 8
ATOM 4393 O O . CYS A 1 29 ? 9.457 -1.744 -19.130 1.00 0.00 29 CYS A O 8
ATOM 4400 N N . ARG A 1 30 ? 8.381 0.063 -19.924 1.00 0.00 30 ARG A N 8
ATOM 4401 C CA . ARG A 1 30 ? 9.275 1.020 -19.284 1.00 0.00 30 ARG A CA 8
ATOM 4402 C C . ARG A 1 30 ? 9.226 0.876 -17.770 1.00 0.00 30 ARG A C 8
ATOM 4403 O O . ARG A 1 30 ? 10.221 1.097 -17.077 1.00 0.00 30 ARG A O 8
ATOM 4424 N N . ARG A 1 31 ? 8.056 0.502 -17.253 1.00 0.00 31 ARG A N 8
ATOM 4425 C CA . ARG A 1 31 ? 7.873 0.329 -15.810 1.00 0.00 31 ARG A CA 8
ATOM 4426 C C . ARG A 1 31 ? 8.826 -0.730 -15.269 1.00 0.00 31 ARG A C 8
ATOM 4427 O O . ARG A 1 31 ? 9.094 -1.730 -15.935 1.00 0.00 31 ARG A O 8
ATOM 4448 N N . ARG A 1 32 ? 9.327 -0.511 -14.058 1.00 0.00 32 ARG A N 8
ATOM 4449 C CA . ARG A 1 32 ? 10.244 -1.452 -13.425 1.00 0.00 32 ARG A CA 8
ATOM 4450 C C . ARG A 1 32 ? 11.524 -1.585 -14.243 1.00 0.00 32 ARG A C 8
ATOM 4451 O O . ARG A 1 32 ? 11.918 -2.688 -14.634 1.00 0.00 32 ARG A O 8
ATOM 4472 N N . ARG A 1 33 ? 12.188 -0.452 -14.502 1.00 0.00 33 ARG A N 8
ATOM 4473 C CA . ARG A 1 33 ? 13.419 -0.451 -15.269 1.00 0.00 33 ARG A CA 8
ATOM 4474 C C . ARG A 1 33 ? 14.640 -0.496 -14.342 1.00 0.00 33 ARG A C 8
ATOM 4475 O O . ARG A 1 33 ? 15.650 0.160 -14.605 1.00 0.00 33 ARG A O 8
ATOM 4496 N N . GLY A 1 34 ? 14.526 -1.264 -13.270 1.00 0.00 34 GLY A N 8
ATOM 4497 C CA . GLY A 1 34 ? 15.628 -1.380 -12.321 1.00 0.00 34 GLY A CA 8
ATOM 4498 C C . GLY A 1 34 ? 16.246 -2.765 -12.326 1.00 0.00 34 GLY A C 8
ATOM 4499 O O . GLY A 1 34 ? 17.473 -2.900 -12.266 1.00 0.00 34 GLY A O 8
ATOM 4503 N N . GLY A 1 35 ? 15.404 -3.791 -12.399 1.00 0.00 35 GLY A N 8
ATOM 4504 C CA . GLY A 1 35 ? 15.901 -5.158 -12.399 1.00 0.00 35 GLY A CA 8
ATOM 4505 C C . GLY A 1 35 ? 16.762 -5.455 -13.613 1.00 0.00 35 GLY A C 8
ATOM 4506 O O . GLY A 1 35 ? 17.938 -5.086 -13.647 1.00 0.00 35 GLY A O 8
ATOM 4510 N N . GLY A 1 36 ? 16.188 -6.127 -14.598 1.00 0.00 36 GLY A N 8
ATOM 4511 C CA . GLY A 1 36 ? 16.920 -6.465 -15.801 1.00 0.00 36 GLY A CA 8
ATOM 4512 C C . GLY A 1 36 ? 16.842 -5.377 -16.852 1.00 0.00 36 GLY A C 8
ATOM 4513 O O . GLY A 1 36 ? 16.834 -4.194 -16.538 1.00 0.00 36 GLY A O 8
ATOM 4517 N N . ASP A 1 37 ? 16.790 -5.785 -18.119 1.00 0.00 37 ASP A N 8
ATOM 4518 C CA . ASP A 1 37 ? 16.710 -4.843 -19.227 1.00 0.00 37 ASP A CA 8
ATOM 4519 C C . ASP A 1 37 ? 15.729 -5.328 -20.289 1.00 0.00 37 ASP A C 8
ATOM 4520 O O . ASP A 1 37 ? 16.049 -6.199 -21.090 1.00 0.00 37 ASP A O 8
ATOM 4529 N N . GLY A 1 1 ? 22.186 -8.379 -36.986 1.00 0.00 1 GLY A N 9
ATOM 4530 C CA . GLY A 1 1 ? 21.560 -7.095 -37.182 1.00 0.00 1 GLY A CA 9
ATOM 4531 C C . GLY A 1 1 ? 20.856 -6.587 -35.937 1.00 0.00 1 GLY A C 9
ATOM 4532 O O . GLY A 1 1 ? 20.002 -7.273 -35.381 1.00 0.00 1 GLY A O 9
ATOM 4536 N N . SER A 1 2 ? 21.228 -5.398 -35.487 1.00 0.00 2 SER A N 9
ATOM 4537 C CA . SER A 1 2 ? 20.623 -4.804 -34.293 1.00 0.00 2 SER A CA 9
ATOM 4538 C C . SER A 1 2 ? 20.835 -3.301 -34.264 1.00 0.00 2 SER A C 9
ATOM 4539 O O . SER A 1 2 ? 21.686 -2.760 -34.989 1.00 0.00 2 SER A O 9
ATOM 4547 N N . GLY A 1 3 ? 20.067 -2.609 -33.432 1.00 0.00 3 GLY A N 9
ATOM 4548 C CA . GLY A 1 3 ? 20.184 -1.169 -33.323 1.00 0.00 3 GLY A CA 9
ATOM 4549 C C . GLY A 1 3 ? 18.872 -0.508 -32.957 1.00 0.00 3 GLY A C 9
ATOM 4550 O O . GLY A 1 3 ? 17.811 -0.942 -33.376 1.00 0.00 3 GLY A O 9
ATOM 4554 N N . ARG A 1 4 ? 18.961 0.561 -32.164 1.00 0.00 4 ARG A N 9
ATOM 4555 C CA . ARG A 1 4 ? 17.770 1.285 -31.727 1.00 0.00 4 ARG A CA 9
ATOM 4556 C C . ARG A 1 4 ? 16.839 0.376 -30.929 1.00 0.00 4 ARG A C 9
ATOM 4557 O O . ARG A 1 4 ? 16.084 -0.418 -31.503 1.00 0.00 4 ARG A O 9
ATOM 4578 N N . GLY A 1 5 ? 16.899 0.483 -29.604 1.00 0.00 5 GLY A N 9
ATOM 4579 C CA . GLY A 1 5 ? 16.051 -0.330 -28.757 1.00 0.00 5 GLY A CA 9
ATOM 4580 C C . GLY A 1 5 ? 15.274 0.490 -27.744 1.00 0.00 5 GLY A C 9
ATOM 4581 O O . GLY A 1 5 ? 15.860 1.117 -26.857 1.00 0.00 5 GLY A O 9
ATOM 4585 N N . SER A 1 6 ? 13.960 0.492 -27.876 1.00 0.00 6 SER A N 9
ATOM 4586 C CA . SER A 1 6 ? 13.102 1.250 -26.975 1.00 0.00 6 SER A CA 9
ATOM 4587 C C . SER A 1 6 ? 11.696 0.652 -26.924 1.00 0.00 6 SER A C 9
ATOM 4588 O O . SER A 1 6 ? 11.182 0.158 -27.925 1.00 0.00 6 SER A O 9
ATOM 4596 N N . CYS A 1 7 ? 11.087 0.680 -25.744 1.00 0.00 7 CYS A N 9
ATOM 4597 C CA . CYS A 1 7 ? 9.744 0.147 -25.560 1.00 0.00 7 CYS A CA 9
ATOM 4598 C C . CYS A 1 7 ? 8.750 0.822 -26.494 1.00 0.00 7 CYS A C 9
ATOM 4599 O O . CYS A 1 7 ? 7.733 0.235 -26.873 1.00 0.00 7 CYS A O 9
ATOM 4606 N N . ARG A 1 8 ? 9.050 2.070 -26.860 1.00 0.00 8 ARG A N 9
ATOM 4607 C CA . ARG A 1 8 ? 8.177 2.827 -27.746 1.00 0.00 8 ARG A CA 9
ATOM 4608 C C . ARG A 1 8 ? 8.105 2.181 -29.126 1.00 0.00 8 ARG A C 9
ATOM 4609 O O . ARG A 1 8 ? 7.050 1.715 -29.553 1.00 0.00 8 ARG A O 9
ATOM 4630 N N . SER A 1 9 ? 9.245 2.147 -29.818 1.00 0.00 9 SER A N 9
ATOM 4631 C CA . SER A 1 9 ? 9.312 1.560 -31.159 1.00 0.00 9 SER A CA 9
ATOM 4632 C C . SER A 1 9 ? 8.846 0.109 -31.131 1.00 0.00 9 SER A C 9
ATOM 4633 O O . SER A 1 9 ? 8.223 -0.378 -32.077 1.00 0.00 9 SER A O 9
ATOM 4641 N N . GLN A 1 10 ? 9.168 -0.590 -30.044 1.00 0.00 10 GLN A N 9
ATOM 4642 C CA . GLN A 1 10 ? 8.783 -1.989 -29.893 1.00 0.00 10 GLN A CA 9
ATOM 4643 C C . GLN A 1 10 ? 7.272 -2.132 -29.743 1.00 0.00 10 GLN A C 9
ATOM 4644 O O . GLN A 1 10 ? 6.658 -3.006 -30.358 1.00 0.00 10 GLN A O 9
ATOM 4658 N N . CYS A 1 11 ? 6.684 -1.270 -28.933 1.00 0.00 11 CYS A N 9
ATOM 4659 C CA . CYS A 1 11 ? 5.238 -1.303 -28.705 1.00 0.00 11 CYS A CA 9
ATOM 4660 C C . CYS A 1 11 ? 4.487 -0.791 -29.928 1.00 0.00 11 CYS A C 9
ATOM 4661 O O . CYS A 1 11 ? 3.370 -1.226 -30.204 1.00 0.00 11 CYS A O 9
ATOM 4668 N N . MET A 1 12 ? 5.099 0.129 -30.653 1.00 0.00 12 MET A N 9
ATOM 4669 C CA . MET A 1 12 ? 4.486 0.699 -31.856 1.00 0.00 12 MET A CA 9
ATOM 4670 C C . MET A 1 12 ? 4.378 -0.353 -32.951 1.00 0.00 12 MET A C 9
ATOM 4671 O O . MET A 1 12 ? 3.323 -0.493 -33.585 1.00 0.00 12 MET A O 9
ATOM 4685 N N . ARG A 1 13 ? 5.465 -1.088 -33.181 1.00 0.00 13 ARG A N 9
ATOM 4686 C CA . ARG A 1 13 ? 5.483 -2.117 -34.203 1.00 0.00 13 ARG A CA 9
ATOM 4687 C C . ARG A 1 13 ? 4.531 -3.254 -33.857 1.00 0.00 13 ARG A C 9
ATOM 4688 O O . ARG A 1 13 ? 3.899 -3.846 -34.735 1.00 0.00 13 ARG A O 9
ATOM 4709 N N . ARG A 1 14 ? 4.432 -3.556 -32.563 1.00 0.00 14 ARG A N 9
ATOM 4710 C CA . ARG A 1 14 ? 3.551 -4.630 -32.095 1.00 0.00 14 ARG A CA 9
ATOM 4711 C C . ARG A 1 14 ? 2.086 -4.204 -32.184 1.00 0.00 14 ARG A C 9
ATOM 4712 O O . ARG A 1 14 ? 1.201 -5.046 -32.307 1.00 0.00 14 ARG A O 9
ATOM 4733 N N . HIS A 1 15 ? 1.853 -2.901 -32.129 1.00 0.00 15 HIS A N 9
ATOM 4734 C CA . HIS A 1 15 ? 0.490 -2.374 -32.211 1.00 0.00 15 HIS A CA 9
ATOM 4735 C C . HIS A 1 15 ? 0.329 -1.461 -33.423 1.00 0.00 15 HIS A C 9
ATOM 4736 O O . HIS A 1 15 ? -0.175 -0.346 -33.310 1.00 0.00 15 HIS A O 9
ATOM 4750 N N . GLU A 1 16 ? 0.766 -1.952 -34.577 1.00 0.00 16 GLU A N 9
ATOM 4751 C CA . GLU A 1 16 ? 0.678 -1.180 -35.811 1.00 0.00 16 GLU A CA 9
ATOM 4752 C C . GLU A 1 16 ? -0.779 -0.943 -36.207 1.00 0.00 16 GLU A C 9
ATOM 4753 O O . GLU A 1 16 ? -1.107 0.025 -36.883 1.00 0.00 16 GLU A O 9
ATOM 4765 N N . ASP A 1 17 ? -1.652 -1.848 -35.763 1.00 0.00 17 ASP A N 9
ATOM 4766 C CA . ASP A 1 17 ? -3.080 -1.736 -36.059 1.00 0.00 17 ASP A CA 9
ATOM 4767 C C . ASP A 1 17 ? -3.762 -0.780 -35.092 1.00 0.00 17 ASP A C 9
ATOM 4768 O O . ASP A 1 17 ? -4.692 -0.064 -35.470 1.00 0.00 17 ASP A O 9
ATOM 4777 N N . GLU A 1 18 ? -3.304 -0.774 -33.848 1.00 0.00 18 GLU A N 9
ATOM 4778 C CA . GLU A 1 18 ? -3.885 0.086 -32.817 1.00 0.00 18 GLU A CA 9
ATOM 4779 C C . GLU A 1 18 ? -2.789 0.800 -32.030 1.00 0.00 18 GLU A C 9
ATOM 4780 O O . GLU A 1 18 ? -2.503 0.474 -30.882 1.00 0.00 18 GLU A O 9
ATOM 4792 N N . PRO A 1 19 ? -2.155 1.797 -32.662 1.00 0.00 19 PRO A N 9
ATOM 4793 C CA . PRO A 1 19 ? -1.077 2.579 -32.041 1.00 0.00 19 PRO A CA 9
ATOM 4794 C C . PRO A 1 19 ? -1.590 3.479 -30.926 1.00 0.00 19 PRO A C 9
ATOM 4795 O O . PRO A 1 19 ? -0.800 4.091 -30.197 1.00 0.00 19 PRO A O 9
ATOM 4806 N N . TRP A 1 20 ? -2.906 3.556 -30.782 1.00 0.00 20 TRP A N 9
ATOM 4807 C CA . TRP A 1 20 ? -3.521 4.379 -29.757 1.00 0.00 20 TRP A CA 9
ATOM 4808 C C . TRP A 1 20 ? -3.395 3.726 -28.384 1.00 0.00 20 TRP A C 9
ATOM 4809 O O . TRP A 1 20 ? -3.608 4.363 -27.352 1.00 0.00 20 TRP A O 9
ATOM 4830 N N . ARG A 1 21 ? -3.057 2.437 -28.375 1.00 0.00 21 ARG A N 9
ATOM 4831 C CA . ARG A 1 21 ? -2.907 1.689 -27.136 1.00 0.00 21 ARG A CA 9
ATOM 4832 C C . ARG A 1 21 ? -1.440 1.464 -26.812 1.00 0.00 21 ARG A C 9
ATOM 4833 O O . ARG A 1 21 ? -1.101 0.848 -25.793 1.00 0.00 21 ARG A O 9
ATOM 4854 N N . VAL A 1 22 ? -0.560 1.949 -27.684 1.00 0.00 22 VAL A N 9
ATOM 4855 C CA . VAL A 1 22 ? 0.880 1.806 -27.496 1.00 0.00 22 VAL A CA 9
ATOM 4856 C C . VAL A 1 22 ? 1.312 2.340 -26.133 1.00 0.00 22 VAL A C 9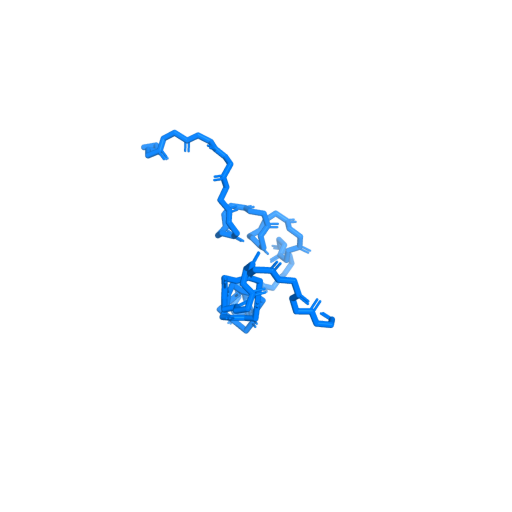
ATOM 4857 O O . VAL A 1 22 ? 2.208 1.781 -25.495 1.00 0.00 22 VAL A O 9
ATOM 4870 N N . GLN A 1 23 ? 0.663 3.409 -25.688 1.00 0.00 23 GLN A N 9
ATOM 4871 C CA . GLN A 1 23 ? 0.980 4.020 -24.406 1.00 0.00 23 GLN A CA 9
ATOM 4872 C C . GLN A 1 23 ? 0.902 2.984 -23.284 1.00 0.00 23 GLN A C 9
ATOM 4873 O O . GLN A 1 23 ? 1.866 2.811 -22.530 1.00 0.00 23 GLN A O 9
ATOM 4887 N N . GLU A 1 24 ? -0.228 2.310 -23.179 1.00 0.00 24 GLU A N 9
ATOM 4888 C CA . GLU A 1 24 ? -0.426 1.300 -22.144 1.00 0.00 24 GLU A CA 9
ATOM 4889 C C . GLU A 1 24 ? 0.681 0.244 -22.198 1.00 0.00 24 GLU A C 9
ATOM 4890 O O . GLU A 1 24 ? 1.089 -0.297 -21.168 1.00 0.00 24 GLU A O 9
ATOM 4902 N N . CYS A 1 25 ? 1.171 -0.025 -23.404 1.00 0.00 25 CYS A N 9
ATOM 4903 C CA . CYS A 1 25 ? 2.242 -1.006 -23.583 1.00 0.00 25 CYS A CA 9
ATOM 4904 C C . CYS A 1 25 ? 3.581 -0.439 -23.137 1.00 0.00 25 CYS A C 9
ATOM 4905 O O . CYS A 1 25 ? 4.355 -1.112 -22.454 1.00 0.00 25 CYS A O 9
ATOM 4912 N N . VAL A 1 26 ? 3.858 0.799 -23.531 1.00 0.00 26 VAL A N 9
ATOM 4913 C CA . VAL A 1 26 ? 5.113 1.448 -23.178 1.00 0.00 26 VAL A CA 9
ATOM 4914 C C . VAL A 1 26 ? 5.201 1.669 -21.673 1.00 0.00 26 VAL A C 9
ATOM 4915 O O . VAL A 1 26 ? 6.260 1.493 -21.074 1.00 0.00 26 VAL A O 9
ATOM 4928 N N . SER A 1 27 ? 4.090 2.067 -21.063 1.00 0.00 27 SER A N 9
ATOM 4929 C CA . SER A 1 27 ? 4.039 2.317 -19.625 1.00 0.00 27 SER A CA 9
ATOM 4930 C C . SER A 1 27 ? 4.469 1.074 -18.850 1.00 0.00 27 SER A C 9
ATOM 4931 O O . SER A 1 27 ? 5.210 1.168 -17.867 1.00 0.00 27 SER A O 9
ATOM 4939 N N . GLN A 1 28 ? 3.999 -0.093 -19.287 1.00 0.00 28 GLN A N 9
ATOM 4940 C CA . GLN A 1 28 ? 4.324 -1.345 -18.637 1.00 0.00 28 GLN A CA 9
ATOM 4941 C C . GLN A 1 28 ? 5.754 -1.774 -18.968 1.00 0.00 28 GLN A C 9
ATOM 4942 O O . GLN A 1 28 ? 6.549 -2.056 -18.067 1.00 0.00 28 GLN A O 9
ATOM 4956 N N . CYS A 1 29 ? 6.075 -1.819 -20.254 1.00 0.00 29 CYS A N 9
ATOM 4957 C CA . CYS A 1 29 ? 7.404 -2.216 -20.703 1.00 0.00 29 CYS A CA 9
ATOM 4958 C C . CYS A 1 29 ? 8.473 -1.348 -20.039 1.00 0.00 29 CYS A C 9
ATOM 4959 O O . CYS A 1 29 ? 9.508 -1.858 -19.602 1.00 0.00 29 CYS A O 9
ATOM 4966 N N . ARG A 1 30 ? 8.220 -0.051 -19.962 1.00 0.00 30 ARG A N 9
ATOM 4967 C CA . ARG A 1 30 ? 9.162 0.877 -19.356 1.00 0.00 30 ARG A CA 9
ATOM 4968 C C . ARG A 1 30 ? 9.324 0.593 -17.864 1.00 0.00 30 ARG A C 9
ATOM 4969 O O . ARG A 1 30 ? 10.410 0.251 -17.403 1.00 0.00 30 ARG A O 9
ATOM 4990 N N . ARG A 1 31 ? 8.229 0.738 -17.124 1.00 0.00 31 ARG A N 9
ATOM 4991 C CA . ARG A 1 31 ? 8.253 0.496 -15.679 1.00 0.00 31 ARG A CA 9
ATOM 4992 C C . ARG A 1 31 ? 8.791 -0.900 -15.369 1.00 0.00 31 ARG A C 9
ATOM 4993 O O . ARG A 1 31 ? 8.465 -1.872 -16.059 1.00 0.00 31 ARG A O 9
ATOM 5014 N N . ARG A 1 32 ? 9.612 -1.002 -14.333 1.00 0.00 32 ARG A N 9
ATOM 5015 C CA . ARG A 1 32 ? 10.187 -2.273 -13.934 1.00 0.00 32 ARG A CA 9
ATOM 5016 C C . ARG A 1 32 ? 11.036 -2.868 -15.059 1.00 0.00 32 ARG A C 9
ATOM 5017 O O . ARG A 1 32 ? 10.772 -3.980 -15.529 1.00 0.00 32 ARG A O 9
ATOM 5038 N N . ARG A 1 33 ? 12.042 -2.117 -15.487 1.00 0.00 33 ARG A N 9
ATOM 5039 C CA . ARG A 1 33 ? 12.931 -2.559 -16.555 1.00 0.00 33 ARG A CA 9
ATOM 5040 C C . ARG A 1 33 ? 14.160 -3.262 -15.991 1.00 0.00 33 ARG A C 9
ATOM 5041 O O . ARG A 1 33 ? 15.277 -3.041 -16.450 1.00 0.00 33 ARG A O 9
ATOM 5062 N N . GLY A 1 34 ? 13.940 -4.101 -14.989 1.00 0.00 34 GLY A N 9
ATOM 5063 C CA . GLY A 1 34 ? 15.048 -4.827 -14.377 1.00 0.00 34 GLY A CA 9
ATOM 5064 C C . GLY A 1 34 ? 14.616 -6.152 -13.788 1.00 0.00 34 GLY A C 9
ATOM 5065 O O . GLY A 1 34 ? 14.005 -6.972 -14.477 1.00 0.00 34 GLY A O 9
ATOM 5069 N N . GLY A 1 35 ? 14.939 -6.371 -12.519 1.00 0.00 35 GLY A N 9
ATOM 5070 C CA . GLY A 1 35 ? 14.579 -7.618 -11.870 1.00 0.00 35 GLY A CA 9
ATOM 5071 C C . GLY A 1 35 ? 13.161 -7.596 -11.316 1.00 0.00 35 GLY A C 9
ATOM 5072 O O . GLY A 1 35 ? 12.265 -8.221 -11.867 1.00 0.00 35 GLY A O 9
ATOM 5076 N N . GLY A 1 36 ? 12.971 -6.865 -10.222 1.00 0.00 36 GLY A N 9
ATOM 5077 C CA . GLY A 1 36 ? 11.653 -6.778 -9.607 1.00 0.00 36 GLY A CA 9
ATOM 5078 C C . GLY A 1 36 ? 11.498 -7.719 -8.429 1.00 0.00 36 GLY A C 9
ATOM 5079 O O . GLY A 1 36 ? 12.384 -7.814 -7.577 1.00 0.00 36 GLY A O 9
ATOM 5083 N N . ASP A 1 37 ? 10.364 -8.407 -8.373 1.00 0.00 37 ASP A N 9
ATOM 5084 C CA . ASP A 1 37 ? 10.095 -9.345 -7.290 1.00 0.00 37 ASP A CA 9
ATOM 5085 C C . ASP A 1 37 ? 10.662 -10.728 -7.615 1.00 0.00 37 ASP A C 9
ATOM 5086 O O . ASP A 1 37 ? 11.369 -11.321 -6.805 1.00 0.00 37 ASP A O 9
ATOM 5095 N N . GLY A 1 1 ? 14.565 -13.518 -31.613 1.00 0.00 1 GLY A N 10
ATOM 5096 C CA . GLY A 1 1 ? 14.913 -12.995 -32.912 1.00 0.00 1 GLY A CA 10
ATOM 5097 C C . GLY A 1 1 ? 15.545 -11.620 -32.840 1.00 0.00 1 GLY A C 10
ATOM 5098 O O . GLY A 1 1 ? 15.235 -10.742 -33.644 1.00 0.00 1 GLY A O 10
ATOM 5102 N N . SER A 1 2 ? 16.427 -11.429 -31.867 1.00 0.00 2 SER A N 10
ATOM 5103 C CA . SER A 1 2 ? 17.098 -10.154 -31.679 1.00 0.00 2 SER A CA 10
ATOM 5104 C C . SER A 1 2 ? 16.100 -9.043 -31.379 1.00 0.00 2 SER A C 10
ATOM 5105 O O . SER A 1 2 ? 15.654 -8.339 -32.279 1.00 0.00 2 SER A O 10
ATOM 5113 N N . GLY A 1 3 ? 15.747 -8.904 -30.103 1.00 0.00 3 GLY A N 10
ATOM 5114 C CA . GLY A 1 3 ? 14.792 -7.886 -29.708 1.00 0.00 3 GLY A CA 10
ATOM 5115 C C . GLY A 1 3 ? 15.381 -6.486 -29.782 1.00 0.00 3 GLY A C 10
ATOM 5116 O O . GLY A 1 3 ? 15.410 -5.879 -30.857 1.00 0.00 3 GLY A O 10
ATOM 5120 N N . ARG A 1 4 ? 15.841 -5.975 -28.651 1.00 0.00 4 ARG A N 10
ATOM 5121 C CA . ARG A 1 4 ? 16.423 -4.642 -28.596 1.00 0.00 4 ARG A CA 10
ATOM 5122 C C . ARG A 1 4 ? 15.376 -3.583 -28.958 1.00 0.00 4 ARG A C 10
ATOM 5123 O O . ARG A 1 4 ? 14.204 -3.894 -29.154 1.00 0.00 4 ARG A O 10
ATOM 5144 N N . GLY A 1 5 ? 15.826 -2.336 -29.041 1.00 0.00 5 GLY A N 10
ATOM 5145 C CA . GLY A 1 5 ? 14.919 -1.246 -29.379 1.00 0.00 5 GLY A CA 10
ATOM 5146 C C . GLY A 1 5 ? 14.144 -0.742 -28.183 1.00 0.00 5 GLY A C 10
ATOM 5147 O O . GLY A 1 5 ? 13.731 -1.517 -27.320 1.00 0.00 5 GLY A O 10
ATOM 5151 N N . SER A 1 6 ? 13.949 0.578 -28.118 1.00 0.00 6 SER A N 10
ATOM 5152 C CA . SER A 1 6 ? 13.226 1.185 -27.002 1.00 0.00 6 SER A CA 10
ATOM 5153 C C . SER A 1 6 ? 11.846 0.561 -26.847 1.00 0.00 6 SER A C 10
ATOM 5154 O O . SER A 1 6 ? 11.347 -0.123 -27.757 1.00 0.00 6 SER A O 10
ATOM 5162 N N . CYS A 1 7 ? 11.224 0.783 -25.697 1.00 0.00 7 CYS A N 10
ATOM 5163 C CA . CYS A 1 7 ? 9.905 0.241 -25.418 1.00 0.00 7 CYS A CA 10
ATOM 5164 C C . CYS A 1 7 ? 8.854 0.878 -26.312 1.00 0.00 7 CYS A C 10
ATOM 5165 O O . CYS A 1 7 ? 7.808 0.287 -26.597 1.00 0.00 7 CYS A O 10
ATOM 5172 N N . ARG A 1 8 ? 9.132 2.094 -26.774 1.00 0.00 8 ARG A N 10
ATOM 5173 C CA . ARG A 1 8 ? 8.212 2.817 -27.632 1.00 0.00 8 ARG A CA 10
ATOM 5174 C C . ARG A 1 8 ? 8.116 2.147 -29.006 1.00 0.00 8 ARG A C 10
ATOM 5175 O O . ARG A 1 8 ? 7.060 1.652 -29.384 1.00 0.00 8 ARG A O 10
ATOM 5196 N N . SER A 1 9 ? 9.218 2.143 -29.733 1.00 0.00 9 SER A N 10
ATOM 5197 C CA . SER A 1 9 ? 9.261 1.547 -31.068 1.00 0.00 9 SER A CA 10
ATOM 5198 C C . SER A 1 9 ? 8.804 0.091 -31.010 1.00 0.00 9 SER A C 10
ATOM 5199 O O . SER A 1 9 ? 8.186 -0.411 -31.950 1.00 0.00 9 SER A O 10
ATOM 5207 N N . GLN A 1 10 ? 9.116 -0.588 -29.908 1.00 0.00 10 GLN A N 10
ATOM 5208 C CA . GLN A 1 10 ? 8.748 -1.980 -29.732 1.00 0.00 10 GLN A CA 10
ATOM 5209 C C . GLN A 1 10 ? 7.230 -2.133 -29.664 1.00 0.00 10 GLN A C 10
ATOM 5210 O O . GLN A 1 10 ? 6.653 -3.006 -30.312 1.00 0.00 10 GLN A O 10
ATOM 5224 N N . CYS A 1 11 ? 6.595 -1.275 -28.878 1.00 0.00 11 CYS A N 10
ATOM 5225 C CA . CYS A 1 11 ? 5.137 -1.320 -28.720 1.00 0.00 11 CYS A CA 10
ATOM 5226 C C . CYS A 1 11 ? 4.441 -0.735 -29.942 1.00 0.00 11 CYS A C 10
ATOM 5227 O O . CYS A 1 11 ? 3.302 -1.076 -30.243 1.00 0.00 11 CYS A O 10
ATOM 5234 N N . MET A 1 12 ? 5.136 0.154 -30.642 1.00 0.00 12 MET A N 10
ATOM 5235 C CA . MET A 1 12 ? 4.594 0.785 -31.841 1.00 0.00 12 MET A CA 10
ATOM 5236 C C . MET A 1 12 ? 4.346 -0.251 -32.935 1.00 0.00 12 MET A C 10
ATOM 5237 O O . MET A 1 12 ? 3.228 -0.362 -33.446 1.00 0.00 12 MET A O 10
ATOM 5251 N N . ARG A 1 13 ? 5.384 -0.993 -33.280 1.00 0.00 13 ARG A N 10
ATOM 5252 C CA . ARG A 1 13 ? 5.278 -2.017 -34.317 1.00 0.00 13 ARG A CA 10
ATOM 5253 C C . ARG A 1 13 ? 4.335 -3.133 -33.884 1.00 0.00 13 ARG A C 10
ATOM 5254 O O . ARG A 1 13 ? 3.566 -3.654 -34.688 1.00 0.00 13 ARG A O 10
ATOM 5275 N N . ARG A 1 14 ? 4.399 -3.492 -32.604 1.00 0.00 14 ARG A N 10
ATOM 5276 C CA . ARG A 1 14 ? 3.554 -4.549 -32.072 1.00 0.00 14 ARG A CA 10
ATOM 5277 C C . ARG A 1 14 ? 2.076 -4.159 -32.151 1.00 0.00 14 ARG A C 10
ATOM 5278 O O . ARG A 1 14 ? 1.195 -5.014 -32.212 1.00 0.00 14 ARG A O 10
ATOM 5299 N N . HIS A 1 15 ? 1.821 -2.852 -32.158 1.00 0.00 15 HIS A N 10
ATOM 5300 C CA . HIS A 1 15 ? 0.451 -2.354 -32.235 1.00 0.00 15 HIS A CA 10
ATOM 5301 C C . HIS A 1 15 ? 0.259 -1.482 -33.476 1.00 0.00 15 HIS A C 10
ATOM 5302 O O . HIS A 1 15 ? -0.256 -0.370 -33.392 1.00 0.00 15 HIS A O 10
ATOM 5316 N N . GLU A 1 16 ? 0.674 -2.005 -34.619 1.00 0.00 16 GLU A N 10
ATOM 5317 C CA . GLU A 1 16 ? 0.552 -1.277 -35.878 1.00 0.00 16 GLU A CA 10
ATOM 5318 C C . GLU A 1 16 ? -0.914 -1.067 -36.247 1.00 0.00 16 GLU A C 10
ATOM 5319 O O . GLU A 1 16 ? -1.257 -0.118 -36.950 1.00 0.00 16 GLU A O 10
ATOM 5331 N N . ASP A 1 17 ? -1.765 -1.951 -35.757 1.00 0.00 17 ASP A N 10
ATOM 5332 C CA . ASP A 1 17 ? -3.196 -1.865 -36.037 1.00 0.00 17 ASP A CA 10
ATOM 5333 C C . ASP A 1 17 ? -3.883 -0.902 -35.076 1.00 0.00 17 ASP A C 10
ATOM 5334 O O . ASP A 1 17 ? -4.878 -0.268 -35.422 1.00 0.00 17 ASP A O 10
ATOM 5343 N N . GLU A 1 18 ? -3.326 -0.780 -33.870 1.00 0.00 18 GLU A N 10
ATOM 5344 C CA . GLU A 1 18 ? -3.888 0.116 -32.863 1.00 0.00 18 GLU A CA 10
ATOM 5345 C C . GLU A 1 18 ? -2.777 0.809 -32.083 1.00 0.00 18 GLU A C 10
ATOM 5346 O O . GLU A 1 18 ? -2.498 0.486 -30.927 1.00 0.00 18 GLU A O 10
ATOM 5358 N N . PRO A 1 19 ? -2.118 1.785 -32.725 1.00 0.00 19 PRO A N 10
ATOM 5359 C CA . PRO A 1 19 ? -1.028 2.548 -32.106 1.00 0.00 19 PRO A CA 10
ATOM 5360 C C . PRO A 1 19 ? -1.520 3.469 -30.998 1.00 0.00 19 PRO A C 10
ATOM 5361 O O . PRO A 1 19 ? -0.726 4.069 -30.273 1.00 0.00 19 PRO A O 10
ATOM 5372 N N . TRP A 1 20 ? -2.838 3.574 -30.861 1.00 0.00 20 TRP A N 10
ATOM 5373 C CA . TRP A 1 20 ? -3.441 4.430 -29.841 1.00 0.00 20 TRP A CA 10
ATOM 5374 C C . TRP A 1 20 ? -3.322 3.779 -28.460 1.00 0.00 20 TRP A C 10
ATOM 5375 O O . TRP A 1 20 ? -3.518 4.441 -27.434 1.00 0.00 20 TRP A O 10
ATOM 5396 N N . ARG A 1 21 ? -3.012 2.491 -28.442 1.00 0.00 21 ARG A N 10
ATOM 5397 C CA . ARG A 1 21 ? -2.871 1.757 -27.191 1.00 0.00 21 ARG A CA 10
ATOM 5398 C C . ARG A 1 21 ? -1.401 1.501 -26.867 1.00 0.00 21 ARG A C 10
ATOM 5399 O O . ARG A 1 21 ? -1.078 0.882 -25.852 1.00 0.00 21 ARG A O 10
ATOM 5420 N N . VAL A 1 22 ? -0.521 1.982 -27.738 1.00 0.00 22 VAL A N 10
ATOM 5421 C CA . VAL A 1 22 ? 0.915 1.802 -27.546 1.00 0.00 22 VAL A CA 10
ATOM 5422 C C . VAL A 1 22 ? 1.355 2.314 -26.174 1.00 0.00 22 VAL A C 10
ATOM 5423 O O . VAL A 1 22 ? 2.213 1.727 -25.528 1.00 0.00 22 VAL A O 10
ATOM 5436 N N . GLN A 1 23 ? 0.759 3.422 -25.751 1.00 0.00 23 GLN A N 10
ATOM 5437 C CA . GLN A 1 23 ? 1.084 4.025 -24.467 1.00 0.00 23 GLN A CA 10
ATOM 5438 C C . GLN A 1 23 ? 0.948 2.994 -23.334 1.00 0.00 23 GLN A C 10
ATOM 5439 O O . GLN A 1 23 ? 1.893 2.772 -22.579 1.00 0.00 23 GLN A O 10
ATOM 5453 N N . GLU A 1 24 ? -0.227 2.385 -23.240 1.00 0.00 24 GLU A N 10
ATOM 5454 C CA . GLU A 1 24 ? -0.482 1.383 -22.209 1.00 0.00 24 GLU A CA 10
ATOM 5455 C C . GLU A 1 24 ? 0.567 0.278 -22.245 1.00 0.00 24 GLU A C 10
ATOM 5456 O O . GLU A 1 24 ? 0.921 -0.295 -21.215 1.00 0.00 24 GLU A O 10
ATOM 5468 N N . CYS A 1 25 ? 1.061 -0.021 -23.442 1.00 0.00 25 CYS A N 10
ATOM 5469 C CA . CYS A 1 25 ? 2.066 -1.058 -23.620 1.00 0.00 25 CYS A CA 10
ATOM 5470 C C . CYS A 1 25 ? 3.433 -0.568 -23.153 1.00 0.00 25 CYS A C 10
ATOM 5471 O O . CYS A 1 25 ? 4.151 -1.290 -22.458 1.00 0.00 25 CYS A O 10
ATOM 5478 N N . VAL A 1 26 ? 3.788 0.647 -23.540 1.00 0.00 26 VAL A N 10
ATOM 5479 C CA . VAL A 1 26 ? 5.071 1.231 -23.161 1.00 0.00 26 VAL A CA 10
ATOM 5480 C C . VAL A 1 26 ? 5.150 1.443 -21.659 1.00 0.00 26 VAL A C 10
ATOM 5481 O O . VAL A 1 26 ? 6.181 1.185 -21.035 1.00 0.00 26 VAL A O 10
ATOM 5494 N N . SER A 1 27 ? 4.060 1.926 -21.072 1.00 0.00 27 SER A N 10
ATOM 5495 C CA . SER A 1 27 ? 3.999 2.175 -19.643 1.00 0.00 27 SER A CA 10
ATOM 5496 C C . SER A 1 27 ? 4.444 0.951 -18.849 1.00 0.00 27 SER A C 10
ATOM 5497 O O . SER A 1 27 ? 5.127 1.062 -17.827 1.00 0.00 27 SER A O 10
ATOM 5505 N N . GLN A 1 28 ? 4.058 -0.231 -19.336 1.00 0.00 28 GLN A N 10
ATOM 5506 C CA . GLN A 1 28 ? 4.406 -1.477 -18.676 1.00 0.00 28 GLN A CA 10
ATOM 5507 C C . GLN A 1 28 ? 5.870 -1.828 -18.925 1.00 0.00 28 GLN A C 10
ATOM 5508 O O . GLN A 1 28 ? 6.624 -2.097 -17.993 1.00 0.00 28 GLN A O 10
ATOM 5522 N N . CYS A 1 29 ? 6.263 -1.840 -20.194 1.00 0.00 29 CYS A N 10
ATOM 5523 C CA . CYS A 1 29 ? 7.631 -2.162 -20.574 1.00 0.00 29 CYS A CA 10
ATOM 5524 C C . CYS A 1 29 ? 8.622 -1.258 -19.847 1.00 0.00 29 CYS A C 10
ATOM 5525 O O . CYS A 1 29 ? 9.533 -1.740 -19.172 1.00 0.00 29 CYS A O 10
ATOM 5532 N N . ARG A 1 30 ? 8.440 0.047 -19.982 1.00 0.00 30 ARG A N 10
ATOM 5533 C CA . ARG A 1 30 ? 9.320 1.021 -19.330 1.00 0.00 30 ARG A CA 10
ATOM 5534 C C . ARG A 1 30 ? 9.277 0.860 -17.818 1.00 0.00 30 ARG A C 10
ATOM 5535 O O . ARG A 1 30 ? 10.267 0.477 -17.191 1.00 0.00 30 ARG A O 10
ATOM 5556 N N . ARG A 1 31 ? 8.121 1.153 -17.221 1.00 0.00 31 ARG A N 10
ATOM 5557 C CA . ARG A 1 31 ? 7.953 1.046 -15.784 1.00 0.00 31 ARG A CA 10
ATOM 5558 C C . ARG A 1 31 ? 8.020 -0.413 -15.333 1.00 0.00 31 ARG A C 10
ATOM 5559 O O . ARG A 1 31 ? 8.287 -1.305 -16.135 1.00 0.00 31 ARG A O 10
ATOM 5580 N N . ARG A 1 32 ? 7.774 -0.642 -14.046 1.00 0.00 32 ARG A N 10
ATOM 5581 C CA . ARG A 1 32 ? 7.815 -1.999 -13.489 1.00 0.00 32 ARG A CA 10
ATOM 5582 C C . ARG A 1 32 ? 7.352 -2.000 -12.040 1.00 0.00 32 ARG A C 10
ATOM 5583 O O . ARG A 1 32 ? 8.167 -2.016 -11.116 1.00 0.00 32 ARG A O 10
ATOM 5604 N N . ARG A 1 33 ? 6.041 -1.973 -11.842 1.00 0.00 33 ARG A N 10
ATOM 5605 C CA . ARG A 1 33 ? 5.475 -1.971 -10.500 1.00 0.00 33 ARG A CA 10
ATOM 5606 C C . ARG A 1 33 ? 5.480 -3.376 -9.899 1.00 0.00 33 ARG A C 10
ATOM 5607 O O . ARG A 1 33 ? 5.315 -3.552 -8.694 1.00 0.00 33 ARG A O 10
ATOM 5628 N N . GLY A 1 34 ? 5.663 -4.380 -10.761 1.00 0.00 34 GLY A N 10
ATOM 5629 C CA . GLY A 1 34 ? 5.688 -5.754 -10.304 1.00 0.00 34 GLY A CA 10
ATOM 5630 C C . GLY A 1 34 ? 7.063 -6.377 -10.403 1.00 0.00 34 GLY A C 10
ATOM 5631 O O . GLY A 1 34 ? 8.056 -5.764 -10.033 1.00 0.00 34 GLY A O 10
ATOM 5635 N N . GLY A 1 35 ? 7.121 -7.610 -10.910 1.00 0.00 35 GLY A N 10
ATOM 5636 C CA . GLY A 1 35 ? 8.393 -8.294 -11.047 1.00 0.00 35 GLY A CA 10
ATOM 5637 C C . GLY A 1 35 ? 8.303 -9.478 -11.993 1.00 0.00 35 GLY A C 10
ATOM 5638 O O . GLY A 1 35 ? 8.931 -10.519 -11.757 1.00 0.00 35 GLY A O 10
ATOM 5642 N N . GLY A 1 36 ? 7.533 -9.324 -13.063 1.00 0.00 36 GLY A N 10
ATOM 5643 C CA . GLY A 1 36 ? 7.387 -10.402 -14.025 1.00 0.00 36 GLY A CA 10
ATOM 5644 C C . GLY A 1 36 ? 8.576 -10.502 -14.958 1.00 0.00 36 GLY A C 10
ATOM 5645 O O . GLY A 1 36 ? 9.666 -10.023 -14.646 1.00 0.00 36 GLY A O 10
ATOM 5649 N N . ASP A 1 37 ? 8.376 -11.142 -16.109 1.00 0.00 37 ASP A N 10
ATOM 5650 C CA . ASP A 1 37 ? 9.438 -11.319 -17.089 1.00 0.00 37 ASP A CA 10
ATOM 5651 C C . ASP A 1 37 ? 9.605 -10.057 -17.936 1.00 0.00 37 ASP A C 10
ATOM 5652 O O . ASP A 1 37 ? 9.284 -10.049 -19.125 1.00 0.00 37 ASP A O 10
ATOM 5661 N N . GLY A 1 1 ? 21.093 7.481 -36.382 1.00 0.00 1 GLY A N 11
ATOM 5662 C CA . GLY A 1 1 ? 21.464 6.435 -35.456 1.00 0.00 1 GLY A CA 11
ATOM 5663 C C . GLY A 1 1 ? 20.575 5.211 -35.567 1.00 0.00 1 GLY A C 11
ATOM 5664 O O . GLY A 1 1 ? 19.392 5.330 -35.873 1.00 0.00 1 GLY A O 11
ATOM 5668 N N . SER A 1 2 ? 21.140 4.032 -35.320 1.00 0.00 2 SER A N 11
ATOM 5669 C CA . SER A 1 2 ? 20.389 2.786 -35.393 1.00 0.00 2 SER A CA 11
ATOM 5670 C C . SER A 1 2 ? 20.853 1.810 -34.323 1.00 0.00 2 SER A C 11
ATOM 5671 O O . SER A 1 2 ? 21.623 2.166 -33.436 1.00 0.00 2 SER A O 11
ATOM 5679 N N . GLY A 1 3 ? 20.373 0.568 -34.412 1.00 0.00 3 GLY A N 11
ATOM 5680 C CA . GLY A 1 3 ? 20.742 -0.447 -33.447 1.00 0.00 3 GLY A CA 11
ATOM 5681 C C . GLY A 1 3 ? 20.112 -0.208 -32.092 1.00 0.00 3 GLY A C 11
ATOM 5682 O O . GLY A 1 3 ? 20.691 -0.536 -31.055 1.00 0.00 3 GLY A O 11
ATOM 5686 N N . ARG A 1 4 ? 18.911 0.377 -32.085 1.00 0.00 4 ARG A N 11
ATOM 5687 C CA . ARG A 1 4 ? 18.208 0.656 -30.844 1.00 0.00 4 ARG A CA 11
ATOM 5688 C C . ARG A 1 4 ? 16.796 0.064 -30.872 1.00 0.00 4 ARG A C 11
ATOM 5689 O O . ARG A 1 4 ? 16.141 0.054 -31.919 1.00 0.00 4 ARG A O 11
ATOM 5710 N N . GLY A 1 5 ? 16.334 -0.422 -29.728 1.00 0.00 5 GLY A N 11
ATOM 5711 C CA . GLY A 1 5 ? 15.016 -1.005 -29.641 1.00 0.00 5 GLY A CA 11
ATOM 5712 C C . GLY A 1 5 ? 14.293 -0.634 -28.363 1.00 0.00 5 GLY A C 11
ATOM 5713 O O . GLY A 1 5 ? 14.100 -1.480 -27.491 1.00 0.00 5 GLY A O 11
ATOM 5717 N N . SER A 1 6 ? 13.900 0.625 -28.241 1.00 0.00 6 SER A N 11
ATOM 5718 C CA . SER A 1 6 ? 13.214 1.104 -27.053 1.00 0.00 6 SER A CA 11
ATOM 5719 C C . SER A 1 6 ? 11.797 0.523 -26.981 1.00 0.00 6 SER A C 11
ATOM 5720 O O . SER A 1 6 ? 11.260 0.041 -27.975 1.00 0.00 6 SER A O 11
ATOM 5728 N N . CYS A 1 7 ? 11.203 0.590 -25.792 1.00 0.00 7 CYS A N 11
ATOM 5729 C CA . CYS A 1 7 ? 9.860 0.069 -25.587 1.00 0.00 7 CYS A CA 11
ATOM 5730 C C . CYS A 1 7 ? 8.861 0.758 -26.511 1.00 0.00 7 CYS A C 11
ATOM 5731 O O . CYS A 1 7 ? 7.849 0.173 -26.898 1.00 0.00 7 CYS A O 11
ATOM 5738 N N . ARG A 1 8 ? 9.155 2.008 -26.863 1.00 0.00 8 ARG A N 11
ATOM 5739 C CA . ARG A 1 8 ? 8.286 2.784 -27.742 1.00 0.00 8 ARG A CA 11
ATOM 5740 C C . ARG A 1 8 ? 8.197 2.138 -29.120 1.00 0.00 8 ARG A C 11
ATOM 5741 O O . ARG A 1 8 ? 7.129 1.684 -29.532 1.00 0.00 8 ARG A O 11
ATOM 5762 N N . SER A 1 9 ? 9.316 2.087 -29.820 1.00 0.00 9 SER A N 11
ATOM 5763 C CA . SER A 1 9 ? 9.367 1.509 -31.151 1.00 0.00 9 SER A CA 11
ATOM 5764 C C . SER A 1 9 ? 8.887 0.059 -31.127 1.00 0.00 9 SER A C 11
ATOM 5765 O O . SER A 1 9 ? 8.258 -0.421 -32.076 1.00 0.00 9 SER A O 11
ATOM 5773 N N . GLN A 1 10 ? 9.185 -0.634 -30.030 1.00 0.00 10 GLN A N 11
ATOM 5774 C CA . GLN A 1 10 ? 8.789 -2.034 -29.882 1.00 0.00 10 GLN A CA 11
ATOM 5775 C C . GLN A 1 10 ? 7.277 -2.152 -29.741 1.00 0.00 10 GLN A C 11
ATOM 5776 O O . GLN A 1 10 ? 6.643 -3.008 -30.365 1.00 0.00 10 GLN A O 11
ATOM 5790 N N . CYS A 1 11 ? 6.688 -1.290 -28.914 1.00 0.00 11 CYS A N 11
ATOM 5791 C CA . CYS A 1 11 ? 5.253 -1.298 -28.690 1.00 0.00 11 CYS A CA 11
ATOM 5792 C C . CYS A 1 11 ? 4.508 -0.779 -29.909 1.00 0.00 11 CYS A C 11
ATOM 5793 O O . CYS A 1 11 ? 3.384 -1.200 -30.204 1.00 0.00 11 CYS A O 11
ATOM 5800 N N . MET A 1 12 ? 5.136 0.150 -30.629 1.00 0.00 12 MET A N 11
ATOM 5801 C CA . MET A 1 12 ? 4.530 0.727 -31.822 1.00 0.00 12 MET A CA 11
ATOM 5802 C C . MET A 1 12 ? 4.420 -0.305 -32.935 1.00 0.00 12 MET A C 11
ATOM 5803 O O . MET A 1 12 ? 3.370 -0.433 -33.571 1.00 0.00 12 MET A O 11
ATOM 5817 N N . ARG A 1 13 ? 5.500 -1.040 -33.167 1.00 0.00 13 ARG A N 11
ATOM 5818 C CA . ARG A 1 13 ? 5.516 -2.074 -34.204 1.00 0.00 13 ARG A CA 11
ATOM 5819 C C . ARG A 1 13 ? 4.564 -3.211 -33.859 1.00 0.00 13 ARG A C 11
ATOM 5820 O O . ARG A 1 13 ? 3.930 -3.789 -34.736 1.00 0.00 13 ARG A O 11
ATOM 5841 N N . ARG A 1 14 ? 4.469 -3.523 -32.568 1.00 0.00 14 ARG A N 11
ATOM 5842 C CA . ARG A 1 14 ? 3.592 -4.600 -32.109 1.00 0.00 14 ARG A CA 11
ATOM 5843 C C . ARG A 1 14 ? 2.123 -4.182 -32.224 1.00 0.00 14 ARG A C 11
ATOM 5844 O O . ARG A 1 14 ? 1.245 -5.026 -32.390 1.00 0.00 14 ARG A O 11
ATOM 5865 N N . HIS A 1 15 ? 1.873 -2.885 -32.125 1.00 0.00 15 HIS A N 11
ATOM 5866 C CA . HIS A 1 15 ? 0.515 -2.359 -32.216 1.00 0.00 15 HIS A CA 11
ATOM 5867 C C . HIS A 1 15 ? 0.368 -1.431 -33.418 1.00 0.00 15 HIS A C 11
ATOM 5868 O O . HIS A 1 15 ? -0.128 -0.309 -33.300 1.00 0.00 15 HIS A O 11
ATOM 5882 N N . GLU A 1 16 ? 0.792 -1.914 -34.580 1.00 0.00 16 GLU A N 11
ATOM 5883 C CA . GLU A 1 16 ? 0.713 -1.128 -35.807 1.00 0.00 16 GLU A CA 11
ATOM 5884 C C . GLU A 1 16 ? -0.744 -0.874 -36.190 1.00 0.00 16 GLU A C 11
ATOM 5885 O O . GLU A 1 16 ? -1.049 0.114 -36.861 1.00 0.00 16 GLU A O 11
ATOM 5897 N N . ASP A 1 17 ? -1.625 -1.761 -35.764 1.00 0.00 17 ASP A N 11
ATOM 5898 C CA . ASP A 1 17 ? -3.049 -1.636 -36.063 1.00 0.00 17 ASP A CA 11
ATOM 5899 C C . ASP A 1 17 ? -3.725 -0.690 -35.081 1.00 0.00 17 ASP A C 11
ATOM 5900 O O . ASP A 1 17 ? -4.549 0.142 -35.467 1.00 0.00 17 ASP A O 11
ATOM 5909 N N . GLU A 1 18 ? -3.375 -0.821 -33.808 1.00 0.00 18 GLU A N 11
ATOM 5910 C CA . GLU A 1 18 ? -3.956 0.024 -32.769 1.00 0.00 18 GLU A CA 11
ATOM 5911 C C . GLU A 1 18 ? -2.862 0.752 -31.989 1.00 0.00 18 GLU A C 11
ATOM 5912 O O . GLU A 1 18 ? -2.550 0.420 -30.846 1.00 0.00 18 GLU A O 11
ATOM 5924 N N . PRO A 1 19 ? -2.268 1.783 -32.623 1.00 0.00 19 PRO A N 11
ATOM 5925 C CA . PRO A 1 19 ? -1.203 2.579 -32.015 1.00 0.00 19 PRO A CA 11
ATOM 5926 C C . PRO A 1 19 ? -1.719 3.454 -30.873 1.00 0.00 19 PRO A C 11
ATOM 5927 O O . PRO A 1 19 ? -0.934 4.078 -30.159 1.00 0.00 19 PRO A O 11
ATOM 5938 N N . TRP A 1 20 ? -3.039 3.503 -30.715 1.00 0.00 20 TRP A N 11
ATOM 5939 C CA . TRP A 1 20 ? -3.651 4.298 -29.667 1.00 0.00 20 TRP A CA 11
ATOM 5940 C C . TRP A 1 20 ? -3.497 3.632 -28.307 1.00 0.00 20 TRP A C 11
ATOM 5941 O O . TRP A 1 20 ? -3.701 4.260 -27.265 1.00 0.00 20 TRP A O 11
ATOM 5962 N N . ARG A 1 21 ? -3.130 2.354 -28.320 1.00 0.00 21 ARG A N 11
ATOM 5963 C CA . ARG A 1 21 ? -2.941 1.596 -27.088 1.00 0.00 21 ARG A CA 11
ATOM 5964 C C . ARG A 1 21 ? -1.459 1.400 -26.785 1.00 0.00 21 ARG A C 11
ATOM 5965 O O . ARG A 1 21 ? -1.094 0.776 -25.785 1.00 0.00 21 ARG A O 11
ATOM 5986 N N . VAL A 1 22 ? -0.610 1.922 -27.668 1.00 0.00 22 VAL A N 11
ATOM 5987 C CA . VAL A 1 22 ? 0.831 1.806 -27.498 1.00 0.00 22 VAL A CA 11
ATOM 5988 C C . VAL A 1 22 ? 1.278 2.324 -26.130 1.00 0.00 22 VAL A C 11
ATOM 5989 O O . VAL A 1 22 ? 2.122 1.716 -25.465 1.00 0.00 22 VAL A O 11
ATOM 6002 N N . GLN A 1 23 ? 0.696 3.441 -25.715 1.00 0.00 23 GLN A N 11
ATOM 6003 C CA . GLN A 1 23 ? 1.029 4.041 -24.434 1.00 0.00 23 GLN A CA 11
ATOM 6004 C C . GLN A 1 23 ? 0.928 3.017 -23.303 1.00 0.00 23 GLN A C 11
ATOM 6005 O O . GLN A 1 23 ? 1.833 2.890 -22.482 1.00 0.00 23 GLN A O 11
ATOM 6019 N N . GLU A 1 24 ? -0.179 2.289 -23.283 1.00 0.00 24 GLU A N 11
ATOM 6020 C CA . GLU A 1 24 ? -0.404 1.267 -22.259 1.00 0.00 24 GLU A CA 11
ATOM 6021 C C . GLU A 1 24 ? 0.729 0.244 -22.265 1.00 0.00 24 GLU A C 11
ATOM 6022 O O . GLU A 1 24 ? 1.123 -0.271 -21.215 1.00 0.00 24 GLU A O 11
ATOM 6034 N N . CYS A 1 25 ? 1.247 -0.062 -23.444 1.00 0.00 25 CYS A N 11
ATOM 6035 C CA . CYS A 1 25 ? 2.329 -1.025 -23.593 1.00 0.00 25 CYS A CA 11
ATOM 6036 C C . CYS A 1 25 ? 3.658 -0.426 -23.139 1.00 0.00 25 CYS A C 11
ATOM 6037 O O . CYS A 1 25 ? 4.428 -1.073 -22.428 1.00 0.00 25 CYS A O 11
ATOM 6044 N N . VAL A 1 26 ? 3.914 0.814 -23.553 1.00 0.00 26 VAL A N 11
ATOM 6045 C CA . VAL A 1 26 ? 5.150 1.494 -23.186 1.00 0.00 26 VAL A CA 11
ATOM 6046 C C . VAL A 1 26 ? 5.213 1.742 -21.683 1.00 0.00 26 VAL A C 11
ATOM 6047 O O . VAL A 1 26 ? 6.269 1.599 -21.064 1.00 0.00 26 VAL A O 11
ATOM 6060 N N . SER A 1 27 ? 4.077 2.122 -21.099 1.00 0.00 27 SER A N 11
ATOM 6061 C CA . SER A 1 27 ? 4.005 2.392 -19.664 1.00 0.00 27 SER A CA 11
ATOM 6062 C C . SER A 1 27 ? 4.439 1.173 -18.863 1.00 0.00 27 SER A C 11
ATOM 6063 O O . SER A 1 27 ? 5.231 1.279 -17.920 1.00 0.00 27 SER A O 11
ATOM 6071 N N . GLN A 1 28 ? 3.916 0.008 -19.235 1.00 0.00 28 GLN A N 11
ATOM 6072 C CA . GLN A 1 28 ? 4.245 -1.240 -18.540 1.00 0.00 28 GLN A CA 11
ATOM 6073 C C . GLN A 1 28 ? 5.649 -1.713 -18.928 1.00 0.00 28 GLN A C 11
ATOM 6074 O O . GLN A 1 28 ? 6.457 -2.038 -18.059 1.00 0.00 28 GLN A O 11
ATOM 6088 N N . CYS A 1 29 ? 5.919 -1.755 -20.225 1.00 0.00 29 CYS A N 11
ATOM 6089 C CA . CYS A 1 29 ? 7.219 -2.197 -20.720 1.00 0.00 29 CYS A CA 11
ATOM 6090 C C . CYS A 1 29 ? 8.342 -1.391 -20.080 1.00 0.00 29 CYS A C 11
ATOM 6091 O O . CYS A 1 29 ? 9.349 -1.946 -19.637 1.00 0.00 29 CYS A O 11
ATOM 6098 N N . ARG A 1 30 ? 8.165 -0.067 -20.047 1.00 0.00 30 ARG A N 11
ATOM 6099 C CA . ARG A 1 30 ? 9.172 0.821 -19.464 1.00 0.00 30 ARG A CA 11
ATOM 6100 C C . ARG A 1 30 ? 9.317 0.567 -17.971 1.00 0.00 30 ARG A C 11
ATOM 6101 O O . ARG A 1 30 ? 10.375 0.152 -17.498 1.00 0.00 30 ARG A O 11
ATOM 6122 N N . ARG A 1 31 ? 8.250 0.828 -17.231 1.00 0.00 31 ARG A N 11
ATOM 6123 C CA . ARG A 1 31 ? 8.259 0.636 -15.785 1.00 0.00 31 ARG A CA 11
ATOM 6124 C C . ARG A 1 31 ? 8.632 -0.798 -15.425 1.00 0.00 31 ARG A C 11
ATOM 6125 O O . ARG A 1 31 ? 8.458 -1.715 -16.233 1.00 0.00 31 ARG A O 11
ATOM 6146 N N . ARG A 1 32 ? 9.155 -0.983 -14.223 1.00 0.00 32 ARG A N 11
ATOM 6147 C CA . ARG A 1 32 ? 9.565 -2.306 -13.762 1.00 0.00 32 ARG A CA 11
ATOM 6148 C C . ARG A 1 32 ? 9.622 -2.357 -12.236 1.00 0.00 32 ARG A C 11
ATOM 6149 O O . ARG A 1 32 ? 10.701 -2.401 -11.646 1.00 0.00 32 ARG A O 11
ATOM 6170 N N . ARG A 1 33 ? 8.456 -2.346 -11.597 1.00 0.00 33 ARG A N 11
ATOM 6171 C CA . ARG A 1 33 ? 8.376 -2.396 -10.149 1.00 0.00 33 ARG A CA 11
ATOM 6172 C C . ARG A 1 33 ? 7.183 -3.247 -9.690 1.00 0.00 33 ARG A C 11
ATOM 6173 O O . ARG A 1 33 ? 6.791 -3.204 -8.530 1.00 0.00 33 ARG A O 11
ATOM 6194 N N . GLY A 1 34 ? 6.618 -4.007 -10.622 1.00 0.00 34 GLY A N 11
ATOM 6195 C CA . GLY A 1 34 ? 5.493 -4.851 -10.300 1.00 0.00 34 GLY A CA 11
ATOM 6196 C C . GLY A 1 34 ? 5.845 -6.329 -10.301 1.00 0.00 34 GLY A C 11
ATOM 6197 O O . GLY A 1 34 ? 5.936 -6.957 -9.256 1.00 0.00 34 GLY A O 11
ATOM 6201 N N . GLY A 1 35 ? 6.039 -6.878 -11.495 1.00 0.00 35 GLY A N 11
ATOM 6202 C CA . GLY A 1 35 ? 6.379 -8.286 -11.617 1.00 0.00 35 GLY A CA 11
ATOM 6203 C C . GLY A 1 35 ? 7.861 -8.499 -11.875 1.00 0.00 35 GLY A C 11
ATOM 6204 O O . GLY A 1 35 ? 8.576 -9.043 -11.028 1.00 0.00 35 GLY A O 11
ATOM 6208 N N . GLY A 1 36 ? 8.323 -8.083 -13.048 1.00 0.00 36 GLY A N 11
ATOM 6209 C CA . GLY A 1 36 ? 9.722 -8.246 -13.401 1.00 0.00 36 GLY A CA 11
ATOM 6210 C C . GLY A 1 36 ? 9.994 -9.570 -14.089 1.00 0.00 36 GLY A C 11
ATOM 6211 O O . GLY A 1 36 ? 9.072 -10.345 -14.359 1.00 0.00 36 GLY A O 11
ATOM 6215 N N . ASP A 1 37 ? 11.266 -9.829 -14.378 1.00 0.00 37 ASP A N 11
ATOM 6216 C CA . ASP A 1 37 ? 11.660 -11.066 -15.051 1.00 0.00 37 ASP A CA 11
ATOM 6217 C C . ASP A 1 37 ? 10.779 -11.334 -16.266 1.00 0.00 37 ASP A C 11
ATOM 6218 O O . ASP A 1 37 ? 10.927 -10.690 -17.299 1.00 0.00 37 ASP A O 11
ATOM 6227 N N . GLY A 1 1 ? 27.327 -4.646 -25.998 1.00 0.00 1 GLY A N 12
ATOM 6228 C CA . GLY A 1 1 ? 26.127 -5.341 -25.580 1.00 0.00 1 GLY A CA 12
ATOM 6229 C C . GLY A 1 1 ? 25.485 -6.104 -26.721 1.00 0.00 1 GLY A C 12
ATOM 6230 O O . GLY A 1 1 ? 24.810 -7.109 -26.486 1.00 0.00 1 GLY A O 12
ATOM 6234 N N . SER A 1 2 ? 25.683 -5.638 -27.939 1.00 0.00 2 SER A N 12
ATOM 6235 C CA . SER A 1 2 ? 25.115 -6.284 -29.113 1.00 0.00 2 SER A CA 12
ATOM 6236 C C . SER A 1 2 ? 23.594 -6.363 -29.013 1.00 0.00 2 SER A C 12
ATOM 6237 O O . SER A 1 2 ? 23.020 -7.444 -28.904 1.00 0.00 2 SER A O 12
ATOM 6245 N N . GLY A 1 3 ? 22.940 -5.199 -29.039 1.00 0.00 3 GLY A N 12
ATOM 6246 C CA . GLY A 1 3 ? 21.500 -5.160 -28.941 1.00 0.00 3 GLY A CA 12
ATOM 6247 C C . GLY A 1 3 ? 20.991 -3.816 -28.456 1.00 0.00 3 GLY A C 12
ATOM 6248 O O . GLY A 1 3 ? 21.366 -3.346 -27.385 1.00 0.00 3 GLY A O 12
ATOM 6252 N N . ARG A 1 4 ? 20.126 -3.194 -29.252 1.00 0.00 4 ARG A N 12
ATOM 6253 C CA . ARG A 1 4 ? 19.563 -1.891 -28.910 1.00 0.00 4 ARG A CA 12
ATOM 6254 C C . ARG A 1 4 ? 18.104 -1.791 -29.352 1.00 0.00 4 ARG A C 12
ATOM 6255 O O . ARG A 1 4 ? 17.776 -2.092 -30.493 1.00 0.00 4 ARG A O 12
ATOM 6276 N N . GLY A 1 5 ? 17.238 -1.384 -28.429 1.00 0.00 5 GLY A N 12
ATOM 6277 C CA . GLY A 1 5 ? 15.825 -1.244 -28.740 1.00 0.00 5 GLY A CA 12
ATOM 6278 C C . GLY A 1 5 ? 15.161 -0.148 -27.946 1.00 0.00 5 GLY A C 12
ATOM 6279 O O . GLY A 1 5 ? 15.831 0.632 -27.268 1.00 0.00 5 GLY A O 12
ATOM 6283 N N . SER A 1 6 ? 13.836 -0.080 -28.032 1.00 0.00 6 SER A N 12
ATOM 6284 C CA . SER A 1 6 ? 13.075 0.937 -27.321 1.00 0.00 6 SER A CA 12
ATOM 6285 C C . SER A 1 6 ? 11.637 0.477 -27.072 1.00 0.00 6 SER A C 12
ATOM 6286 O O . SER A 1 6 ? 10.975 -0.034 -27.983 1.00 0.00 6 SER A O 12
ATOM 6294 N N . CYS A 1 7 ? 11.162 0.661 -25.848 1.00 0.00 7 CYS A N 12
ATOM 6295 C CA . CYS A 1 7 ? 9.815 0.263 -25.486 1.00 0.00 7 CYS A CA 12
ATOM 6296 C C . CYS A 1 7 ? 8.782 0.907 -26.409 1.00 0.00 7 CYS A C 12
ATOM 6297 O O . CYS A 1 7 ? 7.690 0.376 -26.609 1.00 0.00 7 CYS A O 12
ATOM 6304 N N . ARG A 1 8 ? 9.147 2.057 -26.973 1.00 0.00 8 ARG A N 12
ATOM 6305 C CA . ARG A 1 8 ? 8.258 2.778 -27.880 1.00 0.00 8 ARG A CA 12
ATOM 6306 C C . ARG A 1 8 ? 8.200 2.090 -29.239 1.00 0.00 8 ARG A C 12
ATOM 6307 O O . ARG A 1 8 ? 7.149 1.610 -29.651 1.00 0.00 8 ARG A O 12
ATOM 6328 N N . SER A 1 9 ? 9.334 2.067 -29.928 1.00 0.00 9 SER A N 12
ATOM 6329 C CA . SER A 1 9 ? 9.405 1.440 -31.251 1.00 0.00 9 SER A CA 12
ATOM 6330 C C . SER A 1 9 ? 8.909 0.005 -31.199 1.00 0.00 9 SER A C 12
ATOM 6331 O O . SER A 1 9 ? 8.245 -0.466 -32.123 1.00 0.00 9 SER A O 12
ATOM 6339 N N . GLN A 1 10 ? 9.224 -0.694 -30.120 1.00 0.00 10 GLN A N 12
ATOM 6340 C CA . GLN A 1 10 ? 8.817 -2.077 -29.954 1.00 0.00 10 GLN A CA 12
ATOM 6341 C C . GLN A 1 10 ? 7.296 -2.183 -29.811 1.00 0.00 10 GLN A C 12
ATOM 6342 O O . GLN A 1 10 ? 6.656 -3.006 -30.453 1.00 0.00 10 GLN A O 12
ATOM 6356 N N . CYS A 1 11 ? 6.728 -1.334 -28.959 1.00 0.00 11 CYS A N 12
ATOM 6357 C CA . CYS A 1 11 ? 5.289 -1.327 -28.728 1.00 0.00 11 CYS A CA 12
ATOM 6358 C C . CYS A 1 11 ? 4.542 -0.867 -29.974 1.00 0.00 11 CYS A C 12
ATOM 6359 O O . CYS A 1 11 ? 3.447 -1.352 -30.269 1.00 0.00 11 CYS A O 12
ATOM 6366 N N . MET A 1 12 ? 5.141 0.068 -30.703 1.00 0.00 12 MET A N 12
ATOM 6367 C CA . MET A 1 12 ? 4.533 0.586 -31.923 1.00 0.00 12 MET A CA 12
ATOM 6368 C C . MET A 1 12 ? 4.441 -0.494 -32.992 1.00 0.00 12 MET A C 12
ATOM 6369 O O . MET A 1 12 ? 3.439 -0.616 -33.700 1.00 0.00 12 MET A O 12
ATOM 6383 N N . ARG A 1 13 ? 5.507 -1.293 -33.111 1.00 0.00 13 ARG A N 12
ATOM 6384 C CA . ARG A 1 13 ? 5.550 -2.372 -34.099 1.00 0.00 13 ARG A CA 12
ATOM 6385 C C . ARG A 1 13 ? 4.493 -3.425 -33.792 1.00 0.00 13 ARG A C 12
ATOM 6386 O O . ARG A 1 13 ? 3.865 -3.972 -34.697 1.00 0.00 13 ARG A O 12
ATOM 6407 N N . ARG A 1 14 ? 4.307 -3.717 -32.506 1.00 0.00 14 ARG A N 12
ATOM 6408 C CA . ARG A 1 14 ? 3.339 -4.717 -32.074 1.00 0.00 14 ARG A CA 12
ATOM 6409 C C . ARG A 1 14 ? 1.915 -4.176 -32.196 1.00 0.00 14 ARG A C 12
ATOM 6410 O O . ARG A 1 14 ? 0.964 -4.932 -32.356 1.00 0.00 14 ARG A O 12
ATOM 6431 N N . HIS A 1 15 ? 1.778 -2.853 -32.111 1.00 0.00 15 HIS A N 12
ATOM 6432 C CA . HIS A 1 15 ? 0.471 -2.209 -32.211 1.00 0.00 15 HIS A CA 12
ATOM 6433 C C . HIS A 1 15 ? 0.411 -1.289 -33.427 1.00 0.00 15 HIS A C 12
ATOM 6434 O O . HIS A 1 15 ? -0.055 -0.163 -33.344 1.00 0.00 15 HIS A O 12
ATOM 6448 N N . GLU A 1 16 ? 0.895 -1.785 -34.565 1.00 0.00 16 GLU A N 12
ATOM 6449 C CA . GLU A 1 16 ? 0.894 -1.009 -35.794 1.00 0.00 16 GLU A CA 12
ATOM 6450 C C . GLU A 1 16 ? -0.531 -0.724 -36.258 1.00 0.00 16 GLU A C 12
ATOM 6451 O O . GLU A 1 16 ? -0.783 0.264 -36.952 1.00 0.00 16 GLU A O 12
ATOM 6463 N N . ASP A 1 17 ? -1.462 -1.591 -35.875 1.00 0.00 17 ASP A N 12
ATOM 6464 C CA . ASP A 1 17 ? -2.856 -1.438 -36.255 1.00 0.00 17 ASP A CA 12
ATOM 6465 C C . ASP A 1 17 ? -3.607 -0.596 -35.217 1.00 0.00 17 ASP A C 12
ATOM 6466 O O . ASP A 1 17 ? -4.462 0.215 -35.574 1.00 0.00 17 ASP A O 12
ATOM 6475 N N . GLU A 1 18 ? -3.278 -0.807 -33.945 1.00 0.00 18 GLU A N 12
ATOM 6476 C CA . GLU A 1 18 ? -3.919 -0.074 -32.869 1.00 0.00 18 GLU A CA 12
ATOM 6477 C C . GLU A 1 18 ? -2.886 0.662 -32.015 1.00 0.00 18 GLU A C 12
ATOM 6478 O O . GLU A 1 18 ? -2.649 0.329 -30.852 1.00 0.00 18 GLU A O 12
ATOM 6490 N N . PRO A 1 19 ? -2.246 1.681 -32.606 1.00 0.00 19 PRO A N 12
ATOM 6491 C CA . PRO A 1 19 ? -1.227 2.479 -31.920 1.00 0.00 19 PRO A CA 12
ATOM 6492 C C . PRO A 1 19 ? -1.815 3.358 -30.821 1.00 0.00 19 PRO A C 12
ATOM 6493 O O . PRO A 1 19 ? -1.080 4.018 -30.077 1.00 0.00 19 PRO A O 12
ATOM 6504 N N . TRP A 1 20 ? -3.140 3.356 -30.720 1.00 0.00 20 TRP A N 12
ATOM 6505 C CA . TRP A 1 20 ? -3.825 4.155 -29.704 1.00 0.00 20 TRP A CA 12
ATOM 6506 C C . TRP A 1 20 ? -3.592 3.572 -28.309 1.00 0.00 20 TRP A C 12
ATOM 6507 O O . TRP A 1 20 ? -3.795 4.264 -27.304 1.00 0.00 20 TRP A O 12
ATOM 6528 N N . ARG A 1 21 ? -3.171 2.320 -28.255 1.00 0.00 21 ARG A N 12
ATOM 6529 C CA . ARG A 1 21 ? -2.919 1.655 -26.983 1.00 0.00 21 ARG A CA 12
ATOM 6530 C C . ARG A 1 21 ? -1.416 1.525 -26.737 1.00 0.00 21 ARG A C 12
ATOM 6531 O O . ARG A 1 21 ? -0.991 0.858 -25.792 1.00 0.00 21 ARG A O 12
ATOM 6552 N N . VAL A 1 22 ? -0.623 2.152 -27.596 1.00 0.00 22 VAL A N 12
ATOM 6553 C CA . VAL A 1 22 ? 0.834 2.104 -27.470 1.00 0.00 22 VAL A CA 12
ATOM 6554 C C . VAL A 1 22 ? 1.276 2.552 -26.080 1.00 0.00 22 VAL A C 12
ATOM 6555 O O . VAL A 1 22 ? 2.138 1.929 -25.465 1.00 0.00 22 VAL A O 12
ATOM 6568 N N . GLN A 1 23 ? 0.683 3.646 -25.602 1.00 0.00 23 GLN A N 12
ATOM 6569 C CA . GLN A 1 23 ? 1.012 4.171 -24.278 1.00 0.00 23 GLN A CA 12
ATOM 6570 C C . GLN A 1 23 ? 0.887 3.102 -23.207 1.00 0.00 23 GLN A C 12
ATOM 6571 O O . GLN A 1 23 ? 1.821 2.852 -22.454 1.00 0.00 23 GLN A O 12
ATOM 6585 N N . GLU A 1 24 ? -0.279 2.459 -23.152 1.00 0.00 24 GLU A N 12
ATOM 6586 C CA . GLU A 1 24 ? -0.523 1.415 -22.174 1.00 0.00 24 GLU A CA 12
ATOM 6587 C C . GLU A 1 24 ? 0.541 0.324 -22.260 1.00 0.00 24 GLU A C 12
ATOM 6588 O O . GLU A 1 24 ? 0.899 -0.286 -21.255 1.00 0.00 24 GLU A O 12
ATOM 6600 N N . CYS A 1 25 ? 1.036 0.087 -23.468 1.00 0.00 25 CYS A N 12
ATOM 6601 C CA . CYS A 1 25 ? 2.065 -0.925 -23.684 1.00 0.00 25 CYS A CA 12
ATOM 6602 C C . CYS A 1 25 ? 3.424 -0.443 -23.186 1.00 0.00 25 CYS A C 12
ATOM 6603 O O . CYS A 1 25 ? 4.150 -1.182 -22.523 1.00 0.00 25 CYS A O 12
ATOM 6610 N N . VAL A 1 26 ? 3.762 0.798 -23.518 1.00 0.00 26 VAL A N 12
ATOM 6611 C CA . VAL A 1 26 ? 5.027 1.382 -23.117 1.00 0.00 26 VAL A CA 12
ATOM 6612 C C . VAL A 1 26 ? 5.110 1.536 -21.602 1.00 0.00 26 VAL A C 12
ATOM 6613 O O . VAL A 1 26 ? 6.133 1.261 -20.981 1.00 0.00 26 VAL A O 12
ATOM 6626 N N . SER A 1 27 ? 4.003 1.966 -20.994 1.00 0.00 27 SER A N 12
ATOM 6627 C CA . SER A 1 27 ? 3.936 2.153 -19.554 1.00 0.00 27 SER A CA 12
ATOM 6628 C C . SER A 1 27 ? 4.391 0.887 -18.822 1.00 0.00 27 SER A C 12
ATOM 6629 O O . SER A 1 27 ? 5.069 0.965 -17.795 1.00 0.00 27 SER A O 12
ATOM 6637 N N . GLN A 1 28 ? 4.022 -0.263 -19.366 1.00 0.00 28 GLN A N 12
ATOM 6638 C CA . GLN A 1 28 ? 4.395 -1.542 -18.760 1.00 0.00 28 GLN A CA 12
ATOM 6639 C C . GLN A 1 28 ? 5.864 -1.862 -19.024 1.00 0.00 28 GLN A C 12
ATOM 6640 O O . GLN A 1 28 ? 6.621 -2.151 -18.092 1.00 0.00 28 GLN A O 12
ATOM 6654 N N . CYS A 1 29 ? 6.262 -1.801 -20.284 1.00 0.00 29 CYS A N 12
ATOM 6655 C CA . CYS A 1 29 ? 7.638 -2.081 -20.670 1.00 0.00 29 CYS A CA 12
ATOM 6656 C C . CYS A 1 29 ? 8.610 -1.207 -19.894 1.00 0.00 29 CYS A C 12
ATOM 6657 O O . CYS A 1 29 ? 9.533 -1.696 -19.244 1.00 0.00 29 CYS A O 12
ATOM 6664 N N . ARG A 1 30 ? 8.406 0.107 -19.975 1.00 0.00 30 ARG A N 12
ATOM 6665 C CA . ARG A 1 30 ? 9.266 1.056 -19.284 1.00 0.00 30 ARG A CA 12
ATOM 6666 C C . ARG A 1 30 ? 9.214 0.837 -17.771 1.00 0.00 30 ARG A C 12
ATOM 6667 O O . ARG A 1 30 ? 10.207 0.435 -17.163 1.00 0.00 30 ARG A O 12
ATOM 6688 N N . ARG A 1 31 ? 8.058 1.092 -17.173 1.00 0.00 31 ARG A N 12
ATOM 6689 C CA . ARG A 1 31 ? 7.879 0.922 -15.735 1.00 0.00 31 ARG A CA 12
ATOM 6690 C C . ARG A 1 31 ? 7.936 -0.550 -15.362 1.00 0.00 31 ARG A C 12
ATOM 6691 O O . ARG A 1 31 ? 8.235 -1.411 -16.194 1.00 0.00 31 ARG A O 12
ATOM 6712 N N . ARG A 1 32 ? 7.650 -0.845 -14.094 1.00 0.00 32 ARG A N 12
ATOM 6713 C CA . ARG A 1 32 ? 7.661 -2.220 -13.601 1.00 0.00 32 ARG A CA 12
ATOM 6714 C C . ARG A 1 32 ? 8.984 -2.895 -13.940 1.00 0.00 32 ARG A C 12
ATOM 6715 O O . ARG A 1 32 ? 9.027 -4.101 -14.213 1.00 0.00 32 ARG A O 12
ATOM 6736 N N . ARG A 1 33 ? 10.062 -2.129 -13.921 1.00 0.00 33 ARG A N 12
ATOM 6737 C CA . ARG A 1 33 ? 11.388 -2.650 -14.222 1.00 0.00 33 ARG A CA 12
ATOM 6738 C C . ARG A 1 33 ? 11.942 -3.446 -13.045 1.00 0.00 33 ARG A C 12
ATOM 6739 O O . ARG A 1 33 ? 12.895 -4.206 -13.187 1.00 0.00 33 ARG A O 12
ATOM 6760 N N . GLY A 1 34 ? 11.339 -3.263 -11.872 1.00 0.00 34 GLY A N 12
ATOM 6761 C CA . GLY A 1 34 ? 11.787 -3.958 -10.682 1.00 0.00 34 GLY A CA 12
ATOM 6762 C C . GLY A 1 34 ? 11.886 -5.456 -10.897 1.00 0.00 34 GLY A C 12
ATOM 6763 O O . GLY A 1 34 ? 12.931 -6.064 -10.661 1.00 0.00 34 GLY A O 12
ATOM 6767 N N . GLY A 1 35 ? 10.786 -6.062 -11.344 1.00 0.00 35 GLY A N 12
ATOM 6768 C CA . GLY A 1 35 ? 10.767 -7.489 -11.584 1.00 0.00 35 GLY A CA 12
ATOM 6769 C C . GLY A 1 35 ? 9.427 -7.985 -12.099 1.00 0.00 35 GLY A C 12
ATOM 6770 O O . GLY A 1 35 ? 9.080 -7.753 -13.254 1.00 0.00 35 GLY A O 12
ATOM 6774 N N . GLY A 1 36 ? 8.677 -8.661 -11.243 1.00 0.00 36 GLY A N 12
ATOM 6775 C CA . GLY A 1 36 ? 7.382 -9.178 -11.632 1.00 0.00 36 GLY A CA 12
ATOM 6776 C C . GLY A 1 36 ? 7.479 -10.504 -12.354 1.00 0.00 36 GLY A C 12
ATOM 6777 O O . GLY A 1 36 ? 8.513 -11.164 -12.316 1.00 0.00 36 GLY A O 12
ATOM 6781 N N . ASP A 1 37 ? 6.396 -10.893 -13.018 1.00 0.00 37 ASP A N 12
ATOM 6782 C CA . ASP A 1 37 ? 6.362 -12.156 -13.756 1.00 0.00 37 ASP A CA 12
ATOM 6783 C C . ASP A 1 37 ? 6.460 -11.904 -15.257 1.00 0.00 37 ASP A C 12
ATOM 6784 O O . ASP A 1 37 ? 5.600 -11.249 -15.844 1.00 0.00 37 ASP A O 12
ATOM 6793 N N . GLY A 1 1 ? 24.446 -1.657 -25.969 1.00 0.00 1 GLY A N 13
ATOM 6794 C CA . GLY A 1 1 ? 23.552 -0.762 -26.676 1.00 0.00 1 GLY A CA 13
ATOM 6795 C C . GLY A 1 1 ? 23.749 -0.832 -28.186 1.00 0.00 1 GLY A C 13
ATOM 6796 O O . GLY A 1 1 ? 23.761 0.194 -28.855 1.00 0.00 1 GLY A O 13
ATOM 6800 N N . SER A 1 2 ? 23.903 -2.046 -28.703 1.00 0.00 2 SER A N 13
ATOM 6801 C CA . SER A 1 2 ? 24.099 -2.238 -30.131 1.00 0.00 2 SER A CA 13
ATOM 6802 C C . SER A 1 2 ? 22.792 -2.064 -30.896 1.00 0.00 2 SER A C 13
ATOM 6803 O O . SER A 1 2 ? 21.714 -2.334 -30.369 1.00 0.00 2 SER A O 13
ATOM 6811 N N . GLY A 1 3 ? 22.885 -1.600 -32.135 1.00 0.00 3 GLY A N 13
ATOM 6812 C CA . GLY A 1 3 ? 21.706 -1.384 -32.951 1.00 0.00 3 GLY A CA 13
ATOM 6813 C C . GLY A 1 3 ? 20.749 -0.390 -32.326 1.00 0.00 3 GLY A C 13
ATOM 6814 O O . GLY A 1 3 ? 21.165 0.562 -31.667 1.00 0.00 3 GLY A O 13
ATOM 6818 N N . ARG A 1 4 ? 19.453 -0.611 -32.539 1.00 0.00 4 ARG A N 13
ATOM 6819 C CA . ARG A 1 4 ? 18.429 0.274 -32.001 1.00 0.00 4 ARG A CA 13
ATOM 6820 C C . ARG A 1 4 ? 17.312 -0.525 -31.337 1.00 0.00 4 ARG A C 13
ATOM 6821 O O . ARG A 1 4 ? 16.982 -1.617 -31.774 1.00 0.00 4 ARG A O 13
ATOM 6842 N N . GLY A 1 5 ? 16.741 0.042 -30.273 1.00 0.00 5 GLY A N 13
ATOM 6843 C CA . GLY A 1 5 ? 15.668 -0.633 -29.564 1.00 0.00 5 GLY A CA 13
ATOM 6844 C C . GLY A 1 5 ? 15.108 0.202 -28.437 1.00 0.00 5 GLY A C 13
ATOM 6845 O O . GLY A 1 5 ? 15.848 0.759 -27.631 1.00 0.00 5 GLY A O 13
ATOM 6849 N N . SER A 1 6 ? 13.781 0.282 -28.367 1.00 0.00 6 SER A N 13
ATOM 6850 C CA . SER A 1 6 ? 13.115 1.059 -27.331 1.00 0.00 6 SER A CA 13
ATOM 6851 C C . SER A 1 6 ? 11.699 0.546 -27.086 1.00 0.00 6 SER A C 13
ATOM 6852 O O . SER A 1 6 ? 11.036 0.046 -28.002 1.00 0.00 6 SER A O 13
ATOM 6860 N N . CYS A 1 7 ? 11.232 0.675 -25.851 1.00 0.00 7 CYS A N 13
ATOM 6861 C CA . CYS A 1 7 ? 9.892 0.224 -25.485 1.00 0.00 7 CYS A CA 13
ATOM 6862 C C . CYS A 1 7 ? 8.844 0.872 -26.371 1.00 0.00 7 CYS A C 13
ATOM 6863 O O . CYS A 1 7 ? 7.758 0.315 -26.578 1.00 0.00 7 CYS A O 13
ATOM 6870 N N . ARG A 1 8 ? 9.157 2.047 -26.897 1.00 0.00 8 ARG A N 13
ATOM 6871 C CA . ARG A 1 8 ? 8.241 2.775 -27.766 1.00 0.00 8 ARG A CA 13
ATOM 6872 C C . ARG A 1 8 ? 8.166 2.112 -29.144 1.00 0.00 8 ARG A C 13
ATOM 6873 O O . ARG A 1 8 ? 7.114 1.613 -29.550 1.00 0.00 8 ARG A O 13
ATOM 6894 N N . SER A 1 9 ? 9.279 2.121 -29.857 1.00 0.00 9 SER A N 13
ATOM 6895 C CA . SER A 1 9 ? 9.337 1.529 -31.198 1.00 0.00 9 SER A CA 13
ATOM 6896 C C . SER A 1 9 ? 8.845 0.086 -31.170 1.00 0.00 9 SER A C 13
ATOM 6897 O O . SER A 1 9 ? 8.184 -0.366 -32.101 1.00 0.00 9 SER A O 13
ATOM 6905 N N . GLN A 1 10 ? 9.188 -0.628 -30.106 1.00 0.00 10 GLN A N 13
ATOM 6906 C CA . GLN A 1 10 ? 8.784 -2.020 -29.956 1.00 0.00 10 GLN A CA 13
ATOM 6907 C C . GLN A 1 10 ? 7.264 -2.138 -29.807 1.00 0.00 10 GLN A C 13
ATOM 6908 O O . GLN A 1 10 ? 6.633 -2.946 -30.482 1.00 0.00 10 GLN A O 13
ATOM 6922 N N . CYS A 1 11 ? 6.703 -1.329 -28.930 1.00 0.00 11 CYS A N 13
ATOM 6923 C CA . CYS A 1 11 ? 5.260 -1.340 -28.695 1.00 0.00 11 CYS A CA 13
ATOM 6924 C C . CYS A 1 11 ? 4.505 -0.823 -29.912 1.00 0.00 11 CYS A C 13
ATOM 6925 O O . CYS A 1 11 ? 3.372 -1.213 -30.164 1.00 0.00 11 CYS A O 13
ATOM 6932 N N . MET A 1 12 ? 5.151 0.069 -30.665 1.00 0.00 12 MET A N 13
ATOM 6933 C CA . MET A 1 12 ? 4.538 0.634 -31.863 1.00 0.00 12 MET A CA 13
ATOM 6934 C C . MET A 1 12 ? 4.373 -0.419 -32.945 1.00 0.00 12 MET A C 13
ATOM 6935 O O . MET A 1 12 ? 3.313 -0.536 -33.561 1.00 0.00 12 MET A O 13
ATOM 6949 N N . ARG A 1 13 ? 5.432 -1.184 -33.185 1.00 0.00 13 ARG A N 13
ATOM 6950 C CA . ARG A 1 13 ? 5.410 -2.234 -34.204 1.00 0.00 13 ARG A CA 13
ATOM 6951 C C . ARG A 1 13 ? 4.423 -3.327 -33.828 1.00 0.00 13 ARG A C 13
ATOM 6952 O O . ARG A 1 13 ? 3.760 -3.902 -34.686 1.00 0.00 13 ARG A O 13
ATOM 6973 N N . ARG A 1 14 ? 4.327 -3.612 -32.527 1.00 0.00 14 ARG A N 13
ATOM 6974 C CA . ARG A 1 14 ? 3.416 -4.646 -32.040 1.00 0.00 14 ARG A CA 13
ATOM 6975 C C . ARG A 1 14 ? 1.965 -4.175 -32.115 1.00 0.00 14 ARG A C 13
ATOM 6976 O O . ARG A 1 14 ? 1.045 -4.979 -32.234 1.00 0.00 14 ARG A O 13
ATOM 6997 N N . HIS A 1 15 ? 1.776 -2.865 -32.039 1.00 0.00 15 HIS A N 13
ATOM 6998 C CA . HIS A 1 15 ? 0.438 -2.285 -32.100 1.00 0.00 15 HIS A CA 13
ATOM 6999 C C . HIS A 1 15 ? 0.295 -1.371 -33.314 1.00 0.00 15 HIS A C 13
ATOM 7000 O O . HIS A 1 15 ? -0.301 -0.302 -33.236 1.00 0.00 15 HIS A O 13
ATOM 7014 N N . GLU A 1 16 ? 0.847 -1.813 -34.440 1.00 0.00 16 GLU A N 13
ATOM 7015 C CA . GLU A 1 16 ? 0.780 -1.033 -35.674 1.00 0.00 16 GLU A CA 13
ATOM 7016 C C . GLU A 1 16 ? -0.667 -0.885 -36.149 1.00 0.00 16 GLU A C 13
ATOM 7017 O O . GLU A 1 16 ? -0.999 0.066 -36.855 1.00 0.00 16 GLU A O 13
ATOM 7029 N N . ASP A 1 17 ? -1.510 -1.829 -35.754 1.00 0.00 17 ASP A N 13
ATOM 7030 C CA . ASP A 1 17 ? -2.916 -1.803 -36.138 1.00 0.00 17 ASP A CA 13
ATOM 7031 C C . ASP A 1 17 ? -3.723 -0.931 -35.185 1.00 0.00 17 ASP A C 13
ATOM 7032 O O . ASP A 1 17 ? -4.764 -0.399 -35.546 1.00 0.00 17 ASP A O 13
ATOM 7041 N N . GLU A 1 18 ? -3.228 -0.786 -33.954 1.00 0.00 18 GLU A N 13
ATOM 7042 C CA . GLU A 1 18 ? -3.895 0.028 -32.952 1.00 0.00 18 GLU A CA 13
ATOM 7043 C C . GLU A 1 18 ? -2.887 0.813 -32.120 1.00 0.00 18 GLU A C 13
ATOM 7044 O O . GLU A 1 18 ? -2.657 0.526 -30.944 1.00 0.00 18 GLU A O 13
ATOM 7056 N N . PRO A 1 19 ? -2.272 1.829 -32.744 1.00 0.00 19 PRO A N 13
ATOM 7057 C CA . PRO A 1 19 ? -1.279 2.677 -32.079 1.00 0.00 19 PRO A CA 13
ATOM 7058 C C . PRO A 1 19 ? -1.900 3.578 -31.007 1.00 0.00 19 PRO A C 13
ATOM 7059 O O . PRO A 1 19 ? -1.189 4.269 -30.273 1.00 0.00 19 PRO A O 13
ATOM 7070 N N . TRP A 1 20 ? -3.229 3.559 -30.926 1.00 0.00 20 TRP A N 13
ATOM 7071 C CA . TRP A 1 20 ? -3.946 4.371 -29.952 1.00 0.00 20 TRP A CA 13
ATOM 7072 C C . TRP A 1 20 ? -3.909 3.718 -28.569 1.00 0.00 20 TRP A C 13
ATOM 7073 O O . TRP A 1 20 ? -4.610 4.142 -27.656 1.00 0.00 20 TRP A O 13
ATOM 7094 N N . ARG A 1 21 ? -3.082 2.687 -28.429 1.00 0.00 21 ARG A N 13
ATOM 7095 C CA . ARG A 1 21 ? -2.962 1.969 -27.164 1.00 0.00 21 ARG A CA 13
ATOM 7096 C C . ARG A 1 21 ? -1.497 1.641 -26.872 1.00 0.00 21 ARG A C 13
ATOM 7097 O O . ARG A 1 21 ? -1.190 0.917 -25.926 1.00 0.00 21 ARG A O 13
ATOM 7118 N N . VAL A 1 22 ? -0.593 2.189 -27.682 1.00 0.00 22 VAL A N 13
ATOM 7119 C CA . VAL A 1 22 ? 0.829 1.960 -27.510 1.00 0.00 22 VAL A CA 13
ATOM 7120 C C . VAL A 1 22 ? 1.298 2.393 -26.125 1.00 0.00 22 VAL A C 13
ATOM 7121 O O . VAL A 1 22 ? 2.096 1.715 -25.487 1.00 0.00 22 VAL A O 13
ATOM 7134 N N . GLN A 1 23 ? 0.779 3.529 -25.665 1.00 0.00 23 GLN A N 13
ATOM 7135 C CA . GLN A 1 23 ? 1.139 4.058 -24.347 1.00 0.00 23 GLN A CA 13
ATOM 7136 C C . GLN A 1 23 ? 0.971 2.987 -23.274 1.00 0.00 23 GLN A C 13
ATOM 7137 O O . GLN A 1 23 ? 1.860 2.778 -22.447 1.00 0.00 23 GLN A O 13
ATOM 7151 N N . GLU A 1 24 ? -0.180 2.320 -23.287 1.00 0.00 24 GLU A N 13
ATOM 7152 C CA . GLU A 1 24 ? -0.461 1.282 -22.303 1.00 0.00 24 GLU A CA 13
ATOM 7153 C C . GLU A 1 24 ? 0.619 0.208 -22.321 1.00 0.00 24 GLU A C 13
ATOM 7154 O O . GLU A 1 24 ? 0.954 -0.368 -21.291 1.00 0.00 24 GLU A O 13
ATOM 7166 N N . CYS A 1 25 ? 1.153 -0.069 -23.513 1.00 0.00 25 CYS A N 13
ATOM 7167 C CA . CYS A 1 25 ? 2.189 -1.076 -23.667 1.00 0.00 25 CYS A CA 13
ATOM 7168 C C . CYS A 1 25 ? 3.536 -0.564 -23.155 1.00 0.00 25 CYS A C 13
ATOM 7169 O O . CYS A 1 25 ? 4.256 -1.263 -22.441 1.00 0.00 25 CYS A O 13
ATOM 7176 N N . VAL A 1 26 ? 3.868 0.678 -23.507 1.00 0.00 26 VAL A N 13
ATOM 7177 C CA . VAL A 1 26 ? 5.114 1.283 -23.090 1.00 0.00 26 VAL A CA 13
ATOM 7178 C C . VAL A 1 26 ? 5.151 1.459 -21.570 1.00 0.00 26 VAL A C 13
ATOM 7179 O O . VAL A 1 26 ? 6.181 1.218 -20.937 1.00 0.00 26 VAL A O 13
ATOM 7192 N N . SER A 1 27 ? 4.026 1.888 -21.001 1.00 0.00 27 SER A N 13
ATOM 7193 C CA . SER A 1 27 ? 3.940 2.089 -19.559 1.00 0.00 27 SER A CA 13
ATOM 7194 C C . SER A 1 27 ? 4.396 0.859 -18.800 1.00 0.00 27 SER A C 13
ATOM 7195 O O . SER A 1 27 ? 5.042 0.960 -17.762 1.00 0.00 27 SER A O 13
ATOM 7203 N N . GLN A 1 28 ? 4.060 -0.314 -19.329 1.00 0.00 28 GLN A N 13
ATOM 7204 C CA . GLN A 1 28 ? 4.439 -1.576 -18.704 1.00 0.00 28 GLN A CA 13
ATOM 7205 C C . GLN A 1 28 ? 5.913 -1.876 -18.919 1.00 0.00 28 GLN A C 13
ATOM 7206 O O . GLN A 1 28 ? 6.655 -2.139 -17.979 1.00 0.00 28 GLN A O 13
ATOM 7220 N N . CYS A 1 29 ? 6.334 -1.835 -20.179 1.00 0.00 29 CYS A N 13
ATOM 7221 C CA . CYS A 1 29 ? 7.723 -2.098 -20.535 1.00 0.00 29 CYS A CA 13
ATOM 7222 C C . CYS A 1 29 ? 8.673 -1.185 -19.744 1.00 0.00 29 CYS A C 13
ATOM 7223 O O . CYS A 1 29 ? 9.578 -1.660 -19.061 1.00 0.00 29 CYS A O 13
ATOM 7230 N N . ARG A 1 30 ? 8.446 0.116 -19.857 1.00 0.00 30 ARG A N 13
ATOM 7231 C CA . ARG A 1 30 ? 9.274 1.093 -19.158 1.00 0.00 30 ARG A CA 13
ATOM 7232 C C . ARG A 1 30 ? 9.209 0.879 -17.644 1.00 0.00 30 ARG A C 13
ATOM 7233 O O . ARG A 1 30 ? 10.205 1.067 -16.942 1.00 0.00 30 ARG A O 13
ATOM 7254 N N . ARG A 1 31 ? 8.046 0.475 -17.159 1.00 0.00 31 ARG A N 13
ATOM 7255 C CA . ARG A 1 31 ? 7.847 0.245 -15.729 1.00 0.00 31 ARG A CA 13
ATOM 7256 C C . ARG A 1 31 ? 8.860 -0.772 -15.206 1.00 0.00 31 ARG A C 13
ATOM 7257 O O . ARG A 1 31 ? 9.396 -1.578 -15.972 1.00 0.00 31 ARG A O 13
ATOM 7278 N N . ARG A 1 32 ? 9.115 -0.734 -13.903 1.00 0.00 32 ARG A N 13
ATOM 7279 C CA . ARG A 1 32 ? 10.064 -1.660 -13.287 1.00 0.00 32 ARG A CA 13
ATOM 7280 C C . ARG A 1 32 ? 11.419 -1.595 -13.986 1.00 0.00 32 ARG A C 13
ATOM 7281 O O . ARG A 1 32 ? 11.856 -2.564 -14.601 1.00 0.00 32 ARG A O 13
ATOM 7302 N N . ARG A 1 33 ? 12.078 -0.444 -13.881 1.00 0.00 33 ARG A N 13
ATOM 7303 C CA . ARG A 1 33 ? 13.380 -0.249 -14.501 1.00 0.00 33 ARG A CA 13
ATOM 7304 C C . ARG A 1 33 ? 14.492 -0.777 -13.601 1.00 0.00 33 ARG A C 13
ATOM 7305 O O . ARG A 1 33 ? 15.619 -0.982 -14.052 1.00 0.00 33 ARG A O 13
ATOM 7326 N N . GLY A 1 34 ? 14.168 -0.989 -12.327 1.00 0.00 34 GLY A N 13
ATOM 7327 C CA . GLY A 1 34 ? 15.153 -1.480 -11.384 1.00 0.00 34 GLY A CA 13
ATOM 7328 C C . GLY A 1 34 ? 14.516 -2.059 -10.140 1.00 0.00 34 GLY A C 13
ATOM 7329 O O . GLY A 1 34 ? 13.303 -2.001 -9.963 1.00 0.00 34 GLY A O 13
ATOM 7333 N N . GLY A 1 35 ? 15.346 -2.634 -9.273 1.00 0.00 35 GLY A N 13
ATOM 7334 C CA . GLY A 1 35 ? 14.838 -3.229 -8.043 1.00 0.00 35 GLY A CA 13
ATOM 7335 C C . GLY A 1 35 ? 15.908 -3.981 -7.278 1.00 0.00 35 GLY A C 13
ATOM 7336 O O . GLY A 1 35 ? 16.677 -3.400 -6.526 1.00 0.00 35 GLY A O 13
ATOM 7340 N N . GLY A 1 36 ? 15.952 -5.300 -7.478 1.00 0.00 36 GLY A N 13
ATOM 7341 C CA . GLY A 1 36 ? 16.927 -6.118 -6.793 1.00 0.00 36 GLY A CA 13
ATOM 7342 C C . GLY A 1 36 ? 18.135 -6.419 -7.660 1.00 0.00 36 GLY A C 13
ATOM 7343 O O . GLY A 1 36 ? 18.144 -6.130 -8.857 1.00 0.00 36 GLY A O 13
ATOM 7347 N N . ASP A 1 37 ? 19.164 -7.005 -7.052 1.00 0.00 37 ASP A N 13
ATOM 7348 C CA . ASP A 1 37 ? 20.386 -7.342 -7.775 1.00 0.00 37 ASP A CA 13
ATOM 7349 C C . ASP A 1 37 ? 20.839 -8.766 -7.438 1.00 0.00 37 ASP A C 13
ATOM 7350 O O . ASP A 1 37 ? 20.066 -9.567 -6.910 1.00 0.00 37 ASP A O 13
ATOM 7359 N N . GLY A 1 1 ? 25.102 -5.662 -23.351 1.00 0.00 1 GLY A N 14
ATOM 7360 C CA . GLY A 1 1 ? 24.641 -5.371 -24.690 1.00 0.00 1 GLY A CA 14
ATOM 7361 C C . GLY A 1 1 ? 23.496 -4.381 -24.700 1.00 0.00 1 GLY A C 14
ATOM 7362 O O . GLY A 1 1 ? 22.410 -4.680 -24.192 1.00 0.00 1 GLY A O 14
ATOM 7366 N N . SER A 1 2 ? 23.722 -3.211 -25.283 1.00 0.00 2 SER A N 14
ATOM 7367 C CA . SER A 1 2 ? 22.704 -2.175 -25.353 1.00 0.00 2 SER A CA 14
ATOM 7368 C C . SER A 1 2 ? 22.950 -1.241 -26.534 1.00 0.00 2 SER A C 14
ATOM 7369 O O . SER A 1 2 ? 23.609 -0.218 -26.398 1.00 0.00 2 SER A O 14
ATOM 7377 N N . GLY A 1 3 ? 22.420 -1.610 -27.695 1.00 0.00 3 GLY A N 14
ATOM 7378 C CA . GLY A 1 3 ? 22.598 -0.800 -28.890 1.00 0.00 3 GLY A CA 14
ATOM 7379 C C . GLY A 1 3 ? 21.333 -0.063 -29.281 1.00 0.00 3 GLY A C 14
ATOM 7380 O O . GLY A 1 3 ? 21.179 1.129 -29.010 1.00 0.00 3 GLY A O 14
ATOM 7384 N N . ARG A 1 4 ? 20.416 -0.787 -29.938 1.00 0.00 4 ARG A N 14
ATOM 7385 C CA . ARG A 1 4 ? 19.150 -0.196 -30.372 1.00 0.00 4 ARG A CA 14
ATOM 7386 C C . ARG A 1 4 ? 17.970 -0.832 -29.642 1.00 0.00 4 ARG A C 14
ATOM 7387 O O . ARG A 1 4 ? 18.151 -1.714 -28.811 1.00 0.00 4 ARG A O 14
ATOM 7408 N N . GLY A 1 5 ? 16.768 -0.369 -29.962 1.00 0.00 5 GLY A N 14
ATOM 7409 C CA . GLY A 1 5 ? 15.581 -0.904 -29.334 1.00 0.00 5 GLY A CA 14
ATOM 7410 C C . GLY A 1 5 ? 14.998 0.041 -28.298 1.00 0.00 5 GLY A C 14
ATOM 7411 O O . GLY A 1 5 ? 15.741 0.668 -27.545 1.00 0.00 5 GLY A O 14
ATOM 7415 N N . SER A 1 6 ? 13.669 0.136 -28.261 1.00 0.00 6 SER A N 14
ATOM 7416 C CA . SER A 1 6 ? 12.995 1.012 -27.315 1.00 0.00 6 SER A CA 14
ATOM 7417 C C . SER A 1 6 ? 11.578 0.527 -27.048 1.00 0.00 6 SER A C 14
ATOM 7418 O O . SER A 1 6 ? 10.909 0.004 -27.946 1.00 0.00 6 SER A O 14
ATOM 7426 N N . CYS A 1 7 ? 11.113 0.706 -25.817 1.00 0.00 7 CYS A N 14
ATOM 7427 C CA . CYS A 1 7 ? 9.777 0.285 -25.429 1.00 0.00 7 CYS A CA 14
ATOM 7428 C C . CYS A 1 7 ? 8.724 0.922 -26.337 1.00 0.00 7 CYS A C 14
ATOM 7429 O O . CYS A 1 7 ? 7.646 0.376 -26.536 1.00 0.00 7 CYS A O 14
ATOM 7436 N N . ARG A 1 8 ? 9.051 2.093 -26.883 1.00 0.00 8 ARG A N 14
ATOM 7437 C CA . ARG A 1 8 ? 8.140 2.805 -27.765 1.00 0.00 8 ARG A CA 14
ATOM 7438 C C . ARG A 1 8 ? 8.059 2.127 -29.125 1.00 0.00 8 ARG A C 14
ATOM 7439 O O . ARG A 1 8 ? 6.995 1.627 -29.521 1.00 0.00 8 ARG A O 14
ATOM 7460 N N . SER A 1 9 ? 9.177 2.102 -29.838 1.00 0.00 9 SER A N 14
ATOM 7461 C CA . SER A 1 9 ? 9.227 1.492 -31.160 1.00 0.00 9 SER A CA 14
ATOM 7462 C C . SER A 1 9 ? 8.725 0.052 -31.111 1.00 0.00 9 SER A C 14
ATOM 7463 O O . SER A 1 9 ? 8.042 -0.419 -32.025 1.00 0.00 9 SER A O 14
ATOM 7471 N N . GLN A 1 10 ? 9.065 -0.650 -30.034 1.00 0.00 10 GLN A N 14
ATOM 7472 C CA . GLN A 1 10 ? 8.651 -2.046 -29.862 1.00 0.00 10 GLN A CA 14
ATOM 7473 C C . GLN A 1 10 ? 7.134 -2.149 -29.747 1.00 0.00 10 GLN A C 14
ATOM 7474 O O . GLN A 1 10 ? 6.505 -2.983 -30.399 1.00 0.00 10 GLN A O 14
ATOM 7488 N N . CYS A 1 11 ? 6.557 -1.290 -28.913 1.00 0.00 11 CYS A N 14
ATOM 7489 C CA . CYS A 1 11 ? 5.105 -1.290 -28.710 1.00 0.00 11 CYS A CA 14
ATOM 7490 C C . CYS A 1 11 ? 4.388 -0.747 -29.940 1.00 0.00 11 CYS A C 14
ATOM 7491 O O . CYS A 1 11 ? 3.229 -1.074 -30.182 1.00 0.00 11 CYS A O 14
ATOM 7498 N N . MET A 1 12 ? 5.087 0.070 -30.718 1.00 0.00 12 MET A N 14
ATOM 7499 C CA . MET A 1 12 ? 4.516 0.646 -31.926 1.00 0.00 12 MET A CA 14
ATOM 7500 C C . MET A 1 12 ? 4.387 -0.402 -33.031 1.00 0.00 12 MET A C 14
ATOM 7501 O O . MET A 1 12 ? 3.359 -0.472 -33.709 1.00 0.00 12 MET A O 14
ATOM 7515 N N . ARG A 1 13 ? 5.425 -1.203 -33.190 1.00 0.00 13 ARG A N 14
ATOM 7516 C CA . ARG A 1 13 ? 5.428 -2.249 -34.208 1.00 0.00 13 ARG A CA 14
ATOM 7517 C C . ARG A 1 13 ? 4.431 -3.352 -33.863 1.00 0.00 13 ARG A C 14
ATOM 7518 O O . ARG A 1 13 ? 3.795 -3.928 -34.745 1.00 0.00 13 ARG A O 14
ATOM 7539 N N . ARG A 1 14 ? 4.307 -3.639 -32.568 1.00 0.00 14 ARG A N 14
ATOM 7540 C CA . ARG A 1 14 ? 3.381 -4.676 -32.101 1.00 0.00 14 ARG A CA 14
ATOM 7541 C C . ARG A 1 14 ? 1.939 -4.210 -32.244 1.00 0.00 14 ARG A C 14
ATOM 7542 O O . ARG A 1 14 ? 1.025 -5.029 -32.416 1.00 0.00 14 ARG A O 14
ATOM 7563 N N . HIS A 1 15 ? 1.728 -2.901 -32.166 1.00 0.00 15 HIS A N 14
ATOM 7564 C CA . HIS A 1 15 ? 0.392 -2.335 -32.284 1.00 0.00 15 HIS A CA 14
ATOM 7565 C C . HIS A 1 15 ? 0.292 -1.418 -33.493 1.00 0.00 15 HIS A C 14
ATOM 7566 O O . HIS A 1 15 ? -0.206 -0.291 -33.397 1.00 0.00 15 HIS A O 14
ATOM 7580 N N . GLU A 1 16 ? 0.766 -1.903 -34.639 1.00 0.00 16 GLU A N 14
ATOM 7581 C CA . GLU A 1 16 ? 0.728 -1.118 -35.866 1.00 0.00 16 GLU A CA 14
ATOM 7582 C C . GLU A 1 16 ? -0.702 -0.839 -36.290 1.00 0.00 16 GLU A C 14
ATOM 7583 O O . GLU A 1 16 ? -0.986 0.157 -36.960 1.00 0.00 16 GLU A O 14
ATOM 7595 N N . ASP A 1 17 ? -1.618 -1.724 -35.901 1.00 0.00 17 ASP A N 14
ATOM 7596 C CA . ASP A 1 17 ? -3.025 -1.572 -36.251 1.00 0.00 17 ASP A CA 14
ATOM 7597 C C . ASP A 1 17 ? -3.737 -0.683 -35.235 1.00 0.00 17 ASP A C 14
ATOM 7598 O O . ASP A 1 17 ? -4.731 -0.035 -35.553 1.00 0.00 17 ASP A O 14
ATOM 7607 N N . GLU A 1 18 ? -3.225 -0.669 -34.003 1.00 0.00 18 GLU A N 14
ATOM 7608 C CA . GLU A 1 18 ? -3.816 0.138 -32.940 1.00 0.00 18 GLU A CA 14
ATOM 7609 C C . GLU A 1 18 ? -2.733 0.810 -32.101 1.00 0.00 18 GLU A C 14
ATOM 7610 O O . GLU A 1 18 ? -2.503 0.468 -30.941 1.00 0.00 18 GLU A O 14
ATOM 7622 N N . PRO A 1 19 ? -2.038 1.792 -32.697 1.00 0.00 19 PRO A N 14
ATOM 7623 C CA . PRO A 1 19 ? -0.959 2.526 -32.026 1.00 0.00 19 PRO A CA 14
ATOM 7624 C C . PRO A 1 19 ? -1.494 3.441 -30.927 1.00 0.00 19 PRO A C 14
ATOM 7625 O O . PRO A 1 19 ? -0.715 4.042 -30.182 1.00 0.00 19 PRO A O 14
ATOM 7636 N N . TRP A 1 20 ? -2.812 3.542 -30.831 1.00 0.00 20 TRP A N 14
ATOM 7637 C CA . TRP A 1 20 ? -3.439 4.388 -29.822 1.00 0.00 20 TRP A CA 14
ATOM 7638 C C . TRP A 1 20 ? -3.351 3.736 -28.441 1.00 0.00 20 TRP A C 14
ATOM 7639 O O . TRP A 1 20 ? -3.570 4.395 -27.423 1.00 0.00 20 TRP A O 14
ATOM 7660 N N . ARG A 1 21 ? -3.025 2.444 -28.414 1.00 0.00 21 ARG A N 14
ATOM 7661 C CA . ARG A 1 21 ? -2.909 1.712 -27.165 1.00 0.00 21 ARG A CA 14
ATOM 7662 C C . ARG A 1 21 ? -1.446 1.461 -26.815 1.00 0.00 21 ARG A C 14
ATOM 7663 O O . ARG A 1 21 ? -1.134 0.847 -25.797 1.00 0.00 21 ARG A O 14
ATOM 7684 N N . VAL A 1 22 ? -0.550 1.948 -27.672 1.00 0.00 22 VAL A N 14
ATOM 7685 C CA . VAL A 1 22 ? 0.881 1.767 -27.450 1.00 0.00 22 VAL A CA 14
ATOM 7686 C C . VAL A 1 22 ? 1.295 2.299 -26.083 1.00 0.00 22 VAL A C 14
ATOM 7687 O O . VAL A 1 22 ? 2.197 1.753 -25.442 1.00 0.00 22 VAL A O 14
ATOM 7700 N N . GLN A 1 23 ? 0.641 3.366 -25.642 1.00 0.00 23 GLN A N 14
ATOM 7701 C CA . GLN A 1 23 ? 0.944 3.975 -24.351 1.00 0.00 23 GLN A CA 14
ATOM 7702 C C . GLN A 1 23 ? 0.864 2.939 -23.234 1.00 0.00 23 GLN A C 14
ATOM 7703 O O . GLN A 1 23 ? 1.826 2.742 -22.493 1.00 0.00 23 GLN A O 14
ATOM 7717 N N . GLU A 1 24 ? -0.286 2.277 -23.125 1.00 0.00 24 GLU A N 14
ATOM 7718 C CA . GLU A 1 24 ? -0.495 1.268 -22.098 1.00 0.00 24 GLU A CA 14
ATOM 7719 C C . GLU A 1 24 ? 0.597 0.195 -22.167 1.00 0.00 24 GLU A C 14
ATOM 7720 O O . GLU A 1 24 ? 0.974 -0.386 -21.145 1.00 0.00 24 GLU A O 14
ATOM 7732 N N . CYS A 1 25 ? 1.093 -0.056 -23.371 1.00 0.00 25 CYS A N 14
ATOM 7733 C CA . CYS A 1 25 ? 2.133 -1.056 -23.568 1.00 0.00 25 CYS A CA 14
ATOM 7734 C C . CYS A 1 25 ? 3.483 -0.536 -23.102 1.00 0.00 25 CYS A C 14
ATOM 7735 O O . CYS A 1 25 ? 4.232 -1.239 -22.418 1.00 0.00 25 CYS A O 14
ATOM 7742 N N . VAL A 1 26 ? 3.793 0.709 -23.475 1.00 0.00 26 VAL A N 14
ATOM 7743 C CA . VAL A 1 26 ? 5.054 1.323 -23.087 1.00 0.00 26 VAL A CA 14
ATOM 7744 C C . VAL A 1 26 ? 5.140 1.520 -21.582 1.00 0.00 26 VAL A C 14
ATOM 7745 O O . VAL A 1 26 ? 6.176 1.287 -20.970 1.00 0.00 26 VAL A O 14
ATOM 7758 N N . SER A 1 27 ? 4.026 1.947 -20.985 1.00 0.00 27 SER A N 14
ATOM 7759 C CA . SER A 1 27 ? 3.975 2.176 -19.539 1.00 0.00 27 SER A CA 14
ATOM 7760 C C . SER A 1 27 ? 4.460 0.949 -18.778 1.00 0.00 27 SER A C 14
ATOM 7761 O O . SER A 1 27 ? 5.136 1.069 -17.754 1.00 0.00 27 SER A O 14
ATOM 7769 N N . GLN A 1 28 ? 4.108 -0.232 -19.288 1.00 0.00 28 GLN A N 14
ATOM 7770 C CA . GLN A 1 28 ? 4.507 -1.482 -18.653 1.00 0.00 28 GLN A CA 14
ATOM 7771 C C . GLN A 1 28 ? 5.978 -1.776 -18.913 1.00 0.00 28 GLN A C 14
ATOM 7772 O O . GLN A 1 28 ? 6.742 -2.025 -17.979 1.00 0.00 28 GLN A O 14
ATOM 7786 N N . CYS A 1 29 ? 6.369 -1.755 -20.175 1.00 0.00 29 CYS A N 14
ATOM 7787 C CA . CYS A 1 29 ? 7.751 -2.022 -20.566 1.00 0.00 29 CYS A CA 14
ATOM 7788 C C . CYS A 1 29 ? 8.706 -1.100 -19.823 1.00 0.00 29 CYS A C 14
ATOM 7789 O O . CYS A 1 29 ? 9.640 -1.556 -19.152 1.00 0.00 29 CYS A O 14
ATOM 7796 N N . ARG A 1 30 ? 8.472 0.210 -19.935 1.00 0.00 30 ARG A N 14
ATOM 7797 C CA . ARG A 1 30 ? 9.325 1.197 -19.277 1.00 0.00 30 ARG A CA 14
ATOM 7798 C C . ARG A 1 30 ? 9.306 1.002 -17.764 1.00 0.00 30 ARG A C 14
ATOM 7799 O O . ARG A 1 30 ? 10.284 1.294 -17.080 1.00 0.00 30 ARG A O 14
ATOM 7820 N N . ARG A 1 31 ? 8.184 0.506 -17.252 1.0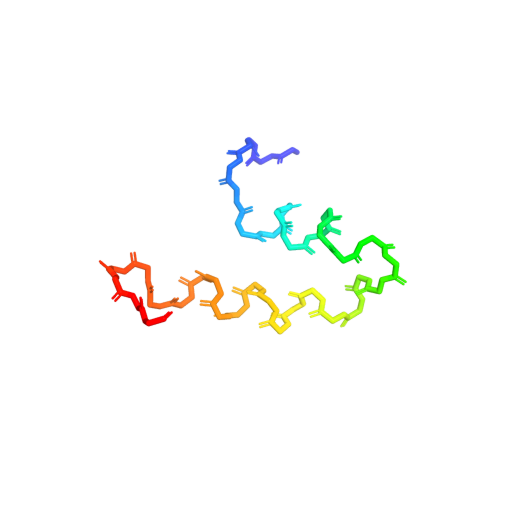0 0.00 31 ARG A N 14
ATOM 7821 C CA . ARG A 1 31 ? 8.039 0.279 -15.813 1.00 0.00 31 ARG A CA 14
ATOM 7822 C C . ARG A 1 31 ? 9.005 -0.804 -15.344 1.00 0.00 31 ARG A C 14
ATOM 7823 O O . ARG A 1 31 ? 8.847 -1.980 -15.668 1.00 0.00 31 ARG A O 14
ATOM 7844 N N . ARG A 1 32 ? 10.000 -0.400 -14.552 1.00 0.00 32 ARG A N 14
ATOM 7845 C CA . ARG A 1 32 ? 10.986 -1.339 -14.040 1.00 0.00 32 ARG A CA 14
ATOM 7846 C C . ARG A 1 32 ? 11.640 -2.131 -15.166 1.00 0.00 32 ARG A C 14
ATOM 7847 O O . ARG A 1 32 ? 11.589 -3.367 -15.184 1.00 0.00 32 ARG A O 14
ATOM 7868 N N . ARG A 1 33 ? 12.241 -1.421 -16.110 1.00 0.00 33 ARG A N 14
ATOM 7869 C CA . ARG A 1 33 ? 12.897 -2.052 -17.245 1.00 0.00 33 ARG A CA 14
ATOM 7870 C C . ARG A 1 33 ? 14.230 -2.664 -16.830 1.00 0.00 33 ARG A C 14
ATOM 7871 O O . ARG A 1 33 ? 14.792 -3.497 -17.546 1.00 0.00 33 ARG A O 14
ATOM 7892 N N . GLY A 1 34 ? 14.725 -2.260 -15.672 1.00 0.00 34 GLY A N 14
ATOM 7893 C CA . GLY A 1 34 ? 15.993 -2.772 -15.176 1.00 0.00 34 GLY A CA 14
ATOM 7894 C C . GLY A 1 34 ? 15.922 -4.259 -14.853 1.00 0.00 34 GLY A C 14
ATOM 7895 O O . GLY A 1 34 ? 16.899 -4.984 -15.039 1.00 0.00 34 GLY A O 14
ATOM 7899 N N . GLY A 1 35 ? 14.776 -4.703 -14.357 1.00 0.00 35 GLY A N 14
ATOM 7900 C CA . GLY A 1 35 ? 14.606 -6.102 -14.011 1.00 0.00 35 GLY A CA 14
ATOM 7901 C C . GLY A 1 35 ? 13.756 -6.297 -12.776 1.00 0.00 35 GLY A C 14
ATOM 7902 O O . GLY A 1 35 ? 14.255 -6.720 -11.735 1.00 0.00 35 GLY A O 14
ATOM 7906 N N . GLY A 1 36 ? 12.466 -5.980 -12.887 1.00 0.00 36 GLY A N 14
ATOM 7907 C CA . GLY A 1 36 ? 11.571 -6.130 -11.756 1.00 0.00 36 GLY A CA 14
ATOM 7908 C C . GLY A 1 36 ? 10.747 -7.397 -11.830 1.00 0.00 36 GLY A C 14
ATOM 7909 O O . GLY A 1 36 ? 10.787 -8.110 -12.827 1.00 0.00 36 GLY A O 14
ATOM 7913 N N . ASP A 1 37 ? 10.005 -7.678 -10.770 1.00 0.00 37 ASP A N 14
ATOM 7914 C CA . ASP A 1 37 ? 9.172 -8.877 -10.710 1.00 0.00 37 ASP A CA 14
ATOM 7915 C C . ASP A 1 37 ? 7.858 -8.592 -10.000 1.00 0.00 37 ASP A C 14
ATOM 7916 O O . ASP A 1 37 ? 7.349 -7.458 -10.025 1.00 0.00 37 ASP A O 14
ATOM 7925 N N . GLY A 1 1 ? 23.712 -4.915 -34.114 1.00 0.00 1 GLY A N 15
ATOM 7926 C CA . GLY A 1 1 ? 22.753 -5.097 -33.041 1.00 0.00 1 GLY A CA 15
ATOM 7927 C C . GLY A 1 1 ? 21.611 -6.005 -33.434 1.00 0.00 1 GLY A C 15
ATOM 7928 O O . GLY A 1 1 ? 21.681 -7.225 -33.265 1.00 0.00 1 GLY A O 15
ATOM 7932 N N . SER A 1 2 ? 20.544 -5.413 -33.971 1.00 0.00 2 SER A N 15
ATOM 7933 C CA . SER A 1 2 ? 19.374 -6.182 -34.386 1.00 0.00 2 SER A CA 15
ATOM 7934 C C . SER A 1 2 ? 18.750 -6.920 -33.205 1.00 0.00 2 SER A C 15
ATOM 7935 O O . SER A 1 2 ? 18.916 -8.136 -33.063 1.00 0.00 2 SER A O 15
ATOM 7943 N N . GLY A 1 3 ? 18.047 -6.178 -32.353 1.00 0.00 3 GLY A N 15
ATOM 7944 C CA . GLY A 1 3 ? 17.416 -6.782 -31.193 1.00 0.00 3 GLY A CA 15
ATOM 7945 C C . GLY A 1 3 ? 16.728 -5.748 -30.315 1.00 0.00 3 GLY A C 15
ATOM 7946 O O . GLY A 1 3 ? 15.638 -5.276 -30.642 1.00 0.00 3 GLY A O 15
ATOM 7950 N N . ARG A 1 4 ? 17.361 -5.412 -29.197 1.00 0.00 4 ARG A N 15
ATOM 7951 C CA . ARG A 1 4 ? 16.799 -4.443 -28.264 1.00 0.00 4 ARG A CA 15
ATOM 7952 C C . ARG A 1 4 ? 16.825 -3.038 -28.862 1.00 0.00 4 ARG A C 15
ATOM 7953 O O . ARG A 1 4 ? 17.801 -2.644 -29.511 1.00 0.00 4 ARG A O 15
ATOM 7974 N N . GLY A 1 5 ? 15.750 -2.284 -28.644 1.00 0.00 5 GLY A N 15
ATOM 7975 C CA . GLY A 1 5 ? 15.677 -0.927 -29.168 1.00 0.00 5 GLY A CA 15
ATOM 7976 C C . GLY A 1 5 ? 15.059 0.042 -28.186 1.00 0.00 5 GLY A C 15
ATOM 7977 O O . GLY A 1 5 ? 15.769 0.712 -27.440 1.00 0.00 5 GLY A O 15
ATOM 7981 N N . SER A 1 6 ? 13.735 0.110 -28.178 1.00 0.00 6 SER A N 15
ATOM 7982 C CA . SER A 1 6 ? 13.014 1.009 -27.281 1.00 0.00 6 SER A CA 15
ATOM 7983 C C . SER A 1 6 ? 11.597 0.500 -27.026 1.00 0.00 6 SER A C 15
ATOM 7984 O O . SER A 1 6 ? 10.955 -0.060 -27.907 1.00 0.00 6 SER A O 15
ATOM 7992 N N . CYS A 1 7 ? 11.114 0.721 -25.803 1.00 0.00 7 CYS A N 15
ATOM 7993 C CA . CYS A 1 7 ? 9.777 0.284 -25.425 1.00 0.00 7 CYS A CA 15
ATOM 7994 C C . CYS A 1 7 ? 8.729 0.922 -26.333 1.00 0.00 7 CYS A C 15
ATOM 7995 O O . CYS A 1 7 ? 7.643 0.361 -26.533 1.00 0.00 7 CYS A O 15
ATOM 8002 N N . ARG A 1 8 ? 9.045 2.089 -26.863 1.00 0.00 8 ARG A N 15
ATOM 8003 C CA . ARG A 1 8 ? 8.126 2.803 -27.747 1.00 0.00 8 ARG A CA 15
ATOM 8004 C C . ARG A 1 8 ? 8.049 2.127 -29.115 1.00 0.00 8 ARG A C 15
ATOM 8005 O O . ARG A 1 8 ? 7.001 1.623 -29.504 1.00 0.00 8 ARG A O 15
ATOM 8026 N N . SER A 1 9 ? 9.171 2.113 -29.828 1.00 0.00 9 SER A N 15
ATOM 8027 C CA . SER A 1 9 ? 9.227 1.494 -31.148 1.00 0.00 9 SER A CA 15
ATOM 8028 C C . SER A 1 9 ? 8.720 0.056 -31.101 1.00 0.00 9 SER A C 15
ATOM 8029 O O . SER A 1 9 ? 8.034 -0.395 -32.021 1.00 0.00 9 SER A O 15
ATOM 8037 N N . GLN A 1 10 ? 9.071 -0.648 -30.038 1.00 0.00 10 GLN A N 15
ATOM 8038 C CA . GLN A 1 10 ? 8.648 -2.037 -29.863 1.00 0.00 10 GLN A CA 15
ATOM 8039 C C . GLN A 1 10 ? 7.133 -2.136 -29.756 1.00 0.00 10 GLN A C 15
ATOM 8040 O O . GLN A 1 10 ? 6.504 -2.959 -30.414 1.00 0.00 10 GLN A O 15
ATOM 8054 N N . CYS A 1 11 ? 6.548 -1.290 -28.916 1.00 0.00 11 CYS A N 15
ATOM 8055 C CA . CYS A 1 11 ? 5.110 -1.291 -28.709 1.00 0.00 11 CYS A CA 15
ATOM 8056 C C . CYS A 1 11 ? 4.384 -0.747 -29.945 1.00 0.00 11 CYS A C 15
ATOM 8057 O O . CYS A 1 11 ? 3.224 -1.067 -30.184 1.00 0.00 11 CYS A O 15
ATOM 8064 N N . MET A 1 12 ? 5.089 0.071 -30.720 1.00 0.00 12 MET A N 15
ATOM 8065 C CA . MET A 1 12 ? 4.514 0.652 -31.935 1.00 0.00 12 MET A CA 15
ATOM 8066 C C . MET A 1 12 ? 4.380 -0.396 -33.025 1.00 0.00 12 MET A C 15
ATOM 8067 O O . MET A 1 12 ? 3.362 -0.470 -33.702 1.00 0.00 12 MET A O 15
ATOM 8081 N N . ARG A 1 13 ? 5.427 -1.208 -33.194 1.00 0.00 13 ARG A N 15
ATOM 8082 C CA . ARG A 1 13 ? 5.424 -2.248 -34.220 1.00 0.00 13 ARG A CA 15
ATOM 8083 C C . ARG A 1 13 ? 4.425 -3.356 -33.868 1.00 0.00 13 ARG A C 15
ATOM 8084 O O . ARG A 1 13 ? 3.780 -3.925 -34.748 1.00 0.00 13 ARG A O 15
ATOM 8105 N N . ARG A 1 14 ? 4.302 -3.639 -32.574 1.00 0.00 14 ARG A N 15
ATOM 8106 C CA . ARG A 1 14 ? 3.383 -4.677 -32.108 1.00 0.00 14 ARG A CA 15
ATOM 8107 C C . ARG A 1 14 ? 1.936 -4.215 -32.245 1.00 0.00 14 ARG A C 15
ATOM 8108 O O . ARG A 1 14 ? 1.027 -5.026 -32.431 1.00 0.00 14 ARG A O 15
ATOM 8129 N N . HIS A 1 15 ? 1.724 -2.903 -32.160 1.00 0.00 15 HIS A N 15
ATOM 8130 C CA . HIS A 1 15 ? 0.383 -2.339 -32.279 1.00 0.00 15 HIS A CA 15
ATOM 8131 C C . HIS A 1 15 ? 0.290 -1.419 -33.496 1.00 0.00 15 HIS A C 15
ATOM 8132 O O . HIS A 1 15 ? -0.205 -0.295 -33.394 1.00 0.00 15 HIS A O 15
ATOM 8146 N N . GLU A 1 16 ? 0.766 -1.908 -34.638 1.00 0.00 16 GLU A N 15
ATOM 8147 C CA . GLU A 1 16 ? 0.733 -1.130 -35.871 1.00 0.00 16 GLU A CA 15
ATOM 8148 C C . GLU A 1 16 ? -0.713 -0.844 -36.296 1.00 0.00 16 GLU A C 15
ATOM 8149 O O . GLU A 1 16 ? -0.985 0.147 -36.964 1.00 0.00 16 GLU A O 15
ATOM 8161 N N . ASP A 1 17 ? -1.621 -1.728 -35.903 1.00 0.00 17 ASP A N 15
ATOM 8162 C CA . ASP A 1 17 ? -3.032 -1.575 -36.246 1.00 0.00 17 ASP A CA 15
ATOM 8163 C C . ASP A 1 17 ? -3.742 -0.683 -35.235 1.00 0.00 17 ASP A C 15
ATOM 8164 O O . ASP A 1 17 ? -4.740 -0.034 -35.546 1.00 0.00 17 ASP A O 15
ATOM 8173 N N . GLU A 1 18 ? -3.224 -0.666 -34.003 1.00 0.00 18 GLU A N 15
ATOM 8174 C CA . GLU A 1 18 ? -3.814 0.140 -32.944 1.00 0.00 18 GLU A CA 15
ATOM 8175 C C . GLU A 1 18 ? -2.729 0.814 -32.103 1.00 0.00 18 GLU A C 15
ATOM 8176 O O . GLU A 1 18 ? -2.507 0.468 -30.938 1.00 0.00 18 GLU A O 15
ATOM 8188 N N . PRO A 1 19 ? -2.033 1.784 -32.700 1.00 0.00 19 PRO A N 15
ATOM 8189 C CA . PRO A 1 19 ? -0.962 2.520 -32.031 1.00 0.00 19 PRO A CA 15
ATOM 8190 C C . PRO A 1 19 ? -1.487 3.442 -30.926 1.00 0.00 19 PRO A C 15
ATOM 8191 O O . PRO A 1 19 ? -0.714 4.034 -30.176 1.00 0.00 19 PRO A O 15
ATOM 8202 N N . TRP A 1 20 ? -2.810 3.542 -30.832 1.00 0.00 20 TRP A N 15
ATOM 8203 C CA . TRP A 1 20 ? -3.440 4.383 -29.821 1.00 0.00 20 TRP A CA 15
ATOM 8204 C C . TRP A 1 20 ? -3.346 3.735 -28.443 1.00 0.00 20 TRP A C 15
ATOM 8205 O O . TRP A 1 20 ? -3.567 4.392 -27.428 1.00 0.00 20 TRP A O 15
ATOM 8226 N N . ARG A 1 21 ? -3.022 2.453 -28.417 1.00 0.00 21 ARG A N 15
ATOM 8227 C CA . ARG A 1 21 ? -2.909 1.719 -27.166 1.00 0.00 21 ARG A CA 15
ATOM 8228 C C . ARG A 1 21 ? -1.441 1.459 -26.816 1.00 0.00 21 ARG A C 15
ATOM 8229 O O . ARG A 1 21 ? -1.138 0.845 -25.789 1.00 0.00 21 ARG A O 15
ATOM 8250 N N . VAL A 1 22 ? -0.552 1.940 -27.664 1.00 0.00 22 VAL A N 15
ATOM 8251 C CA . VAL A 1 22 ? 0.886 1.772 -27.450 1.00 0.00 22 VAL A CA 15
ATOM 8252 C C . VAL A 1 22 ? 1.299 2.301 -26.087 1.00 0.00 22 VAL A C 15
ATOM 8253 O O . VAL A 1 22 ? 2.191 1.747 -25.441 1.00 0.00 22 VAL A O 15
ATOM 8266 N N . GLN A 1 23 ? 0.642 3.369 -25.648 1.00 0.00 23 GLN A N 15
ATOM 8267 C CA . GLN A 1 23 ? 0.955 3.976 -24.352 1.00 0.00 23 GLN A CA 15
ATOM 8268 C C . GLN A 1 23 ? 0.864 2.941 -23.236 1.00 0.00 23 GLN A C 15
ATOM 8269 O O . GLN A 1 23 ? 1.831 2.736 -22.488 1.00 0.00 23 GLN A O 15
ATOM 8283 N N . GLU A 1 24 ? -0.278 2.281 -23.129 1.00 0.00 24 GLU A N 15
ATOM 8284 C CA . GLU A 1 24 ? -0.493 1.264 -22.102 1.00 0.00 24 GLU A CA 15
ATOM 8285 C C . GLU A 1 24 ? 0.599 0.195 -22.169 1.00 0.00 24 GLU A C 15
ATOM 8286 O O . GLU A 1 24 ? 0.975 -0.376 -21.146 1.00 0.00 24 GLU A O 15
ATOM 8298 N N . CYS A 1 25 ? 1.094 -0.058 -23.377 1.00 0.00 25 CYS A N 15
ATOM 8299 C CA . CYS A 1 25 ? 2.130 -1.058 -23.568 1.00 0.00 25 CYS A CA 15
ATOM 8300 C C . CYS A 1 25 ? 3.485 -0.537 -23.108 1.00 0.00 25 CYS A C 15
ATOM 8301 O O . CYS A 1 25 ? 4.237 -1.238 -22.425 1.00 0.00 25 CYS A O 15
ATOM 8308 N N . VAL A 1 26 ? 3.796 0.706 -23.478 1.00 0.00 26 VAL A N 15
ATOM 8309 C CA . VAL A 1 26 ? 5.066 1.321 -23.096 1.00 0.00 26 VAL A CA 15
ATOM 8310 C C . VAL A 1 26 ? 5.143 1.518 -21.584 1.00 0.00 26 VAL A C 15
ATOM 8311 O O . VAL A 1 26 ? 6.185 1.286 -20.971 1.00 0.00 26 VAL A O 15
ATOM 8324 N N . SER A 1 27 ? 4.035 1.949 -20.985 1.00 0.00 27 SER A N 15
ATOM 8325 C CA . SER A 1 27 ? 3.981 2.179 -19.545 1.00 0.00 27 SER A CA 15
ATOM 8326 C C . SER A 1 27 ? 4.458 0.954 -18.782 1.00 0.00 27 SER A C 15
ATOM 8327 O O . SER A 1 27 ? 5.142 1.076 -17.761 1.00 0.00 27 SER A O 15
ATOM 8335 N N . GLN A 1 28 ? 4.114 -0.229 -19.283 1.00 0.00 28 GLN A N 15
ATOM 8336 C CA . GLN A 1 28 ? 4.505 -1.473 -18.653 1.00 0.00 28 GLN A CA 15
ATOM 8337 C C . GLN A 1 28 ? 5.976 -1.778 -18.903 1.00 0.00 28 GLN A C 15
ATOM 8338 O O . GLN A 1 28 ? 6.745 -2.022 -17.975 1.00 0.00 28 GLN A O 15
ATOM 8352 N N . CYS A 1 29 ? 6.366 -1.754 -20.177 1.00 0.00 29 CYS A N 15
ATOM 8353 C CA . CYS A 1 29 ? 7.753 -2.026 -20.556 1.00 0.00 29 CYS A CA 15
ATOM 8354 C C . CYS A 1 29 ? 8.707 -1.106 -19.819 1.00 0.00 29 CYS A C 15
ATOM 8355 O O . CYS A 1 29 ? 9.641 -1.562 -19.145 1.00 0.00 29 CYS A O 15
ATOM 8362 N N . ARG A 1 30 ? 8.479 0.202 -19.936 1.00 0.00 30 ARG A N 15
ATOM 8363 C CA . ARG A 1 30 ? 9.321 1.191 -19.274 1.00 0.00 30 ARG A CA 15
ATOM 8364 C C . ARG A 1 30 ? 9.306 0.995 -17.767 1.00 0.00 30 ARG A C 15
ATOM 8365 O O . ARG A 1 30 ? 10.309 1.229 -17.085 1.00 0.00 30 ARG A O 15
ATOM 8386 N N . ARG A 1 31 ? 8.159 0.584 -17.233 1.00 0.00 31 ARG A N 15
ATOM 8387 C CA . ARG A 1 31 ? 8.010 0.367 -15.809 1.00 0.00 31 ARG A CA 15
ATOM 8388 C C . ARG A 1 31 ? 9.027 -0.665 -15.308 1.00 0.00 31 ARG A C 15
ATOM 8389 O O . ARG A 1 31 ? 9.505 -1.506 -16.072 1.00 0.00 31 ARG A O 15
ATOM 8410 N N . ARG A 1 32 ? 9.337 -0.599 -14.020 1.00 0.00 32 ARG A N 15
ATOM 8411 C CA . ARG A 1 32 ? 10.291 -1.518 -13.417 1.00 0.00 32 ARG A CA 15
ATOM 8412 C C . ARG A 1 32 ? 10.122 -1.571 -11.897 1.00 0.00 32 ARG A C 15
ATOM 8413 O O . ARG A 1 32 ? 11.071 -1.857 -11.168 1.00 0.00 32 ARG A O 15
ATOM 8434 N N . ARG A 1 33 ? 8.908 -1.290 -11.441 1.00 0.00 33 ARG A N 15
ATOM 8435 C CA . ARG A 1 33 ? 8.611 -1.304 -10.013 1.00 0.00 33 ARG A CA 15
ATOM 8436 C C . ARG A 1 33 ? 8.351 -2.729 -9.523 1.00 0.00 33 ARG A C 15
ATOM 8437 O O . ARG A 1 33 ? 8.374 -2.989 -8.318 1.00 0.00 33 ARG A O 15
ATOM 8458 N N . GLY A 1 34 ? 8.115 -3.636 -10.456 1.00 0.00 34 GLY A N 15
ATOM 8459 C CA . GLY A 1 34 ? 7.855 -5.019 -10.104 1.00 0.00 34 GLY A CA 15
ATOM 8460 C C . GLY A 1 34 ? 9.034 -5.925 -10.405 1.00 0.00 34 GLY A C 15
ATOM 8461 O O . GLY A 1 34 ? 10.142 -5.453 -10.646 1.00 0.00 34 GLY A O 15
ATOM 8465 N N . GLY A 1 35 ? 8.795 -7.236 -10.387 1.00 0.00 35 GLY A N 15
ATOM 8466 C CA . GLY A 1 35 ? 9.850 -8.180 -10.657 1.00 0.00 35 GLY A CA 15
ATOM 8467 C C . GLY A 1 35 ? 9.503 -9.588 -10.192 1.00 0.00 35 GLY A C 15
ATOM 8468 O O . GLY A 1 35 ? 10.280 -10.219 -9.488 1.00 0.00 35 GLY A O 15
ATOM 8472 N N . GLY A 1 36 ? 8.330 -10.063 -10.601 1.00 0.00 36 GLY A N 15
ATOM 8473 C CA . GLY A 1 36 ? 7.903 -11.400 -10.212 1.00 0.00 36 GLY A CA 15
ATOM 8474 C C . GLY A 1 36 ? 8.461 -12.468 -11.120 1.00 0.00 36 GLY A C 15
ATOM 8475 O O . GLY A 1 36 ? 9.578 -12.347 -11.621 1.00 0.00 36 GLY A O 15
ATOM 8479 N N . ASP A 1 37 ? 7.672 -13.521 -11.335 1.00 0.00 37 ASP A N 15
ATOM 8480 C CA . ASP A 1 37 ? 8.105 -14.623 -12.192 1.00 0.00 37 ASP A CA 15
ATOM 8481 C C . ASP A 1 37 ? 7.757 -14.340 -13.646 1.00 0.00 37 ASP A C 15
ATOM 8482 O O . ASP A 1 37 ? 6.656 -14.654 -14.108 1.00 0.00 37 ASP A O 15
ATOM 8491 N N . GLY A 1 1 ? 17.977 -14.279 -30.243 1.00 0.00 1 GLY A N 16
ATOM 8492 C CA . GLY A 1 1 ? 18.754 -13.082 -30.510 1.00 0.00 1 GLY A CA 16
ATOM 8493 C C . GLY A 1 1 ? 18.786 -12.137 -29.327 1.00 0.00 1 GLY A C 16
ATOM 8494 O O . GLY A 1 1 ? 18.261 -12.445 -28.258 1.00 0.00 1 GLY A O 16
ATOM 8498 N N . SER A 1 2 ? 19.393 -10.971 -29.518 1.00 0.00 2 SER A N 16
ATOM 8499 C CA . SER A 1 2 ? 19.486 -9.966 -28.459 1.00 0.00 2 SER A CA 16
ATOM 8500 C C . SER A 1 2 ? 19.493 -8.561 -29.043 1.00 0.00 2 SER A C 16
ATOM 8501 O O . SER A 1 2 ? 20.550 -7.997 -29.331 1.00 0.00 2 SER A O 16
ATOM 8509 N N . GLY A 1 3 ? 18.304 -7.996 -29.206 1.00 0.00 3 GLY A N 16
ATOM 8510 C CA . GLY A 1 3 ? 18.190 -6.653 -29.753 1.00 0.00 3 GLY A CA 16
ATOM 8511 C C . GLY A 1 3 ? 17.685 -5.650 -28.729 1.00 0.00 3 GLY A C 16
ATOM 8512 O O . GLY A 1 3 ? 16.659 -5.873 -28.095 1.00 0.00 3 GLY A O 16
ATOM 8516 N N . ARG A 1 4 ? 18.421 -4.556 -28.575 1.00 0.00 4 ARG A N 16
ATOM 8517 C CA . ARG A 1 4 ? 18.048 -3.509 -27.623 1.00 0.00 4 ARG A CA 16
ATOM 8518 C C . ARG A 1 4 ? 17.636 -2.241 -28.349 1.00 0.00 4 ARG A C 16
ATOM 8519 O O . ARG A 1 4 ? 18.480 -1.473 -28.821 1.00 0.00 4 ARG A O 16
ATOM 8540 N N . GLY A 1 5 ? 16.322 -2.005 -28.421 1.00 0.00 5 GLY A N 16
ATOM 8541 C CA . GLY A 1 5 ? 15.823 -0.818 -29.093 1.00 0.00 5 GLY A CA 16
ATOM 8542 C C . GLY A 1 5 ? 15.161 0.153 -28.134 1.00 0.00 5 GLY A C 16
ATOM 8543 O O . GLY A 1 5 ? 15.837 0.865 -27.392 1.00 0.00 5 GLY A O 16
ATOM 8547 N N . SER A 1 6 ? 13.833 0.168 -28.141 1.00 0.00 6 SER A N 16
ATOM 8548 C CA . SER A 1 6 ? 13.066 1.057 -27.263 1.00 0.00 6 SER A CA 16
ATOM 8549 C C . SER A 1 6 ? 11.669 0.503 -27.009 1.00 0.00 6 SER A C 16
ATOM 8550 O O . SER A 1 6 ? 11.067 -0.113 -27.891 1.00 0.00 6 SER A O 16
ATOM 8558 N N . CYS A 1 7 ? 11.159 0.748 -25.807 1.00 0.00 7 CYS A N 16
ATOM 8559 C CA . CYS A 1 7 ? 9.827 0.272 -25.435 1.00 0.00 7 CYS A CA 16
ATOM 8560 C C . CYS A 1 7 ? 8.765 0.892 -26.337 1.00 0.00 7 CYS A C 16
ATOM 8561 O O . CYS A 1 7 ? 7.694 0.312 -26.538 1.00 0.00 7 CYS A O 16
ATOM 8568 N N . ARG A 1 8 ? 9.055 2.075 -26.868 1.00 0.00 8 ARG A N 16
ATOM 8569 C CA . ARG A 1 8 ? 8.127 2.771 -27.746 1.00 0.00 8 ARG A CA 16
ATOM 8570 C C . ARG A 1 8 ? 8.081 2.123 -29.124 1.00 0.00 8 ARG A C 16
ATOM 8571 O O . ARG A 1 8 ? 7.044 1.601 -29.535 1.00 0.00 8 ARG A O 16
ATOM 8592 N N . SER A 1 9 ? 9.204 2.168 -29.828 1.00 0.00 9 SER A N 16
ATOM 8593 C CA . SER A 1 9 ? 9.287 1.590 -31.161 1.00 0.00 9 SER A CA 16
ATOM 8594 C C . SER A 1 9 ? 8.798 0.138 -31.163 1.00 0.00 9 SER A C 16
ATOM 8595 O O . SER A 1 9 ? 8.172 -0.321 -32.115 1.00 0.00 9 SER A O 16
ATOM 8603 N N . GLN A 1 10 ? 9.102 -0.573 -30.075 1.00 0.00 10 GLN A N 16
ATOM 8604 C CA . GLN A 1 10 ? 8.692 -1.970 -29.952 1.00 0.00 10 GLN A CA 16
ATOM 8605 C C . GLN A 1 10 ? 7.175 -2.090 -29.838 1.00 0.00 10 GLN A C 16
ATOM 8606 O O . GLN A 1 10 ? 6.540 -2.836 -30.569 1.00 0.00 10 GLN A O 16
ATOM 8620 N N . CYS A 1 11 ? 6.593 -1.328 -28.905 1.00 0.00 11 CYS A N 16
ATOM 8621 C CA . CYS A 1 11 ? 5.153 -1.344 -28.696 1.00 0.00 11 CYS A CA 16
ATOM 8622 C C . CYS A 1 11 ? 4.416 -0.818 -29.920 1.00 0.00 11 CYS A C 16
ATOM 8623 O O . CYS A 1 11 ? 3.284 -1.217 -30.189 1.00 0.00 11 CYS A O 16
ATOM 8630 N N . MET A 1 12 ? 5.068 0.073 -30.662 1.00 0.00 12 MET A N 16
ATOM 8631 C CA . MET A 1 12 ? 4.479 0.651 -31.855 1.00 0.00 12 MET A CA 16
ATOM 8632 C C . MET A 1 12 ? 4.348 -0.401 -32.962 1.00 0.00 12 MET A C 16
ATOM 8633 O O . MET A 1 12 ? 3.302 -0.513 -33.586 1.00 0.00 12 MET A O 16
ATOM 8647 N N . ARG A 1 13 ? 5.413 -1.143 -33.183 1.00 0.00 13 ARG A N 16
ATOM 8648 C CA . ARG A 1 13 ? 5.420 -2.187 -34.212 1.00 0.00 13 ARG A CA 16
ATOM 8649 C C . ARG A 1 13 ? 4.451 -3.301 -33.861 1.00 0.00 13 ARG A C 16
ATOM 8650 O O . ARG A 1 13 ? 3.806 -3.882 -34.733 1.00 0.00 13 ARG A O 16
ATOM 8671 N N . ARG A 1 14 ? 4.351 -3.611 -32.564 1.00 0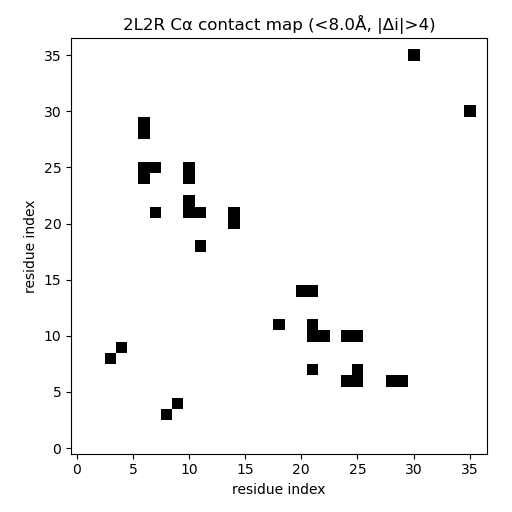.00 14 ARG A N 16
ATOM 8672 C CA . ARG A 1 14 ? 3.456 -4.661 -32.102 1.00 0.00 14 ARG A CA 16
ATOM 8673 C C . ARG A 1 14 ? 1.996 -4.224 -32.206 1.00 0.00 14 ARG A C 16
ATOM 8674 O O . ARG A 1 14 ? 1.098 -5.060 -32.322 1.00 0.00 14 ARG A O 16
ATOM 8695 N N . HIS A 1 15 ? 1.775 -2.917 -32.148 1.00 0.00 15 HIS A N 16
ATOM 8696 C CA . HIS A 1 15 ? 0.421 -2.364 -32.238 1.00 0.00 15 HIS A CA 16
ATOM 8697 C C . HIS A 1 15 ? 0.281 -1.469 -33.459 1.00 0.00 15 HIS A C 16
ATOM 8698 O O . HIS A 1 15 ? -0.213 -0.344 -33.363 1.00 0.00 15 HIS A O 16
ATOM 8712 N N . GLU A 1 16 ? 0.717 -1.969 -34.617 1.00 0.00 16 GLU A N 16
ATOM 8713 C CA . GLU A 1 16 ? 0.646 -1.204 -35.849 1.00 0.00 16 GLU A CA 16
ATOM 8714 C C . GLU A 1 16 ? -0.808 -0.954 -36.248 1.00 0.00 16 GLU A C 16
ATOM 8715 O O . GLU A 1 16 ? -1.122 0.022 -36.943 1.00 0.00 16 GLU A O 16
ATOM 8727 N N . ASP A 1 17 ? -1.702 -1.837 -35.804 1.00 0.00 17 ASP A N 16
ATOM 8728 C CA . ASP A 1 17 ? -3.115 -1.717 -36.115 1.00 0.00 17 ASP A CA 16
ATOM 8729 C C . ASP A 1 17 ? -3.799 -0.748 -35.148 1.00 0.00 17 ASP A C 16
ATOM 8730 O O . ASP A 1 17 ? -4.772 -0.078 -35.516 1.00 0.00 17 ASP A O 16
ATOM 8739 N N . GLU A 1 18 ? -3.283 -0.674 -33.930 1.00 0.00 18 GLU A N 16
ATOM 8740 C CA . GLU A 1 18 ? -3.850 0.221 -32.916 1.00 0.00 18 GLU A CA 16
ATOM 8741 C C . GLU A 1 18 ? -2.736 0.886 -32.100 1.00 0.00 18 GLU A C 16
ATOM 8742 O O . GLU A 1 18 ? -2.492 0.541 -30.949 1.00 0.00 18 GLU A O 16
ATOM 8754 N N . PRO A 1 19 ? -2.059 1.858 -32.720 1.00 0.00 19 PRO A N 16
ATOM 8755 C CA . PRO A 1 19 ? -0.964 2.603 -32.074 1.00 0.00 19 PRO A CA 16
ATOM 8756 C C . PRO A 1 19 ? -1.467 3.522 -30.964 1.00 0.00 19 PRO A C 16
ATOM 8757 O O . PRO A 1 19 ? -0.672 4.100 -30.225 1.00 0.00 19 PRO A O 16
ATOM 8768 N N . TRP A 1 20 ? -2.784 3.643 -30.854 1.00 0.00 20 TRP A N 16
ATOM 8769 C CA . TRP A 1 20 ? -3.389 4.487 -29.836 1.00 0.00 20 TRP A CA 16
ATOM 8770 C C . TRP A 1 20 ? -3.313 3.823 -28.458 1.00 0.00 20 TRP A C 16
ATOM 8771 O O . TRP A 1 20 ? -3.522 4.466 -27.438 1.00 0.00 20 TRP A O 16
ATOM 8792 N N . ARG A 1 21 ? -3.017 2.523 -28.447 1.00 0.00 21 ARG A N 16
ATOM 8793 C CA . ARG A 1 21 ? -2.913 1.769 -27.203 1.00 0.00 21 ARG A CA 16
ATOM 8794 C C . ARG A 1 21 ? -1.458 1.491 -26.860 1.00 0.00 21 ARG A C 16
ATOM 8795 O O . ARG A 1 21 ? -1.158 0.868 -25.839 1.00 0.00 21 ARG A O 16
ATOM 8816 N N . VAL A 1 22 ? -0.552 1.958 -27.713 1.00 0.00 22 VAL A N 16
ATOM 8817 C CA . VAL A 1 22 ? 0.874 1.757 -27.500 1.00 0.00 22 VAL A CA 16
ATOM 8818 C C . VAL A 1 22 ? 1.304 2.271 -26.122 1.00 0.00 22 VAL A C 16
ATOM 8819 O O . VAL A 1 22 ? 2.180 1.689 -25.474 1.00 0.00 22 VAL A O 16
ATOM 8832 N N . GLN A 1 23 ? 0.673 3.357 -25.679 1.00 0.00 23 GLN A N 16
ATOM 8833 C CA . GLN A 1 23 ? 0.993 3.947 -24.389 1.00 0.00 23 GLN A CA 16
ATOM 8834 C C . GLN A 1 23 ? 0.886 2.906 -23.277 1.00 0.00 23 GLN A C 16
ATOM 8835 O O . GLN A 1 23 ? 1.825 2.711 -22.512 1.00 0.00 23 GLN A O 16
ATOM 8849 N N . GLU A 1 24 ? -0.268 2.253 -23.190 1.00 0.00 24 GLU A N 16
ATOM 8850 C CA . GLU A 1 24 ? -0.497 1.238 -22.179 1.00 0.00 24 GLU A CA 16
ATOM 8851 C C . GLU A 1 24 ? 0.594 0.161 -22.218 1.00 0.00 24 GLU A C 16
ATOM 8852 O O . GLU A 1 24 ? 0.961 -0.408 -21.187 1.00 0.00 24 GLU A O 16
ATOM 8864 N N . CYS A 1 25 ? 1.098 -0.102 -23.418 1.00 0.00 25 CYS A N 16
ATOM 8865 C CA . CYS A 1 25 ? 2.141 -1.107 -23.597 1.00 0.00 25 CYS A CA 16
ATOM 8866 C C . CYS A 1 25 ? 3.498 -0.574 -23.117 1.00 0.00 25 CYS A C 16
ATOM 8867 O O . CYS A 1 25 ? 4.235 -1.274 -22.426 1.00 0.00 25 CYS A O 16
ATOM 8874 N N . VAL A 1 26 ? 3.809 0.665 -23.491 1.00 0.00 26 VAL A N 16
ATOM 8875 C CA . VAL A 1 26 ? 5.059 1.285 -23.100 1.00 0.00 26 VAL A CA 16
ATOM 8876 C C . VAL A 1 26 ? 5.127 1.488 -21.583 1.00 0.00 26 VAL A C 16
ATOM 8877 O O . VAL A 1 26 ? 6.168 1.263 -20.964 1.00 0.00 26 VAL A O 16
ATOM 8890 N N . SER A 1 27 ? 4.012 1.921 -21.010 1.00 0.00 27 SER A N 16
ATOM 8891 C CA . SER A 1 27 ? 3.945 2.159 -19.566 1.00 0.00 27 SER A CA 16
ATOM 8892 C C . SER A 1 27 ? 4.426 0.938 -18.789 1.00 0.00 27 SER A C 16
ATOM 8893 O O . SER A 1 27 ? 5.085 1.057 -17.765 1.00 0.00 27 SER A O 16
ATOM 8901 N N . GLN A 1 28 ? 4.072 -0.250 -19.288 1.00 0.00 28 GLN A N 16
ATOM 8902 C CA . GLN A 1 28 ? 4.466 -1.492 -18.651 1.00 0.00 28 GLN A CA 16
ATOM 8903 C C . GLN A 1 28 ? 5.945 -1.789 -18.895 1.00 0.00 28 GLN A C 16
ATOM 8904 O O . GLN A 1 28 ? 6.701 -2.029 -17.951 1.00 0.00 28 GLN A O 16
ATOM 8918 N N . CYS A 1 29 ? 6.342 -1.771 -20.155 1.00 0.00 29 CYS A N 16
ATOM 8919 C CA . CYS A 1 29 ? 7.734 -2.045 -20.526 1.00 0.00 29 CYS A CA 16
ATOM 8920 C C . CYS A 1 29 ? 8.686 -1.114 -19.776 1.00 0.00 29 CYS A C 16
ATOM 8921 O O . CYS A 1 29 ? 9.606 -1.569 -19.103 1.00 0.00 29 CYS A O 16
ATOM 8928 N N . ARG A 1 30 ? 8.452 0.184 -19.901 1.00 0.00 30 ARG A N 16
ATOM 8929 C CA . ARG A 1 30 ? 9.291 1.183 -19.238 1.00 0.00 30 ARG A CA 16
ATOM 8930 C C . ARG A 1 30 ? 9.227 1.017 -17.716 1.00 0.00 30 ARG A C 16
ATOM 8931 O O . ARG A 1 30 ? 10.213 0.651 -17.091 1.00 0.00 30 ARG A O 16
ATOM 8952 N N . ARG A 1 31 ? 8.065 1.296 -17.143 1.00 0.00 31 ARG A N 16
ATOM 8953 C CA . ARG A 1 31 ? 7.869 1.172 -15.706 1.00 0.00 31 ARG A CA 16
ATOM 8954 C C . ARG A 1 31 ? 7.905 -0.287 -15.272 1.00 0.00 31 ARG A C 16
ATOM 8955 O O . ARG A 1 31 ? 8.255 -1.166 -16.051 1.00 0.00 31 ARG A O 16
ATOM 8976 N N . ARG A 1 32 ? 7.546 -0.528 -14.010 1.00 0.00 32 ARG A N 16
ATOM 8977 C CA . ARG A 1 32 ? 7.540 -1.888 -13.475 1.00 0.00 32 ARG A CA 16
ATOM 8978 C C . ARG A 1 32 ? 6.874 -1.919 -12.092 1.00 0.00 32 ARG A C 16
ATOM 8979 O O . ARG A 1 32 ? 7.545 -2.049 -11.076 1.00 0.00 32 ARG A O 16
ATOM 9000 N N . ARG A 1 33 ? 5.555 -1.788 -12.077 1.00 0.00 33 ARG A N 16
ATOM 9001 C CA . ARG A 1 33 ? 4.802 -1.798 -10.831 1.00 0.00 33 ARG A CA 16
ATOM 9002 C C . ARG A 1 33 ? 4.292 -3.203 -10.516 1.00 0.00 33 ARG A C 16
ATOM 9003 O O . ARG A 1 33 ? 3.163 -3.384 -10.066 1.00 0.00 33 ARG A O 16
ATOM 9024 N N . GLY A 1 34 ? 5.136 -4.205 -10.762 1.00 0.00 34 GLY A N 16
ATOM 9025 C CA . GLY A 1 34 ? 4.762 -5.575 -10.497 1.00 0.00 34 GLY A CA 16
ATOM 9026 C C . GLY A 1 34 ? 5.913 -6.542 -10.679 1.00 0.00 34 GLY A C 16
ATOM 9027 O O . GLY A 1 34 ? 6.788 -6.652 -9.825 1.00 0.00 34 GLY A O 16
ATOM 9031 N N . GLY A 1 35 ? 5.908 -7.256 -11.806 1.00 0.00 35 GLY A N 16
ATOM 9032 C CA . GLY A 1 35 ? 6.974 -8.207 -12.084 1.00 0.00 35 GLY A CA 16
ATOM 9033 C C . GLY A 1 35 ? 6.860 -8.802 -13.469 1.00 0.00 35 GLY A C 16
ATOM 9034 O O . GLY A 1 35 ? 7.867 -8.962 -14.164 1.00 0.00 35 GLY A O 16
ATOM 9038 N N . GLY A 1 36 ? 5.641 -9.148 -13.872 1.00 0.00 36 GLY A N 16
ATOM 9039 C CA . GLY A 1 36 ? 5.433 -9.736 -15.189 1.00 0.00 36 GLY A CA 16
ATOM 9040 C C . GLY A 1 36 ? 4.196 -9.181 -15.878 1.00 0.00 36 GLY A C 16
ATOM 9041 O O . GLY A 1 36 ? 3.966 -7.973 -15.875 1.00 0.00 36 GLY A O 16
ATOM 9045 N N . ASP A 1 37 ? 3.408 -10.070 -16.461 1.00 0.00 37 ASP A N 16
ATOM 9046 C CA . ASP A 1 37 ? 2.189 -9.669 -17.153 1.00 0.00 37 ASP A CA 16
ATOM 9047 C C . ASP A 1 37 ? 2.465 -8.504 -18.111 1.00 0.00 37 ASP A C 16
ATOM 9048 O O . ASP A 1 37 ? 1.810 -8.360 -19.137 1.00 0.00 37 ASP A O 16
ATOM 9057 N N . GLY A 1 1 ? 20.898 -3.254 -22.126 1.00 0.00 1 GLY A N 17
ATOM 9058 C CA . GLY A 1 1 ? 21.911 -3.836 -22.980 1.00 0.00 1 GLY A CA 17
ATOM 9059 C C . GLY A 1 1 ? 21.930 -3.205 -24.364 1.00 0.00 1 GLY A C 17
ATOM 9060 O O . GLY A 1 1 ? 20.888 -2.812 -24.880 1.00 0.00 1 GLY A O 17
ATOM 9064 N N . SER A 1 2 ? 23.119 -3.121 -24.952 1.00 0.00 2 SER A N 17
ATOM 9065 C CA . SER A 1 2 ? 23.258 -2.532 -26.282 1.00 0.00 2 SER A CA 17
ATOM 9066 C C . SER A 1 2 ? 22.311 -3.192 -27.271 1.00 0.00 2 SER A C 17
ATOM 9067 O O . SER A 1 2 ? 21.994 -4.385 -27.165 1.00 0.00 2 SER A O 17
ATOM 9075 N N . GLY A 1 3 ? 21.846 -2.417 -28.251 1.00 0.00 3 GLY A N 17
ATOM 9076 C CA . GLY A 1 3 ? 20.929 -2.948 -29.245 1.00 0.00 3 GLY A CA 17
ATOM 9077 C C . GLY A 1 3 ? 19.923 -1.908 -29.713 1.00 0.00 3 GLY A C 17
ATOM 9078 O O . GLY A 1 3 ? 20.016 -0.736 -29.351 1.00 0.00 3 GLY A O 17
ATOM 9082 N N . ARG A 1 4 ? 18.962 -2.343 -30.521 1.00 0.00 4 ARG A N 17
ATOM 9083 C CA . ARG A 1 4 ? 17.942 -1.450 -31.045 1.00 0.00 4 ARG A CA 17
ATOM 9084 C C . ARG A 1 4 ? 16.552 -2.052 -30.874 1.00 0.00 4 ARG A C 17
ATOM 9085 O O . ARG A 1 4 ? 16.261 -3.140 -31.375 1.00 0.00 4 ARG A O 17
ATOM 9106 N N . GLY A 1 5 ? 15.686 -1.346 -30.150 1.00 0.00 5 GLY A N 17
ATOM 9107 C CA . GLY A 1 5 ? 14.339 -1.823 -29.925 1.00 0.00 5 GLY A CA 17
ATOM 9108 C C . GLY A 1 5 ? 13.723 -1.253 -28.655 1.00 0.00 5 GLY A C 17
ATOM 9109 O O . GLY A 1 5 ? 13.313 -2.000 -27.764 1.00 0.00 5 GLY A O 17
ATOM 9113 N N . SER A 1 6 ? 13.655 0.066 -28.582 1.00 0.00 6 SER A N 17
ATOM 9114 C CA . SER A 1 6 ? 13.094 0.736 -27.409 1.00 0.00 6 SER A CA 17
ATOM 9115 C C . SER A 1 6 ? 11.642 0.318 -27.187 1.00 0.00 6 SER A C 17
ATOM 9116 O O . SER A 1 6 ? 10.957 -0.105 -28.125 1.00 0.00 6 SER A O 17
ATOM 9124 N N . CYS A 1 7 ? 11.187 0.434 -25.944 1.00 0.00 7 CYS A N 17
ATOM 9125 C CA . CYS A 1 7 ? 9.824 0.064 -25.603 1.00 0.00 7 CYS A CA 17
ATOM 9126 C C . CYS A 1 7 ? 8.823 0.762 -26.518 1.00 0.00 7 CYS A C 17
ATOM 9127 O O . CYS A 1 7 ? 7.787 0.193 -26.879 1.00 0.00 7 CYS A O 17
ATOM 9134 N N . ARG A 1 8 ? 9.133 1.997 -26.892 1.00 0.00 8 ARG A N 17
ATOM 9135 C CA . ARG A 1 8 ? 8.260 2.773 -27.767 1.00 0.00 8 ARG A CA 17
ATOM 9136 C C . ARG A 1 8 ? 8.142 2.129 -29.145 1.00 0.00 8 ARG A C 17
ATOM 9137 O O . ARG A 1 8 ? 7.075 1.685 -29.549 1.00 0.00 8 ARG A O 17
ATOM 9158 N N . SER A 1 9 ? 9.265 2.074 -29.858 1.00 0.00 9 SER A N 17
ATOM 9159 C CA . SER A 1 9 ? 9.294 1.476 -31.189 1.00 0.00 9 SER A CA 17
ATOM 9160 C C . SER A 1 9 ? 8.793 0.041 -31.158 1.00 0.00 9 SER A C 17
ATOM 9161 O O . SER A 1 9 ? 8.117 -0.414 -32.077 1.00 0.00 9 SER A O 17
ATOM 9169 N N . GLN A 1 10 ? 9.116 -0.677 -30.080 1.00 0.00 10 GLN A N 17
ATOM 9170 C CA . GLN A 1 10 ? 8.695 -2.063 -29.929 1.00 0.00 10 GLN A CA 17
ATOM 9171 C C . GLN A 1 10 ? 7.187 -2.152 -29.771 1.00 0.00 10 GLN A C 17
ATOM 9172 O O . GLN A 1 10 ? 6.539 -3.005 -30.379 1.00 0.00 10 GLN A O 17
ATOM 9186 N N . CYS A 1 11 ? 6.620 -1.276 -28.939 1.00 0.00 11 CYS A N 17
ATOM 9187 C CA . CYS A 1 11 ? 5.184 -1.263 -28.708 1.00 0.00 11 CYS A CA 17
ATOM 9188 C C . CYS A 1 11 ? 4.438 -0.735 -29.920 1.00 0.00 11 CYS A C 17
ATOM 9189 O O . CYS A 1 11 ? 3.309 -1.140 -30.190 1.00 0.00 11 CYS A O 17
ATOM 9196 N N . MET A 1 12 ? 5.077 0.166 -30.662 1.00 0.00 12 MET A N 17
ATOM 9197 C CA . MET A 1 12 ? 4.467 0.752 -31.855 1.00 0.00 12 MET A CA 17
ATOM 9198 C C . MET A 1 12 ? 4.347 -0.295 -32.961 1.00 0.00 12 MET A C 17
ATOM 9199 O O . MET A 1 12 ? 3.309 -0.399 -33.611 1.00 0.00 12 MET A O 17
ATOM 9213 N N . ARG A 1 13 ? 5.410 -1.060 -33.164 1.00 0.00 13 ARG A N 17
ATOM 9214 C CA . ARG A 1 13 ? 5.423 -2.091 -34.204 1.00 0.00 13 ARG A CA 17
ATOM 9215 C C . ARG A 1 13 ? 4.469 -3.220 -33.852 1.00 0.00 13 ARG A C 17
ATOM 9216 O O . ARG A 1 13 ? 3.834 -3.801 -34.728 1.00 0.00 13 ARG A O 17
ATOM 9237 N N . ARG A 1 14 ? 4.372 -3.529 -32.561 1.00 0.00 14 ARG A N 17
ATOM 9238 C CA . ARG A 1 14 ? 3.488 -4.588 -32.098 1.00 0.00 14 ARG A CA 17
ATOM 9239 C C . ARG A 1 14 ? 2.022 -4.177 -32.199 1.00 0.00 14 ARG A C 17
ATOM 9240 O O . ARG A 1 14 ? 1.133 -5.020 -32.327 1.00 0.00 14 ARG A O 17
ATOM 9261 N N . HIS A 1 15 ? 1.783 -2.863 -32.149 1.00 0.00 15 HIS A N 17
ATOM 9262 C CA . HIS A 1 15 ? 0.427 -2.341 -32.248 1.00 0.00 15 HIS A CA 17
ATOM 9263 C C . HIS A 1 15 ? 0.274 -1.441 -33.473 1.00 0.00 15 HIS A C 17
ATOM 9264 O O . HIS A 1 15 ? -0.232 -0.327 -33.384 1.00 0.00 15 HIS A O 17
ATOM 9278 N N . GLU A 1 16 ? 0.720 -1.942 -34.624 1.00 0.00 16 GLU A N 17
ATOM 9279 C CA . GLU A 1 16 ? 0.634 -1.197 -35.869 1.00 0.00 16 GLU A CA 17
ATOM 9280 C C . GLU A 1 16 ? -0.818 -0.956 -36.268 1.00 0.00 16 GLU A C 17
ATOM 9281 O O . GLU A 1 16 ? -1.136 0.006 -36.963 1.00 0.00 16 GLU A O 17
ATOM 9293 N N . ASP A 1 17 ? -1.698 -1.844 -35.817 1.00 0.00 17 ASP A N 17
ATOM 9294 C CA . ASP A 1 17 ? -3.127 -1.739 -36.123 1.00 0.00 17 ASP A CA 17
ATOM 9295 C C . ASP A 1 17 ? -3.813 -0.777 -35.163 1.00 0.00 17 ASP A C 17
ATOM 9296 O O . ASP A 1 17 ? -4.797 -0.125 -35.520 1.00 0.00 17 ASP A O 17
ATOM 9305 N N . GLU A 1 18 ? -3.296 -0.683 -33.945 1.00 0.00 18 GLU A N 17
ATOM 9306 C CA . GLU A 1 18 ? -3.866 0.196 -32.933 1.00 0.00 18 GLU A CA 17
ATOM 9307 C C . GLU A 1 18 ? -2.763 0.869 -32.109 1.00 0.00 18 GLU A C 17
ATOM 9308 O O . GLU A 1 18 ? -2.517 0.527 -30.961 1.00 0.00 18 GLU A O 17
ATOM 9320 N N . PRO A 1 19 ? -2.092 1.853 -32.728 1.00 0.00 19 PRO A N 17
ATOM 9321 C CA . PRO A 1 19 ? -1.001 2.596 -32.080 1.00 0.00 19 PRO A CA 17
ATOM 9322 C C . PRO A 1 19 ? -1.514 3.506 -30.969 1.00 0.00 19 PRO A C 17
ATOM 9323 O O . PRO A 1 19 ? -0.723 4.089 -30.228 1.00 0.00 19 PRO A O 17
ATOM 9334 N N . TRP A 1 20 ? -2.825 3.623 -30.857 1.00 0.00 20 TRP A N 17
ATOM 9335 C CA . TRP A 1 20 ? -3.438 4.465 -29.835 1.00 0.00 20 TRP A CA 17
ATOM 9336 C C . TRP A 1 20 ? -3.361 3.797 -28.467 1.00 0.00 20 TRP A C 17
ATOM 9337 O O . TRP A 1 20 ? -3.578 4.444 -27.448 1.00 0.00 20 TRP A O 17
ATOM 9358 N N . ARG A 1 21 ? -3.057 2.504 -28.457 1.00 0.00 21 ARG A N 17
ATOM 9359 C CA . ARG A 1 21 ? -2.962 1.749 -27.213 1.00 0.00 21 ARG A CA 17
ATOM 9360 C C . ARG A 1 21 ? -1.495 1.478 -26.866 1.00 0.00 21 ARG A C 17
ATOM 9361 O O . ARG A 1 21 ? -1.197 0.846 -25.844 1.00 0.00 21 ARG A O 17
ATOM 9382 N N . VAL A 1 22 ? -0.594 1.950 -27.707 1.00 0.00 22 VAL A N 17
ATOM 9383 C CA . VAL A 1 22 ? 0.834 1.758 -27.495 1.00 0.00 22 VAL A CA 17
ATOM 9384 C C . VAL A 1 22 ? 1.252 2.266 -26.114 1.00 0.00 22 VAL A C 17
ATOM 9385 O O . VAL A 1 22 ? 2.143 1.700 -25.480 1.00 0.00 22 VAL A O 17
ATOM 9398 N N . GLN A 1 23 ? 0.616 3.346 -25.671 1.00 0.00 23 GLN A N 17
ATOM 9399 C CA . GLN A 1 23 ? 0.916 3.926 -24.363 1.00 0.00 23 GLN A CA 17
ATOM 9400 C C . GLN A 1 23 ? 0.831 2.882 -23.266 1.00 0.00 23 GLN A C 17
ATOM 9401 O O . GLN A 1 23 ? 1.779 2.697 -22.496 1.00 0.00 23 GLN A O 17
ATOM 9415 N N . GLU A 1 24 ? -0.300 2.182 -23.199 1.00 0.00 24 GLU A N 17
ATOM 9416 C CA . GLU A 1 24 ? -0.507 1.151 -22.188 1.00 0.00 24 GLU A CA 17
ATOM 9417 C C . GLU A 1 24 ? 0.619 0.113 -22.235 1.00 0.00 24 GLU A C 17
ATOM 9418 O O . GLU A 1 24 ? 0.992 -0.456 -21.212 1.00 0.00 24 GLU A O 17
ATOM 9430 N N . CYS A 1 25 ? 1.145 -0.122 -23.436 1.00 0.00 25 CYS A N 17
ATOM 9431 C CA . CYS A 1 25 ? 2.211 -1.099 -23.619 1.00 0.00 25 CYS A CA 17
ATOM 9432 C C . CYS A 1 25 ? 3.543 -0.531 -23.118 1.00 0.00 25 CYS A C 17
ATOM 9433 O O . CYS A 1 25 ? 4.297 -1.208 -22.424 1.00 0.00 25 CYS A O 17
ATOM 9440 N N . VAL A 1 26 ? 3.824 0.717 -23.491 1.00 0.00 26 VAL A N 17
ATOM 9441 C CA . VAL A 1 26 ? 5.060 1.367 -23.083 1.00 0.00 26 VAL A CA 17
ATOM 9442 C C . VAL A 1 26 ? 5.105 1.569 -21.573 1.00 0.00 26 VAL A C 17
ATOM 9443 O O . VAL A 1 26 ? 6.148 1.382 -20.937 1.00 0.00 26 VAL A O 17
ATOM 9456 N N . SER A 1 27 ? 3.974 1.942 -20.995 1.00 0.00 27 SER A N 17
ATOM 9457 C CA . SER A 1 27 ? 3.888 2.168 -19.549 1.00 0.00 27 SER A CA 17
ATOM 9458 C C . SER A 1 27 ? 4.398 0.956 -18.782 1.00 0.00 27 SER A C 17
ATOM 9459 O O . SER A 1 27 ? 5.043 1.097 -17.746 1.00 0.00 27 SER A O 17
ATOM 9467 N N . GLN A 1 28 ? 4.108 -0.233 -19.297 1.00 0.00 28 GLN A N 17
ATOM 9468 C CA . GLN A 1 28 ? 4.542 -1.463 -18.658 1.00 0.00 28 GLN A CA 17
ATOM 9469 C C . GLN A 1 28 ? 6.029 -1.711 -18.882 1.00 0.00 28 GLN A C 17
ATOM 9470 O O . GLN A 1 28 ? 6.796 -1.858 -17.934 1.00 0.00 28 GLN A O 17
ATOM 9484 N N . CYS A 1 29 ? 6.429 -1.740 -20.149 1.00 0.00 29 CYS A N 17
ATOM 9485 C CA . CYS A 1 29 ? 7.823 -1.955 -20.508 1.00 0.00 29 CYS A CA 17
ATOM 9486 C C . CYS A 1 29 ? 8.738 -0.958 -19.803 1.00 0.00 29 CYS A C 17
ATOM 9487 O O . CYS A 1 29 ? 9.861 -1.271 -19.426 1.00 0.00 29 CYS A O 17
ATOM 9494 N N . ARG A 1 30 ? 8.235 0.262 -19.619 1.00 0.00 30 ARG A N 17
ATOM 9495 C CA . ARG A 1 30 ? 9.001 1.314 -18.966 1.00 0.00 30 ARG A CA 17
ATOM 9496 C C . ARG A 1 30 ? 9.507 0.850 -17.603 1.00 0.00 30 ARG A C 17
ATOM 9497 O O . ARG A 1 30 ? 10.720 0.836 -17.355 1.00 0.00 30 ARG A O 17
ATOM 9518 N N . ARG A 1 31 ? 8.584 0.459 -16.737 1.00 0.00 31 ARG A N 17
ATOM 9519 C CA . ARG A 1 31 ? 8.948 -0.011 -15.399 1.00 0.00 31 ARG A CA 17
ATOM 9520 C C . ARG A 1 31 ? 9.953 -1.159 -15.477 1.00 0.00 31 ARG A C 17
ATOM 9521 O O . ARG A 1 31 ? 10.262 -1.641 -16.562 1.00 0.00 31 ARG A O 17
ATOM 9542 N N . ARG A 1 32 ? 10.455 -1.573 -14.322 1.00 0.00 32 ARG A N 17
ATOM 9543 C CA . ARG A 1 32 ? 11.421 -2.663 -14.256 1.00 0.00 32 ARG A CA 17
ATOM 9544 C C . ARG A 1 32 ? 10.718 -4.013 -14.183 1.00 0.00 32 ARG A C 17
ATOM 9545 O O . ARG A 1 32 ? 11.116 -4.894 -13.417 1.00 0.00 32 ARG A O 17
ATOM 9566 N N . ARG A 1 33 ? 9.669 -4.180 -14.986 1.00 0.00 33 ARG A N 17
ATOM 9567 C CA . ARG A 1 33 ? 8.911 -5.420 -15.007 1.00 0.00 33 ARG A CA 17
ATOM 9568 C C . ARG A 1 33 ? 9.684 -6.519 -15.746 1.00 0.00 33 ARG A C 17
ATOM 9569 O O . ARG A 1 33 ? 9.369 -7.703 -15.619 1.00 0.00 33 ARG A O 17
ATOM 9590 N N . GLY A 1 34 ? 10.693 -6.110 -16.503 1.00 0.00 34 GLY A N 17
ATOM 9591 C CA . GLY A 1 34 ? 11.498 -7.071 -17.247 1.00 0.00 34 GLY A CA 17
ATOM 9592 C C . GLY A 1 34 ? 12.848 -7.315 -16.604 1.00 0.00 34 GLY A C 17
ATOM 9593 O O . GLY A 1 34 ? 12.934 -7.555 -15.406 1.00 0.00 34 GLY A O 17
ATOM 9597 N N . GLY A 1 35 ? 13.906 -7.260 -17.410 1.00 0.00 35 GLY A N 17
ATOM 9598 C CA . GLY A 1 35 ? 15.242 -7.487 -16.896 1.00 0.00 35 GLY A CA 17
ATOM 9599 C C . GLY A 1 35 ? 16.301 -7.410 -17.981 1.00 0.00 35 GLY A C 17
ATOM 9600 O O . GLY A 1 35 ? 17.262 -6.664 -17.860 1.00 0.00 35 GLY A O 17
ATOM 9604 N N . GLY A 1 36 ? 16.115 -8.182 -19.042 1.00 0.00 36 GLY A N 17
ATOM 9605 C CA . GLY A 1 36 ? 17.067 -8.186 -20.137 1.00 0.00 36 GLY A CA 17
ATOM 9606 C C . GLY A 1 36 ? 18.222 -9.129 -19.890 1.00 0.00 36 GLY A C 17
ATOM 9607 O O . GLY A 1 36 ? 18.718 -9.240 -18.771 1.00 0.00 36 GLY A O 17
ATOM 9611 N N . ASP A 1 37 ? 18.656 -9.814 -20.949 1.00 0.00 37 ASP A N 17
ATOM 9612 C CA . ASP A 1 37 ? 19.766 -10.757 -20.841 1.00 0.00 37 ASP A CA 17
ATOM 9613 C C . ASP A 1 37 ? 21.102 -10.026 -20.864 1.00 0.00 37 ASP A C 17
ATOM 9614 O O . ASP A 1 37 ? 21.654 -9.677 -19.815 1.00 0.00 37 ASP A O 17
ATOM 9623 N N . GLY A 1 1 ? 21.913 1.768 -33.821 1.00 0.00 1 GLY A N 18
ATOM 9624 C CA . GLY A 1 1 ? 21.145 1.444 -35.009 1.00 0.00 1 GLY A CA 18
ATOM 9625 C C . GLY A 1 1 ? 20.332 0.174 -34.844 1.00 0.00 1 GLY A C 18
ATOM 9626 O O . GLY A 1 1 ? 19.131 0.218 -34.603 1.00 0.00 1 GLY A O 18
ATOM 9630 N N . SER A 1 2 ? 20.999 -0.972 -34.989 1.00 0.00 2 SER A N 18
ATOM 9631 C CA . SER A 1 2 ? 20.325 -2.265 -34.856 1.00 0.00 2 SER A CA 18
ATOM 9632 C C . SER A 1 2 ? 20.897 -3.057 -33.684 1.00 0.00 2 SER A C 18
ATOM 9633 O O . SER A 1 2 ? 22.081 -3.407 -33.665 1.00 0.00 2 SER A O 18
ATOM 9641 N N . GLY A 1 3 ? 20.053 -3.344 -32.701 1.00 0.00 3 GLY A N 18
ATOM 9642 C CA . GLY A 1 3 ? 20.491 -4.087 -31.539 1.00 0.00 3 GLY A CA 18
ATOM 9643 C C . GLY A 1 3 ? 19.521 -3.971 -30.368 1.00 0.00 3 GLY A C 18
ATOM 9644 O O . GLY A 1 3 ? 18.698 -4.853 -30.148 1.00 0.00 3 GLY A O 18
ATOM 9648 N N . ARG A 1 4 ? 19.634 -2.872 -29.632 1.00 0.00 4 ARG A N 18
ATOM 9649 C CA . ARG A 1 4 ? 18.762 -2.639 -28.484 1.00 0.00 4 ARG A CA 18
ATOM 9650 C C . ARG A 1 4 ? 17.479 -1.934 -28.902 1.00 0.00 4 ARG A C 18
ATOM 9651 O O . ARG A 1 4 ? 17.521 -0.851 -29.482 1.00 0.00 4 ARG A O 18
ATOM 9672 N N . GLY A 1 5 ? 16.344 -2.554 -28.613 1.00 0.00 5 GLY A N 18
ATOM 9673 C CA . GLY A 1 5 ? 15.061 -1.967 -28.973 1.00 0.00 5 GLY A CA 18
ATOM 9674 C C . GLY A 1 5 ? 14.365 -1.332 -27.783 1.00 0.00 5 GLY A C 18
ATOM 9675 O O . GLY A 1 5 ? 14.209 -1.957 -26.736 1.00 0.00 5 GLY A O 18
ATOM 9679 N N . SER A 1 6 ? 13.953 -0.078 -27.945 1.00 0.00 6 SER A N 18
ATOM 9680 C CA . SER A 1 6 ? 13.276 0.648 -26.880 1.00 0.00 6 SER A CA 18
ATOM 9681 C C . SER A 1 6 ? 11.902 0.041 -26.604 1.00 0.00 6 SER A C 18
ATOM 9682 O O . SER A 1 6 ? 11.567 -1.033 -27.101 1.00 0.00 6 SER A O 18
ATOM 9690 N N . CYS A 1 7 ? 11.104 0.738 -25.794 1.00 0.00 7 CYS A N 18
ATOM 9691 C CA . CYS A 1 7 ? 9.775 0.271 -25.445 1.00 0.00 7 CYS A CA 18
ATOM 9692 C C . CYS A 1 7 ? 8.722 0.916 -26.339 1.00 0.00 7 CYS A C 18
ATOM 9693 O O . CYS A 1 7 ? 7.644 0.349 -26.554 1.00 0.00 7 CYS A O 18
ATOM 9700 N N . ARG A 1 8 ? 9.038 2.094 -26.873 1.00 0.00 8 ARG A N 18
ATOM 9701 C CA . ARG A 1 8 ? 8.116 2.812 -27.746 1.00 0.00 8 ARG A CA 18
ATOM 9702 C C . ARG A 1 8 ? 8.039 2.146 -29.120 1.00 0.00 8 ARG A C 18
ATOM 9703 O O . ARG A 1 8 ? 6.990 1.645 -29.518 1.00 0.00 8 ARG A O 18
ATOM 9724 N N . SER A 1 9 ? 9.161 2.146 -29.830 1.00 0.00 9 SER A N 18
ATOM 9725 C CA . SER A 1 9 ? 9.222 1.543 -31.162 1.00 0.00 9 SER A CA 18
ATOM 9726 C C . SER A 1 9 ? 8.774 0.092 -31.119 1.00 0.00 9 SER A C 18
ATOM 9727 O O . SER A 1 9 ? 8.121 -0.395 -32.040 1.00 0.00 9 SER A O 18
ATOM 9735 N N . GLN A 1 10 ? 9.112 -0.601 -30.034 1.00 0.00 10 GLN A N 18
ATOM 9736 C CA . GLN A 1 10 ? 8.745 -2.007 -29.879 1.00 0.00 10 GLN A CA 18
ATOM 9737 C C . GLN A 1 10 ? 7.231 -2.157 -29.750 1.00 0.00 10 GLN A C 18
ATOM 9738 O O . GLN A 1 10 ? 6.622 -3.008 -30.395 1.00 0.00 10 GLN A O 18
ATOM 9752 N N . CYS A 1 11 ? 6.624 -1.313 -28.911 1.00 0.00 11 CYS A N 18
ATOM 9753 C CA . CYS A 1 11 ? 5.180 -1.357 -28.705 1.00 0.00 11 CYS A CA 18
ATOM 9754 C C . CYS A 1 11 ? 4.442 -0.838 -29.927 1.00 0.00 11 CYS A C 18
ATOM 9755 O O . CYS A 1 11 ? 3.307 -1.248 -30.195 1.00 0.00 11 CYS A O 18
ATOM 9762 N N . MET A 1 12 ? 5.083 0.049 -30.677 1.00 0.00 12 MET A N 18
ATOM 9763 C CA . MET A 1 12 ? 4.482 0.621 -31.877 1.00 0.00 12 MET A CA 18
ATOM 9764 C C . MET A 1 12 ? 4.367 -0.429 -32.977 1.00 0.00 12 MET A C 18
ATOM 9765 O O . MET A 1 12 ? 3.332 -0.561 -33.619 1.00 0.00 12 MET A O 18
ATOM 9779 N N . ARG A 1 13 ? 5.446 -1.182 -33.178 1.00 0.00 13 ARG A N 18
ATOM 9780 C CA . ARG A 1 13 ? 5.470 -2.217 -34.203 1.00 0.00 13 ARG A CA 18
ATOM 9781 C C . ARG A 1 13 ? 4.485 -3.341 -33.865 1.00 0.00 13 ARG A C 18
ATOM 9782 O O . ARG A 1 13 ? 3.867 -3.922 -34.749 1.00 0.00 13 ARG A O 18
ATOM 9803 N N . ARG A 1 14 ? 4.372 -3.634 -32.577 1.00 0.00 14 ARG A N 18
ATOM 9804 C CA . ARG A 1 14 ? 3.470 -4.692 -32.119 1.00 0.00 14 ARG A CA 18
ATOM 9805 C C . ARG A 1 14 ? 2.012 -4.237 -32.217 1.00 0.00 14 ARG A C 18
ATOM 9806 O O . ARG A 1 14 ? 1.105 -5.066 -32.356 1.00 0.00 14 ARG A O 18
ATOM 9827 N N . HIS A 1 15 ? 1.797 -2.927 -32.152 1.00 0.00 15 HIS A N 18
ATOM 9828 C CA . HIS A 1 15 ? 0.453 -2.375 -32.232 1.00 0.00 15 HIS A CA 18
ATOM 9829 C C . HIS A 1 15 ? 0.316 -1.456 -33.452 1.00 0.00 15 HIS A C 18
ATOM 9830 O O . HIS A 1 15 ? -0.170 -0.327 -33.338 1.00 0.00 15 HIS A O 18
ATOM 9844 N N . GLU A 1 16 ? 0.758 -1.940 -34.603 1.00 0.00 16 GLU A N 18
ATOM 9845 C CA . GLU A 1 16 ? 0.694 -1.153 -35.831 1.00 0.00 16 GLU A CA 18
ATOM 9846 C C . GLU A 1 16 ? -0.764 -0.898 -36.238 1.00 0.00 16 GLU A C 18
ATOM 9847 O O . GLU A 1 16 ? -1.064 0.087 -36.918 1.00 0.00 16 GLU A O 18
ATOM 9859 N N . ASP A 1 17 ? -1.651 -1.788 -35.810 1.00 0.00 17 ASP A N 18
ATOM 9860 C CA . ASP A 1 17 ? -3.071 -1.653 -36.116 1.00 0.00 17 ASP A CA 18
ATOM 9861 C C . ASP A 1 17 ? -3.749 -0.691 -35.158 1.00 0.00 17 ASP A C 18
ATOM 9862 O O . ASP A 1 17 ? -4.678 0.037 -35.530 1.00 0.00 17 ASP A O 18
ATOM 9871 N N . GLU A 1 18 ? -3.293 -0.683 -33.903 1.00 0.00 18 GLU A N 18
ATOM 9872 C CA . GLU A 1 18 ? -3.865 0.188 -32.883 1.00 0.00 18 GLU A CA 18
ATOM 9873 C C . GLU A 1 18 ? -2.762 0.876 -32.083 1.00 0.00 18 GLU A C 18
ATOM 9874 O O . GLU A 1 18 ? -2.491 0.531 -30.924 1.00 0.00 18 GLU A O 18
ATOM 9886 N N . PRO A 1 19 ? -2.105 1.859 -32.699 1.00 0.00 19 PRO A N 18
ATOM 9887 C CA . PRO A 1 19 ? -1.023 2.622 -32.065 1.00 0.00 19 PRO A CA 18
ATOM 9888 C C . PRO A 1 19 ? -1.527 3.518 -30.944 1.00 0.00 19 PRO A C 18
ATOM 9889 O O . PRO A 1 19 ? -0.736 4.116 -30.213 1.00 0.00 19 PRO A O 18
ATOM 9900 N N . TRP A 1 20 ? -2.844 3.623 -30.822 1.00 0.00 20 TRP A N 18
ATOM 9901 C CA . TRP A 1 20 ? -3.452 4.458 -29.792 1.00 0.00 20 TRP A CA 18
ATOM 9902 C C . TRP A 1 20 ? -3.360 3.787 -28.419 1.00 0.00 20 TRP A C 18
ATOM 9903 O O . TRP A 1 20 ? -3.560 4.432 -27.397 1.00 0.00 20 TRP A O 18
ATOM 9924 N N . ARG A 1 21 ? -3.035 2.496 -28.420 1.00 0.00 21 ARG A N 18
ATOM 9925 C CA . ARG A 1 21 ? -2.916 1.742 -27.181 1.00 0.00 21 ARG A CA 18
ATOM 9926 C C . ARG A 1 21 ? -1.445 1.480 -26.844 1.00 0.00 21 ARG A C 18
ATOM 9927 O O . ARG A 1 21 ? -1.134 0.857 -25.836 1.00 0.00 21 ARG A O 18
ATOM 9948 N N . VAL A 1 22 ? -0.560 1.971 -27.697 1.00 0.00 22 VAL A N 18
ATOM 9949 C CA . VAL A 1 22 ? 0.881 1.797 -27.498 1.00 0.00 22 VAL A CA 18
ATOM 9950 C C . VAL A 1 22 ? 1.300 2.303 -26.127 1.00 0.00 22 VAL A C 18
ATOM 9951 O O . VAL A 1 22 ? 2.173 1.720 -25.486 1.00 0.00 22 VAL A O 18
ATOM 9964 N N . GLN A 1 23 ? 0.678 3.390 -25.685 1.00 0.00 23 GLN A N 18
ATOM 9965 C CA . GLN A 1 23 ? 0.991 3.978 -24.385 1.00 0.00 23 GLN A CA 18
ATOM 9966 C C . GLN A 1 23 ? 0.885 2.944 -23.279 1.00 0.00 23 GLN A C 18
ATOM 9967 O O . GLN A 1 23 ? 1.834 2.732 -22.518 1.00 0.00 23 GLN A O 18
ATOM 9981 N N . GLU A 1 24 ? -0.272 2.295 -23.190 1.00 0.00 24 GLU A N 18
ATOM 9982 C CA . GLU A 1 24 ? -0.502 1.275 -22.171 1.00 0.00 24 GLU A CA 18
ATOM 9983 C C . GLU A 1 24 ? 0.584 0.196 -22.221 1.00 0.00 24 GLU A C 18
ATOM 9984 O O . GLU A 1 24 ? 0.952 -0.374 -21.203 1.00 0.00 24 GLU A O 18
ATOM 9996 N N . CYS A 1 25 ? 1.088 -0.078 -23.423 1.00 0.00 25 CYS A N 18
ATOM 9997 C CA . CYS A 1 25 ? 2.122 -1.077 -23.610 1.00 0.00 25 CYS A CA 18
ATOM 9998 C C . CYS A 1 25 ? 3.483 -0.556 -23.139 1.00 0.00 25 CYS A C 18
ATOM 9999 O O . CYS A 1 25 ? 4.226 -1.259 -22.446 1.00 0.00 25 CYS A O 18
ATOM 10006 N N . VAL A 1 26 ? 3.798 0.683 -23.506 1.00 0.00 26 VAL A N 18
ATOM 10007 C CA . VAL A 1 26 ? 5.055 1.294 -23.125 1.00 0.00 26 VAL A CA 18
ATOM 10008 C C . VAL A 1 26 ? 5.130 1.494 -21.610 1.00 0.00 26 VAL A C 18
ATOM 10009 O O . VAL A 1 26 ? 6.165 1.261 -20.994 1.00 0.00 26 VAL A O 18
ATOM 10022 N N . SER A 1 27 ? 4.025 1.930 -21.018 1.00 0.00 27 SER A N 18
ATOM 10023 C CA . SER A 1 27 ? 3.957 2.165 -19.582 1.00 0.00 27 SER A CA 18
ATOM 10024 C C . SER A 1 27 ? 4.430 0.938 -18.818 1.00 0.00 27 SER A C 18
ATOM 10025 O O . SER A 1 27 ? 5.097 1.055 -17.791 1.00 0.00 27 SER A O 18
ATOM 10033 N N . GLN A 1 28 ? 4.082 -0.236 -19.319 1.00 0.00 28 GLN A N 18
ATOM 10034 C CA . GLN A 1 28 ? 4.468 -1.488 -18.678 1.00 0.00 28 GLN A CA 18
ATOM 10035 C C . GLN A 1 28 ? 5.945 -1.794 -18.919 1.00 0.00 28 GLN A C 18
ATOM 10036 O O . GLN A 1 28 ? 6.698 -2.039 -17.985 1.00 0.00 28 GLN A O 18
ATOM 10050 N N . CYS A 1 29 ? 6.341 -1.783 -20.185 1.00 0.00 29 CYS A N 18
ATOM 10051 C CA . CYS A 1 29 ? 7.719 -2.063 -20.564 1.00 0.00 29 CYS A CA 18
ATOM 10052 C C . CYS A 1 29 ? 8.677 -1.134 -19.817 1.00 0.00 29 CYS A C 18
ATOM 10053 O O . CYS A 1 29 ? 9.606 -1.592 -19.141 1.00 0.00 29 CYS A O 18
ATOM 10060 N N . ARG A 1 30 ? 8.452 0.175 -19.943 1.00 0.00 30 ARG A N 18
ATOM 10061 C CA . ARG A 1 30 ? 9.290 1.156 -19.286 1.00 0.00 30 ARG A CA 18
ATOM 10062 C C . ARG A 1 30 ? 9.271 0.975 -17.770 1.00 0.00 30 ARG A C 18
ATOM 10063 O O . ARG A 1 30 ? 10.260 1.238 -17.078 1.00 0.00 30 ARG A O 18
ATOM 10084 N N . ARG A 1 31 ? 8.135 0.510 -17.251 1.00 0.00 31 ARG A N 18
ATOM 10085 C CA . ARG A 1 31 ? 7.984 0.292 -15.819 1.00 0.00 31 ARG A CA 18
ATOM 10086 C C . ARG A 1 31 ? 8.951 -0.769 -15.323 1.00 0.00 31 ARG A C 18
ATOM 10087 O O . ARG A 1 31 ? 9.320 -1.685 -16.069 1.00 0.00 31 ARG A O 18
ATOM 10108 N N . ARG A 1 32 ? 9.373 -0.644 -14.068 1.00 0.00 32 ARG A N 18
ATOM 10109 C CA . ARG A 1 32 ? 10.309 -1.594 -13.480 1.00 0.00 32 ARG A CA 18
ATOM 10110 C C . ARG A 1 32 ? 9.563 -2.787 -12.875 1.00 0.00 32 ARG A C 18
ATOM 10111 O O . ARG A 1 32 ? 10.139 -3.563 -12.105 1.00 0.00 32 ARG A O 18
ATOM 10132 N N . ARG A 1 33 ? 8.290 -2.919 -13.228 1.00 0.00 33 ARG A N 18
ATOM 10133 C CA . ARG A 1 33 ? 7.471 -4.017 -12.723 1.00 0.00 33 ARG A CA 18
ATOM 10134 C C . ARG A 1 33 ? 7.455 -5.175 -13.701 1.00 0.00 33 ARG A C 18
ATOM 10135 O O . ARG A 1 33 ? 6.516 -5.973 -13.724 1.00 0.00 33 ARG A O 18
ATOM 10156 N N . GLY A 1 34 ? 8.497 -5.281 -14.518 1.00 0.00 34 GLY A N 18
ATOM 10157 C CA . GLY A 1 34 ? 8.584 -6.352 -15.488 1.00 0.00 34 GLY A CA 18
ATOM 10158 C C . GLY A 1 34 ? 10.019 -6.766 -15.774 1.00 0.00 34 GLY A C 18
ATOM 10159 O O . GLY A 1 34 ? 10.958 -6.097 -15.353 1.00 0.00 34 GLY A O 18
ATOM 10163 N N . GLY A 1 35 ? 10.177 -7.873 -16.487 1.00 0.00 35 GLY A N 18
ATOM 10164 C CA . GLY A 1 35 ? 11.514 -8.356 -16.814 1.00 0.00 35 GLY A CA 18
ATOM 10165 C C . GLY A 1 35 ? 12.075 -9.264 -15.745 1.00 0.00 35 GLY A C 18
ATOM 10166 O O . GLY A 1 35 ? 13.284 -9.272 -15.507 1.00 0.00 35 GLY A O 18
ATOM 10170 N N . GLY A 1 36 ? 11.203 -10.033 -15.104 1.00 0.00 36 GLY A N 18
ATOM 10171 C CA . GLY A 1 36 ? 11.644 -10.946 -14.061 1.00 0.00 36 GLY A CA 18
ATOM 10172 C C . GLY A 1 36 ? 11.786 -12.371 -14.553 1.00 0.00 36 GLY A C 18
ATOM 10173 O O . GLY A 1 36 ? 11.411 -12.687 -15.683 1.00 0.00 36 GLY A O 18
ATOM 10177 N N . ASP A 1 37 ? 12.337 -13.230 -13.708 1.00 0.00 37 ASP A N 18
ATOM 10178 C CA . ASP A 1 37 ? 12.525 -14.634 -14.069 1.00 0.00 37 ASP A CA 18
ATOM 10179 C C . ASP A 1 37 ? 12.071 -15.545 -12.938 1.00 0.00 37 ASP A C 18
ATOM 10180 O O . ASP A 1 37 ? 12.000 -16.769 -13.102 1.00 0.00 37 ASP A O 18
ATOM 10189 N N . GLY A 1 1 ? 18.009 -2.824 -23.660 1.00 0.00 1 GLY A N 19
ATOM 10190 C CA . GLY A 1 1 ? 16.980 -3.074 -22.667 1.00 0.00 1 GLY A CA 19
ATOM 10191 C C . GLY A 1 1 ? 15.950 -4.087 -23.144 1.00 0.00 1 GLY A C 19
ATOM 10192 O O . GLY A 1 1 ? 15.137 -3.781 -24.012 1.00 0.00 1 GLY A O 19
ATOM 10196 N N . SER A 1 2 ? 15.985 -5.282 -22.568 1.00 0.00 2 SER A N 19
ATOM 10197 C CA . SER A 1 2 ? 15.053 -6.337 -22.949 1.00 0.00 2 SER A CA 19
ATOM 10198 C C . SER A 1 2 ? 15.070 -6.569 -24.462 1.00 0.00 2 SER A C 19
ATOM 10199 O O . SER A 1 2 ? 14.017 -6.729 -25.090 1.00 0.00 2 SER A O 19
ATOM 10207 N N . GLY A 1 3 ? 16.270 -6.576 -25.038 1.00 0.00 3 GLY A N 19
ATOM 10208 C CA . GLY A 1 3 ? 16.401 -6.782 -26.468 1.00 0.00 3 GLY A CA 19
ATOM 10209 C C . GLY A 1 3 ? 16.693 -5.503 -27.208 1.00 0.00 3 GLY A C 19
ATOM 10210 O O . GLY A 1 3 ? 16.155 -5.261 -28.295 1.00 0.00 3 GLY A O 19
ATOM 10214 N N . ARG A 1 4 ? 17.557 -4.672 -26.634 1.00 0.00 4 ARG A N 19
ATOM 10215 C CA . ARG A 1 4 ? 17.929 -3.399 -27.254 1.00 0.00 4 ARG A CA 19
ATOM 10216 C C . ARG A 1 4 ? 16.686 -2.677 -27.779 1.00 0.00 4 ARG A C 19
ATOM 10217 O O . ARG A 1 4 ? 15.564 -3.002 -27.421 1.00 0.00 4 ARG A O 19
ATOM 10238 N N . GLY A 1 5 ? 16.911 -1.679 -28.641 1.00 0.00 5 GLY A N 19
ATOM 10239 C CA . GLY A 1 5 ? 15.811 -0.926 -29.205 1.00 0.00 5 GLY A CA 19
ATOM 10240 C C . GLY A 1 5 ? 15.181 0.015 -28.198 1.00 0.00 5 GLY A C 19
ATOM 10241 O O . GLY A 1 5 ? 15.882 0.697 -27.452 1.00 0.00 5 GLY A O 19
ATOM 10245 N N . SER A 1 6 ? 13.850 0.065 -28.186 1.00 0.00 6 SER A N 19
ATOM 10246 C CA . SER A 1 6 ? 13.134 0.937 -27.267 1.00 0.00 6 SER A CA 19
ATOM 10247 C C . SER A 1 6 ? 11.721 0.406 -27.007 1.00 0.00 6 SER A C 19
ATOM 10248 O O . SER A 1 6 ? 11.116 -0.215 -27.879 1.00 0.00 6 SER A O 19
ATOM 10256 N N . CYS A 1 7 ? 11.221 0.655 -25.810 1.00 0.00 7 CYS A N 19
ATOM 10257 C CA . CYS A 1 7 ? 9.887 0.202 -25.424 1.00 0.00 7 CYS A CA 19
ATOM 10258 C C . CYS A 1 7 ? 8.823 0.830 -26.323 1.00 0.00 7 CYS A C 19
ATOM 10259 O O . CYS A 1 7 ? 7.745 0.259 -26.521 1.00 0.00 7 CYS A O 19
ATOM 10266 N N . ARG A 1 8 ? 9.128 2.015 -26.844 1.00 0.00 8 ARG A N 19
ATOM 10267 C CA . ARG A 1 8 ? 8.192 2.718 -27.718 1.00 0.00 8 ARG A CA 19
ATOM 10268 C C . ARG A 1 8 ? 8.132 2.069 -29.095 1.00 0.00 8 ARG A C 19
ATOM 10269 O O . ARG A 1 8 ? 7.088 1.561 -29.499 1.00 0.00 8 ARG A O 19
ATOM 10290 N N . SER A 1 9 ? 9.254 2.096 -29.807 1.00 0.00 9 SER A N 19
ATOM 10291 C CA . SER A 1 9 ? 9.321 1.515 -31.138 1.00 0.00 9 SER A CA 19
ATOM 10292 C C . SER A 1 9 ? 8.827 0.063 -31.124 1.00 0.00 9 SER A C 19
ATOM 10293 O O . SER A 1 9 ? 8.205 -0.400 -32.084 1.00 0.00 9 SER A O 19
ATOM 10301 N N . GLN A 1 10 ? 9.123 -0.637 -30.042 1.00 0.00 10 GLN A N 19
ATOM 10302 C CA . GLN A 1 10 ? 8.705 -2.032 -29.897 1.00 0.00 10 GLN A CA 19
ATOM 10303 C C . GLN A 1 10 ? 7.189 -2.144 -29.801 1.00 0.00 10 GLN A C 19
ATOM 10304 O O . GLN A 1 10 ? 6.562 -2.910 -30.524 1.00 0.00 10 GLN A O 19
ATOM 10318 N N . CYS A 1 11 ? 6.604 -1.377 -28.887 1.00 0.00 11 CYS A N 19
ATOM 10319 C CA . CYS A 1 11 ? 5.158 -1.384 -28.689 1.00 0.00 11 CYS A CA 19
ATOM 10320 C C . CYS A 1 11 ? 4.438 -0.814 -29.910 1.00 0.00 11 CYS A C 19
ATOM 10321 O O . CYS A 1 11 ? 3.282 -1.142 -30.160 1.00 0.00 11 CYS A O 19
ATOM 10328 N N . MET A 1 12 ? 5.132 0.029 -30.665 1.00 0.00 12 MET A N 19
ATOM 10329 C CA . MET A 1 12 ? 4.556 0.642 -31.856 1.00 0.00 12 MET A CA 19
ATOM 10330 C C . MET A 1 12 ? 4.424 -0.382 -32.972 1.00 0.00 12 MET A C 19
ATOM 10331 O O . MET A 1 12 ? 3.378 -0.457 -33.635 1.00 0.00 12 MET A O 19
ATOM 10345 N N . ARG A 1 13 ? 5.465 -1.176 -33.182 1.00 0.00 13 ARG A N 19
ATOM 10346 C CA . ARG A 1 13 ? 5.465 -2.189 -34.232 1.00 0.00 13 ARG A CA 19
ATOM 10347 C C . ARG A 1 13 ? 4.472 -3.303 -33.889 1.00 0.00 13 ARG A C 19
ATOM 10348 O O . ARG A 1 13 ? 3.821 -3.863 -34.781 1.00 0.00 13 ARG A O 19
ATOM 10369 N N . ARG A 1 14 ? 4.362 -3.626 -32.611 1.00 0.00 14 ARG A N 19
ATOM 10370 C CA . ARG A 1 14 ? 3.456 -4.677 -32.160 1.00 0.00 14 ARG A CA 19
ATOM 10371 C C . ARG A 1 14 ? 2.000 -4.220 -32.277 1.00 0.00 14 ARG A C 19
ATOM 10372 O O . ARG A 1 14 ? 1.101 -5.039 -32.457 1.00 0.00 14 ARG A O 19
ATOM 10393 N N . HIS A 1 15 ? 1.779 -2.918 -32.177 1.00 0.00 15 HIS A N 19
ATOM 10394 C CA . HIS A 1 15 ? 0.433 -2.356 -32.275 1.00 0.00 15 HIS A CA 19
ATOM 10395 C C . HIS A 1 15 ? 0.329 -1.418 -33.474 1.00 0.00 15 HIS A C 19
ATOM 10396 O O . HIS A 1 15 ? -0.138 -0.281 -33.339 1.00 0.00 15 HIS A O 19
ATOM 10410 N N . GLU A 1 16 ? 0.749 -1.897 -34.629 1.00 0.00 16 GLU A N 19
ATOM 10411 C CA . GLU A 1 16 ? 0.702 -1.093 -35.857 1.00 0.00 16 GLU A CA 19
ATOM 10412 C C . GLU A 1 16 ? -0.740 -0.799 -36.250 1.00 0.00 16 GLU A C 19
ATOM 10413 O O . GLU A 1 16 ? -1.024 0.210 -36.909 1.00 0.00 16 GLU A O 19
ATOM 10425 N N . ASP A 1 17 ? -1.659 -1.663 -35.842 1.00 0.00 17 ASP A N 19
ATOM 10426 C CA . ASP A 1 17 ? -3.073 -1.498 -36.142 1.00 0.00 17 ASP A CA 19
ATOM 10427 C C . ASP A 1 17 ? -3.730 -0.529 -35.160 1.00 0.00 17 ASP A C 19
ATOM 10428 O O . ASP A 1 17 ? -4.497 0.338 -35.549 1.00 0.00 17 ASP A O 19
ATOM 10437 N N . GLU A 1 18 ? -3.414 -0.695 -33.879 1.00 0.00 18 GLU A N 19
ATOM 10438 C CA . GLU A 1 18 ? -3.971 0.153 -32.837 1.00 0.00 18 GLU A CA 19
ATOM 10439 C C . GLU A 1 18 ? -2.867 0.847 -32.052 1.00 0.00 18 GLU A C 19
ATOM 10440 O O . GLU A 1 18 ? -2.569 0.504 -30.911 1.00 0.00 18 GLU A O 19
ATOM 10452 N N . PRO A 1 19 ? -2.247 1.863 -32.673 1.00 0.00 19 PRO A N 19
ATOM 10453 C CA . PRO A 1 19 ? -1.158 2.631 -32.052 1.00 0.00 19 PRO A CA 19
ATOM 10454 C C . PRO A 1 19 ? -1.661 3.514 -30.906 1.00 0.00 19 PRO A C 19
ATOM 10455 O O . PRO A 1 19 ? -0.869 4.103 -30.176 1.00 0.00 19 PRO A O 19
ATOM 10466 N N . TRP A 1 20 ? -2.979 3.588 -30.756 1.00 0.00 20 TRP A N 19
ATOM 10467 C CA . TRP A 1 20 ? -3.580 4.391 -29.705 1.00 0.00 20 TRP A CA 19
ATOM 10468 C C . TRP A 1 20 ? -3.441 3.713 -28.349 1.00 0.00 20 TRP A C 19
ATOM 10469 O O . TRP A 1 20 ? -3.638 4.335 -27.307 1.00 0.00 20 TRP A O 19
ATOM 10490 N N . ARG A 1 21 ? -3.107 2.424 -28.373 1.00 0.00 21 ARG A N 19
ATOM 10491 C CA . ARG A 1 21 ? -2.948 1.651 -27.143 1.00 0.00 21 ARG A CA 19
ATOM 10492 C C . ARG A 1 21 ? -1.471 1.409 -26.841 1.00 0.00 21 ARG A C 19
ATOM 10493 O O . ARG A 1 21 ? -1.120 0.771 -25.843 1.00 0.00 21 ARG A O 19
ATOM 10514 N N . VAL A 1 22 ? -0.597 1.930 -27.706 1.00 0.00 22 VAL A N 19
ATOM 10515 C CA . VAL A 1 22 ? 0.836 1.770 -27.539 1.00 0.00 22 VAL A CA 19
ATOM 10516 C C . VAL A 1 22 ? 1.282 2.252 -26.161 1.00 0.00 22 VAL A C 19
ATOM 10517 O O . VAL A 1 22 ? 2.092 1.606 -25.487 1.00 0.00 22 VAL A O 19
ATOM 10530 N N . GLN A 1 23 ? 0.758 3.404 -25.743 1.00 0.00 23 GLN A N 19
ATOM 10531 C CA . GLN A 1 23 ? 1.101 3.971 -24.450 1.00 0.00 23 GLN A CA 19
ATOM 10532 C C . GLN A 1 23 ? 0.935 2.950 -23.341 1.00 0.00 23 GLN A C 19
ATOM 10533 O O . GLN A 1 23 ? 1.802 2.803 -22.472 1.00 0.00 23 GLN A O 19
ATOM 10547 N N . GLU A 1 24 ? -0.185 2.232 -23.360 1.00 0.00 24 GLU A N 19
ATOM 10548 C CA . GLU A 1 24 ? -0.470 1.224 -22.353 1.00 0.00 24 GLU A CA 19
ATOM 10549 C C . GLU A 1 24 ? 0.617 0.151 -22.331 1.00 0.00 24 GLU A C 19
ATOM 10550 O O . GLU A 1 24 ? 0.968 -0.386 -21.279 1.00 0.00 24 GLU A O 19
ATOM 10562 N N . CYS A 1 25 ? 1.162 -0.159 -23.508 1.00 0.00 25 CYS A N 19
ATOM 10563 C CA . CYS A 1 25 ? 2.214 -1.163 -23.630 1.00 0.00 25 CYS A CA 19
ATOM 10564 C C . CYS A 1 25 ? 3.544 -0.614 -23.139 1.00 0.00 25 CYS A C 19
ATOM 10565 O O . CYS A 1 25 ? 4.281 -1.284 -22.408 1.00 0.00 25 CYS A O 19
ATOM 10572 N N . VAL A 1 26 ? 3.864 0.622 -23.537 1.00 0.00 26 VAL A N 19
ATOM 10573 C CA . VAL A 1 26 ? 5.110 1.256 -23.131 1.00 0.00 26 VAL A CA 19
ATOM 10574 C C . VAL A 1 26 ? 5.144 1.501 -21.631 1.00 0.00 26 VAL A C 19
ATOM 10575 O O . VAL A 1 26 ? 6.165 1.301 -20.980 1.00 0.00 26 VAL A O 19
ATOM 10588 N N . SER A 1 27 ? 4.014 1.945 -21.083 1.00 0.00 27 SER A N 19
ATOM 10589 C CA . SER A 1 27 ? 3.909 2.220 -19.656 1.00 0.00 27 SER A CA 19
ATOM 10590 C C . SER A 1 27 ? 4.378 1.019 -18.836 1.00 0.00 27 SER A C 19
ATOM 10591 O O . SER A 1 27 ? 5.023 1.177 -17.802 1.00 0.00 27 SER A O 19
ATOM 10599 N N . GLN A 1 28 ? 4.054 -0.180 -19.317 1.00 0.00 28 GLN A N 19
ATOM 10600 C CA . GLN A 1 28 ? 4.430 -1.405 -18.622 1.00 0.00 28 GLN A CA 19
ATOM 10601 C C . GLN A 1 28 ? 5.917 -1.708 -18.827 1.00 0.00 28 GLN A C 19
ATOM 10602 O O . GLN A 1 28 ? 6.658 -1.918 -17.863 1.00 0.00 28 GLN A O 19
ATOM 10616 N N . CYS A 1 29 ? 6.348 -1.717 -20.085 1.00 0.00 29 CYS A N 19
ATOM 10617 C CA . CYS A 1 29 ? 7.736 -1.992 -20.414 1.00 0.00 29 CYS A CA 19
ATOM 10618 C C . CYS A 1 29 ? 8.673 -1.038 -19.681 1.00 0.00 29 CYS A C 19
ATOM 10619 O O . CYS A 1 29 ? 9.58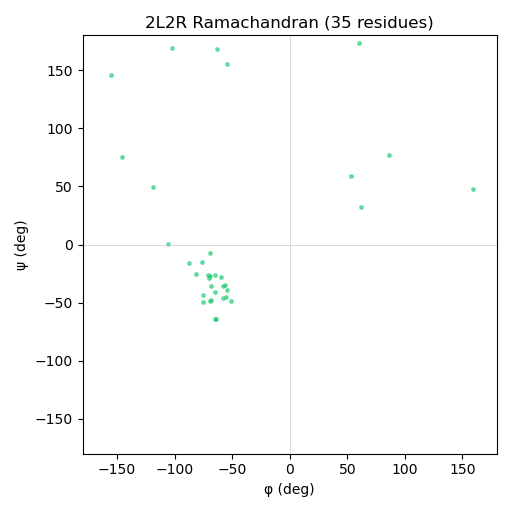2 -1.473 -18.976 1.00 0.00 29 CYS A O 19
ATOM 10626 N N . ARG A 1 30 ? 8.428 0.260 -19.844 1.00 0.00 30 ARG A N 19
ATOM 10627 C CA . ARG A 1 30 ? 9.249 1.273 -19.189 1.00 0.00 30 ARG A CA 19
ATOM 10628 C C . ARG A 1 30 ? 9.187 1.132 -17.669 1.00 0.00 30 ARG A C 19
ATOM 10629 O O . ARG A 1 30 ? 10.154 1.434 -16.974 1.00 0.00 30 ARG A O 19
ATOM 10650 N N . ARG A 1 31 ? 8.044 0.670 -17.175 1.00 0.00 31 ARG A N 19
ATOM 10651 C CA . ARG A 1 31 ? 7.858 0.486 -15.736 1.00 0.00 31 ARG A CA 19
ATOM 10652 C C . ARG A 1 31 ? 8.831 -0.555 -15.189 1.00 0.00 31 ARG A C 19
ATOM 10653 O O . ARG A 1 31 ? 9.418 -1.325 -15.951 1.00 0.00 31 ARG A O 19
ATOM 10674 N N . ARG A 1 32 ? 8.980 -0.576 -13.868 1.00 0.00 32 ARG A N 19
ATOM 10675 C CA . ARG A 1 32 ? 9.882 -1.531 -13.223 1.00 0.00 32 ARG A CA 19
ATOM 10676 C C . ARG A 1 32 ? 11.294 -1.412 -13.786 1.00 0.00 32 ARG A C 19
ATOM 10677 O O . ARG A 1 32 ? 11.855 -2.379 -14.288 1.00 0.00 32 ARG A O 19
ATOM 10698 N N . ARG A 1 33 ? 11.866 -0.214 -13.696 1.00 0.00 33 ARG A N 19
ATOM 10699 C CA . ARG A 1 33 ? 13.211 0.034 -14.198 1.00 0.00 33 ARG A CA 19
ATOM 10700 C C . ARG A 1 33 ? 14.253 -0.507 -13.223 1.00 0.00 33 ARG A C 19
ATOM 10701 O O . ARG A 1 33 ? 15.421 -0.667 -13.589 1.00 0.00 33 ARG A O 19
ATOM 10722 N N . GLY A 1 34 ? 13.836 -0.781 -11.997 1.00 0.00 34 GLY A N 19
ATOM 10723 C CA . GLY A 1 34 ? 14.749 -1.307 -11.001 1.00 0.00 34 GLY A CA 19
ATOM 10724 C C . GLY A 1 34 ? 15.211 -2.709 -11.313 1.00 0.00 34 GLY A C 19
ATOM 10725 O O . GLY A 1 34 ? 14.449 -3.529 -11.831 1.00 0.00 34 GLY A O 19
ATOM 10729 N N . GLY A 1 35 ? 16.473 -2.993 -11.008 1.00 0.00 35 GLY A N 19
ATOM 10730 C CA . GLY A 1 35 ? 17.023 -4.312 -11.266 1.00 0.00 35 GLY A CA 19
ATOM 10731 C C . GLY A 1 35 ? 18.520 -4.289 -11.468 1.00 0.00 35 GLY A C 19
ATOM 10732 O O . GLY A 1 35 ? 19.292 -4.486 -10.527 1.00 0.00 35 GLY A O 19
ATOM 10736 N N . GLY A 1 36 ? 18.945 -4.040 -12.710 1.00 0.00 36 GLY A N 19
ATOM 10737 C CA . GLY A 1 36 ? 20.363 -3.996 -13.006 1.00 0.00 36 GLY A CA 19
ATOM 10738 C C . GLY A 1 36 ? 20.861 -2.585 -13.247 1.00 0.00 36 GLY A C 19
ATOM 10739 O O . GLY A 1 36 ? 20.140 -1.751 -13.793 1.00 0.00 36 GLY A O 19
ATOM 10743 N N . ASP A 1 37 ? 22.094 -2.316 -12.836 1.00 0.00 37 ASP A N 19
ATOM 10744 C CA . ASP A 1 37 ? 22.696 -0.993 -13.003 1.00 0.00 37 ASP A CA 19
ATOM 10745 C C . ASP A 1 37 ? 21.734 0.096 -12.532 1.00 0.00 37 ASP A C 19
ATOM 10746 O O . ASP A 1 37 ? 22.076 0.903 -11.667 1.00 0.00 37 ASP A O 19
ATOM 10755 N N . GLY A 1 1 ? 20.892 -14.027 -30.199 1.00 0.00 1 GLY A N 20
ATOM 10756 C CA . GLY A 1 1 ? 19.574 -13.438 -30.079 1.00 0.00 1 GLY A CA 20
ATOM 10757 C C . GLY A 1 1 ? 19.582 -11.935 -30.313 1.00 0.00 1 GLY A C 20
ATOM 10758 O O . GLY A 1 1 ? 20.342 -11.208 -29.666 1.00 0.00 1 GLY A O 20
ATOM 10762 N N . SER A 1 2 ? 18.746 -11.471 -31.233 1.00 0.00 2 SER A N 20
ATOM 10763 C CA . SER A 1 2 ? 18.668 -10.050 -31.553 1.00 0.00 2 SER A CA 20
ATOM 10764 C C . SER A 1 2 ? 17.421 -9.419 -30.925 1.00 0.00 2 SER A C 20
ATOM 10765 O O . SER A 1 2 ? 16.645 -10.098 -30.261 1.00 0.00 2 SER A O 20
ATOM 10773 N N . GLY A 1 3 ? 17.251 -8.122 -31.160 1.00 0.00 3 GLY A N 20
ATOM 10774 C CA . GLY A 1 3 ? 16.096 -7.428 -30.616 1.00 0.00 3 GLY A CA 20
ATOM 10775 C C . GLY A 1 3 ? 16.467 -6.497 -29.472 1.00 0.00 3 GLY A C 20
ATOM 10776 O O . GLY A 1 3 ? 16.337 -6.865 -28.303 1.00 0.00 3 GLY A O 20
ATOM 10780 N N . ARG A 1 4 ? 16.938 -5.308 -29.803 1.00 0.00 4 ARG A N 20
ATOM 10781 C CA . ARG A 1 4 ? 17.327 -4.332 -28.798 1.00 0.00 4 ARG A CA 20
ATOM 10782 C C . ARG A 1 4 ? 16.786 -2.947 -29.137 1.00 0.00 4 ARG A C 20
ATOM 10783 O O . ARG A 1 4 ? 17.549 -2.005 -29.356 1.00 0.00 4 ARG A O 20
ATOM 10804 N N . GLY A 1 5 ? 15.467 -2.826 -29.174 1.00 0.00 5 GLY A N 20
ATOM 10805 C CA . GLY A 1 5 ? 14.845 -1.557 -29.491 1.00 0.00 5 GLY A CA 20
ATOM 10806 C C . GLY A 1 5 ? 14.113 -0.952 -28.308 1.00 0.00 5 GLY A C 20
ATOM 10807 O O . GLY A 1 5 ? 13.759 -1.667 -27.359 1.00 0.00 5 GLY A O 20
ATOM 10811 N N . SER A 1 6 ? 13.885 0.356 -28.351 1.00 0.00 6 SER A N 20
ATOM 10812 C CA . SER A 1 6 ? 13.190 1.051 -27.265 1.00 0.00 6 SER A CA 20
ATOM 10813 C C . SER A 1 6 ? 11.784 0.494 -27.078 1.00 0.00 6 SER A C 20
ATOM 10814 O O . SER A 1 6 ? 11.193 -0.073 -28.000 1.00 0.00 6 SER A O 20
ATOM 10822 N N . CYS A 1 7 ? 11.249 0.657 -25.870 1.00 0.00 7 CYS A N 20
ATOM 10823 C CA . CYS A 1 7 ? 9.908 0.180 -25.566 1.00 0.00 7 CYS A CA 20
ATOM 10824 C C . CYS A 1 7 ? 8.870 0.827 -26.467 1.00 0.00 7 CYS A C 20
ATOM 10825 O O . CYS A 1 7 ? 7.803 0.249 -26.724 1.00 0.00 7 CYS A O 20
ATOM 10832 N N . ARG A 1 8 ? 9.180 2.028 -26.957 1.00 0.00 8 ARG A N 20
ATOM 10833 C CA . ARG A 1 8 ? 8.266 2.749 -27.834 1.00 0.00 8 ARG A CA 20
ATOM 10834 C C . ARG A 1 8 ? 8.218 2.105 -29.208 1.00 0.00 8 ARG A C 20
ATOM 10835 O O . ARG A 1 8 ? 7.175 1.609 -29.630 1.00 0.00 8 ARG A O 20
ATOM 10856 N N . SER A 1 9 ? 9.344 2.119 -29.917 1.00 0.00 9 SER A N 20
ATOM 10857 C CA . SER A 1 9 ? 9.428 1.531 -31.243 1.00 0.00 9 SER A CA 20
ATOM 10858 C C . SER A 1 9 ? 8.893 0.101 -31.246 1.00 0.00 9 SER A C 20
ATOM 10859 O O . SER A 1 9 ? 8.199 -0.304 -32.171 1.00 0.00 9 SER A O 20
ATOM 10867 N N . GLN A 1 10 ? 9.244 -0.649 -30.203 1.00 0.00 10 GLN A N 20
ATOM 10868 C CA . GLN A 1 10 ? 8.809 -2.035 -30.086 1.00 0.00 10 GLN A CA 20
ATOM 10869 C C . GLN A 1 10 ? 7.293 -2.115 -29.931 1.00 0.00 10 GLN A C 20
ATOM 10870 O O . GLN A 1 10 ? 6.629 -2.878 -30.627 1.00 0.00 10 GLN A O 20
ATOM 10884 N N . CYS A 1 11 ? 6.756 -1.321 -29.008 1.00 0.00 11 CYS A N 20
ATOM 10885 C CA . CYS A 1 11 ? 5.320 -1.297 -28.762 1.00 0.00 11 CYS A CA 20
ATOM 10886 C C . CYS A 1 11 ? 4.554 -0.826 -29.999 1.00 0.00 11 CYS A C 20
ATOM 10887 O O . CYS A 1 11 ? 3.463 -1.312 -30.290 1.00 0.00 11 CYS A O 20
ATOM 10894 N N . MET A 1 12 ? 5.143 0.123 -30.720 1.00 0.00 12 MET A N 20
ATOM 10895 C CA . MET A 1 12 ? 4.511 0.659 -31.922 1.00 0.00 12 MET A CA 20
ATOM 10896 C C . MET A 1 12 ? 4.377 -0.424 -32.988 1.00 0.00 12 MET A C 20
ATOM 10897 O O . MET A 1 12 ? 3.322 -0.579 -33.597 1.00 0.00 12 MET A O 20
ATOM 10911 N N . ARG A 1 13 ? 5.454 -1.164 -33.218 1.00 0.00 13 ARG A N 20
ATOM 10912 C CA . ARG A 1 13 ? 5.457 -2.227 -34.211 1.00 0.00 13 ARG A CA 20
ATOM 10913 C C . ARG A 1 13 ? 4.492 -3.340 -33.816 1.00 0.00 13 ARG A C 20
ATOM 10914 O O . ARG A 1 13 ? 3.836 -3.936 -34.670 1.00 0.00 13 ARG A O 20
ATOM 10935 N N . ARG A 1 14 ? 4.400 -3.611 -32.522 1.00 0.00 14 ARG A N 20
ATOM 10936 C CA . ARG A 1 14 ? 3.519 -4.657 -32.008 1.00 0.00 14 ARG A CA 20
ATOM 10937 C C . ARG A 1 14 ? 2.066 -4.197 -32.065 1.00 0.00 14 ARG A C 20
ATOM 10938 O O . ARG A 1 14 ? 1.150 -5.018 -32.206 1.00 0.00 14 ARG A O 20
ATOM 10959 N N . HIS A 1 15 ? 1.848 -2.893 -31.936 1.00 0.00 15 HIS A N 20
ATOM 10960 C CA . HIS A 1 15 ? 0.504 -2.335 -31.972 1.00 0.00 15 HIS A CA 20
ATOM 10961 C C . HIS A 1 15 ? 0.324 -1.416 -33.179 1.00 0.00 15 HIS A C 20
ATOM 10962 O O . HIS A 1 15 ? -0.370 -0.399 -33.109 1.00 0.00 15 HIS A O 20
ATOM 10976 N N . GLU A 1 16 ? 0.955 -1.786 -34.296 1.00 0.00 16 GLU A N 20
ATOM 10977 C CA . GLU A 1 16 ? 0.864 -0.998 -35.516 1.00 0.00 16 GLU A CA 20
ATOM 10978 C C . GLU A 1 16 ? -0.591 -0.886 -35.992 1.00 0.00 16 GLU A C 20
ATOM 10979 O O . GLU A 1 16 ? -0.956 0.061 -36.671 1.00 0.00 16 GLU A O 20
ATOM 10991 N N . ASP A 1 17 ? -1.402 -1.875 -35.612 1.00 0.00 17 ASP A N 20
ATOM 10992 C CA . ASP A 1 17 ? -2.807 -1.890 -35.999 1.00 0.00 17 ASP A CA 20
ATOM 10993 C C . ASP A 1 17 ? -3.635 -1.020 -35.049 1.00 0.00 17 ASP A C 20
ATOM 10994 O O . ASP A 1 17 ? -4.698 -0.527 -35.418 1.00 0.00 17 ASP A O 20
ATOM 11003 N N . GLU A 1 18 ? -3.144 -0.858 -33.824 1.00 0.00 18 GLU A N 20
ATOM 11004 C CA . GLU A 1 18 ? -3.842 -0.055 -32.827 1.00 0.00 18 GLU A CA 20
ATOM 11005 C C . GLU A 1 18 ? -2.857 0.794 -32.024 1.00 0.00 18 GLU A C 20
ATOM 11006 O O . GLU A 1 18 ? -2.594 0.523 -30.854 1.00 0.00 18 GLU A O 20
ATOM 11018 N N . PRO A 1 19 ? -2.304 1.824 -32.666 1.00 0.00 19 PRO A N 20
ATOM 11019 C CA . PRO A 1 19 ? -1.340 2.731 -32.024 1.00 0.00 19 PRO A CA 20
ATOM 11020 C C . PRO A 1 19 ? -1.984 3.609 -30.960 1.00 0.00 19 PRO A C 20
ATOM 11021 O O . PRO A 1 19 ? -1.294 4.339 -30.249 1.00 0.00 19 PRO A O 20
ATOM 11032 N N . TRP A 1 20 ? -3.305 3.536 -30.863 1.00 0.00 20 TRP A N 20
ATOM 11033 C CA . TRP A 1 20 ? -4.046 4.324 -29.882 1.00 0.00 20 TRP A CA 20
ATOM 11034 C C . TRP A 1 20 ? -3.912 3.722 -28.492 1.00 0.00 20 TRP A C 20
ATOM 11035 O O . TRP A 1 20 ? -4.465 4.249 -27.525 1.00 0.00 20 TRP A O 20
ATOM 11056 N N . ARG A 1 21 ? -3.170 2.622 -28.388 1.00 0.00 21 ARG A N 20
ATOM 11057 C CA . ARG A 1 21 ? -2.967 1.948 -27.109 1.00 0.00 21 ARG A CA 20
ATOM 11058 C C . ARG A 1 21 ? -1.490 1.679 -26.871 1.00 0.00 21 ARG A C 20
ATOM 11059 O O . ARG A 1 21 ? -1.121 0.923 -25.970 1.00 0.00 21 ARG A O 20
ATOM 11080 N N . VAL A 1 22 ? -0.634 2.300 -27.680 1.00 0.00 22 VAL A N 20
ATOM 11081 C CA . VAL A 1 22 ? 0.807 2.121 -27.556 1.00 0.00 22 VAL A CA 20
ATOM 11082 C C . VAL A 1 22 ? 1.285 2.548 -26.172 1.00 0.00 22 VAL A C 20
ATOM 11083 O O . VAL A 1 22 ? 2.158 1.897 -25.588 1.00 0.00 22 VAL A O 20
ATOM 11096 N N . GLN A 1 23 ? 0.726 3.637 -25.661 1.00 0.00 23 GLN A N 20
ATOM 11097 C CA . GLN A 1 23 ? 1.095 4.144 -24.347 1.00 0.00 23 GLN A CA 20
ATOM 11098 C C . GLN A 1 23 ? 0.951 3.061 -23.284 1.00 0.00 23 GLN A C 20
ATOM 11099 O O . GLN A 1 23 ? 1.874 2.804 -22.513 1.00 0.00 23 GLN A O 20
ATOM 11113 N N . GLU A 1 24 ? -0.225 2.429 -23.244 1.00 0.00 24 GLU A N 20
ATOM 11114 C CA . GLU A 1 24 ? -0.487 1.373 -22.273 1.00 0.00 24 GLU A CA 20
ATOM 11115 C C . GLU A 1 24 ? 0.570 0.281 -22.344 1.00 0.00 24 GLU A C 20
ATOM 11116 O O . GLU A 1 24 ? 0.913 -0.340 -21.342 1.00 0.00 24 GLU A O 20
ATOM 11128 N N . CYS A 1 25 ? 1.093 0.049 -23.550 1.00 0.00 25 CYS A N 20
ATOM 11129 C CA . CYS A 1 25 ? 2.122 -0.967 -23.753 1.00 0.00 25 CYS A CA 20
ATOM 11130 C C . CYS A 1 25 ? 3.466 -0.495 -23.226 1.00 0.00 25 CYS A C 20
ATOM 11131 O O . CYS A 1 25 ? 4.182 -1.235 -22.541 1.00 0.00 25 CYS A O 20
ATOM 11138 N N . VAL A 1 26 ? 3.824 0.748 -23.541 1.00 0.00 26 VAL A N 20
ATOM 11139 C CA . VAL A 1 26 ? 5.084 1.323 -23.098 1.00 0.00 26 VAL A CA 20
ATOM 11140 C C . VAL A 1 26 ? 5.127 1.468 -21.582 1.00 0.00 26 VAL A C 20
ATOM 11141 O O . VAL A 1 26 ? 6.145 1.180 -20.951 1.00 0.00 26 VAL A O 20
ATOM 11154 N N . SER A 1 27 ? 4.008 1.903 -21.008 1.00 0.00 27 SER A N 20
ATOM 11155 C CA . SER A 1 27 ? 3.923 2.079 -19.564 1.00 0.00 27 SER A CA 20
ATOM 11156 C C . SER A 1 27 ? 4.345 0.812 -18.825 1.00 0.00 27 SER A C 20
ATOM 11157 O O . SER A 1 27 ? 4.992 0.885 -17.783 1.00 0.00 27 SER A O 20
ATOM 11165 N N . GLN A 1 28 ? 3.978 -0.339 -19.385 1.00 0.00 28 GLN A N 20
ATOM 11166 C CA . GLN A 1 28 ? 4.326 -1.616 -18.784 1.00 0.00 28 GLN A CA 20
ATOM 11167 C C . GLN A 1 28 ? 5.799 -1.950 -19.002 1.00 0.00 28 GLN A C 20
ATOM 11168 O O . GLN A 1 28 ? 6.533 -2.250 -18.065 1.00 0.00 28 GLN A O 20
ATOM 11182 N N . CYS A 1 29 ? 6.231 -1.888 -20.263 1.00 0.00 29 CYS A N 20
ATOM 11183 C CA . CYS A 1 29 ? 7.610 -2.178 -20.616 1.00 0.00 29 CYS A CA 20
ATOM 11184 C C . CYS A 1 29 ? 8.579 -1.305 -19.807 1.00 0.00 29 CYS A C 20
ATOM 11185 O O . CYS A 1 29 ? 9.468 -1.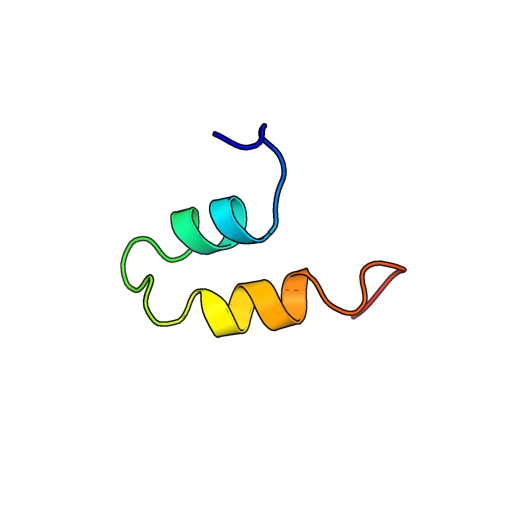810 -19.136 1.00 0.00 29 CYS A O 20
ATOM 11192 N N . ARG A 1 30 ? 8.381 0.002 -19.891 1.00 0.00 30 ARG A N 20
ATOM 11193 C CA . ARG A 1 30 ? 9.229 0.942 -19.169 1.00 0.00 30 ARG A CA 20
ATOM 11194 C C . ARG A 1 30 ? 9.153 0.704 -17.669 1.00 0.00 30 ARG A C 20
ATOM 11195 O O . ARG A 1 30 ? 10.156 0.845 -16.954 1.00 0.00 30 ARG A O 20
ATOM 11216 N N . ARG A 1 31 ? 7.974 0.333 -17.184 1.00 0.00 31 ARG A N 20
ATOM 11217 C CA . ARG A 1 31 ? 7.772 0.071 -15.766 1.00 0.00 31 ARG A CA 20
ATOM 11218 C C . ARG A 1 31 ? 8.769 -0.973 -15.255 1.00 0.00 31 ARG A C 20
ATOM 11219 O O . ARG A 1 31 ? 8.870 -2.064 -15.821 1.00 0.00 31 ARG A O 20
ATOM 11240 N N . ARG A 1 32 ? 9.494 -0.634 -14.198 1.00 0.00 32 ARG A N 20
ATOM 11241 C CA . ARG A 1 32 ? 10.475 -1.541 -13.617 1.00 0.00 32 ARG A CA 20
ATOM 11242 C C . ARG A 1 32 ? 11.581 -1.862 -14.626 1.00 0.00 32 ARG A C 20
ATOM 11243 O O . ARG A 1 32 ? 11.649 -2.970 -15.147 1.00 0.00 32 ARG A O 20
ATOM 11264 N N . ARG A 1 33 ? 12.433 -0.874 -14.905 1.00 0.00 33 ARG A N 20
ATOM 11265 C CA . ARG A 1 33 ? 13.523 -1.059 -15.854 1.00 0.00 33 ARG A CA 20
ATOM 11266 C C . ARG A 1 33 ? 14.801 -1.491 -15.137 1.00 0.00 33 ARG A C 20
ATOM 11267 O O . ARG A 1 33 ? 15.891 -0.998 -15.425 1.00 0.00 33 ARG A O 20
ATOM 11288 N N . GLY A 1 34 ? 14.652 -2.428 -14.199 1.00 0.00 34 GLY A N 20
ATOM 11289 C CA . GLY A 1 34 ? 15.799 -2.913 -13.449 1.00 0.00 34 GLY A CA 20
ATOM 11290 C C . GLY A 1 34 ? 15.888 -4.430 -13.439 1.00 0.00 34 GLY A C 20
ATOM 11291 O O . GLY A 1 34 ? 16.967 -4.991 -13.576 1.00 0.00 34 GLY A O 20
ATOM 11295 N N . GLY A 1 35 ? 14.740 -5.077 -13.275 1.00 0.00 35 GLY A N 20
ATOM 11296 C CA . GLY A 1 35 ? 14.710 -6.528 -13.251 1.00 0.00 35 GLY A CA 20
ATOM 11297 C C . GLY A 1 35 ? 15.063 -7.145 -14.592 1.00 0.00 35 GLY A C 20
ATOM 11298 O O . GLY A 1 35 ? 15.469 -8.299 -14.671 1.00 0.00 35 GLY A O 20
ATOM 11302 N N . GLY A 1 36 ? 14.911 -6.361 -15.657 1.00 0.00 36 GLY A N 20
ATOM 11303 C CA . GLY A 1 36 ? 15.214 -6.854 -16.986 1.00 0.00 36 GLY A CA 20
ATOM 11304 C C . GLY A 1 36 ? 14.711 -5.932 -18.082 1.00 0.00 36 GLY A C 20
ATOM 11305 O O . GLY A 1 36 ? 14.398 -4.764 -17.826 1.00 0.00 36 GLY A O 20
ATOM 11309 N N . ASP A 1 37 ? 14.636 -6.443 -19.304 1.00 0.00 37 ASP A N 20
ATOM 11310 C CA . ASP A 1 37 ? 14.159 -5.654 -20.430 1.00 0.00 37 ASP A CA 20
ATOM 11311 C C . ASP A 1 37 ? 13.296 -6.504 -21.358 1.00 0.00 37 ASP A C 20
ATOM 11312 O O . ASP A 1 37 ? 12.653 -7.461 -20.928 1.00 0.00 37 ASP A O 20
#

Nearest PDB structures (foldseek):
  2l2r-assembly1_A  TM=7.813E-01  e=1.326E-04  Echinochloa crus-galli
  2l2r-assembly1_A  TM=8.676E-01  e=1.891E-05  Echinochloa crus-galli
  2l2r-assembly1_A  TM=7.996E-01  e=6.649E-04  Echinochloa crus-galli
  2l2r-assembly1_A  TM=7.420E-01  e=4.549E-04  Echinochloa crus-galli
  2l2r-assembly1_A  TM=8.193E-01  e=7.132E-05  Echinochloa crus-galli